Protein AF-A0A0C3BJ60-F1 (afdb_monomer)

Organism: NCBI:txid933852

Nearest PDB structures (foldseek):
  7wai-assembly1_A  TM=9.674E-01  e=1.907E-68  Plasmodium falciparum 3D7
  7wao-assembly1_A  TM=9.654E-01  e=4.732E-66  Plasmodium falciparum 3D7
  5bnz-assembly2_B  TM=9.029E-01  e=1.406E-47  Pseudomonas aeruginosa PAO1
  5zdo-assembly1_A  TM=8.666E-01  e=1.118E-48  Thermus thermophilus HB8
  8uk6-assembly1_A  TM=8.650E-01  e=1.011E-45  Candida albicans

Foldseek 3Di:
DVVVVVVLVVVLVCLVPPLENDDPDDDPVLVVVLVVCVPDPVSVVVLVVVPRVSVVNSNVVVCPDPVVVVVVVVVVVVVVVVVVVDPDFDFDDPPQAAAQAEEELEAALQDFAFLLSLLVQLVRQVRCVVRVHFYEYEHAQQDLVRHAPVSVVRHVVLCVQLVGDGPYYYYLVVCPVVLVVLLLLCLVVLFKWKALPDPVVLVVQLVVLHDGPGSPPHSVVRVVLVVVLFVVDPSNQSIFMWTRFGSHDPLSLRRGHTFKHFDQPGARNPRGNNGRMGTDPLSSVLQVCQVVSRQEYEEECVCVSSPVSSVCNCVSSVTDGHHYQYAHGAAAFLADDDPVVVVVCVVVVVAVDQLPLQHSGSNNVLLLPQHSVLSSSVSVNVYSDNDHDHDYPLNSLQSRLVVCVQQFFEWAKEFPVQKAKEFEAPWDPAKDWDWDQSDPNHCVNDTDIAITDRIKIFGQVQLLPDDAQAWAAAPPPAIWGWHDWDADPVRGTHYTYIYDDRVDDNVPHPHYTYMHHDPPNDPDWAKEKEKAFFRQFPGGDDDPPDPRVVGGQPDTIDITIITIDPSCLPDDAQRWHAHPPPAIWGWHDFQADDPVRSHTRYTYINHRANSDCVRRPGPSVVVVDDDDDDDDDDDDDDDDDDDDDDDDDDDDDDDDDDDDDDDDDDDDDDDDDDDDDDDDDDDDDDPDDDDDDDD

Mean predicted aligned error: 14.22 Å

Sequence (695 aa):
FAEIVTVLDSLDDHLAFRTYLVGHDISSVDLAIWGACKGSGQVLAALKRGQHPHLSRFYAHVEKLPIPQQVLNSVNSARQKKVMTTSGFILDLPNAEMGKVVTRFPPEPSGYLHVGHAKAAMLNQYFAKAYKGKLLIRFDDTNPANEKEEFETTIMQDLEMMEITGDTVSHSSDFFDVLAEYAVKLIKSGNAYADDTEGAIMKQQRMDGIASKNREKSIDDTLAIFEEMKKGTEEGQRWCIRAKMSVDDVNKALRDPVIYRCNVTNPHHRTGDKWKVYPTYDFTCPILDSIEGVTHALRANEYRDRNAQYAWFQNALELRPCTIWDFSRLNFNYTLLSKRKLKKFVEEGMVWGWDDPRFPTIRGLRRRGMTAEALRQYILGLGASQSILHMEWDSIWSTNKKIIDPIAPRYYAVDRENSVKVTITGGPTAVEFKEMPRHKKNPAIGTKKTAYASEIIVDQADAQSFAIDEEITLMDWGNAIVRKIEKSATGVVESIVMELHLAGDFKKTEKKITWLATSSDAPKLIEASLVDFDYLLTKKKIEEDDDWLKFVTPVTEFRKDAFVDANCGVLEAGTVIQFERKGYYILDSVKRAGSDGSEVIGMEFFLIPDGKVGTVASKADIKTGGAIAPGTAASTISAAGAGNGSATAGVVASNARHAEGASGPPSAMYSVKAVNDAEPIEVEGLKMYKVKPVY

Radius of gyration: 35.3 Å; Cα contacts (8 Å, |Δi|>4): 1165; chains: 1; bounding box: 97×105×88 Å

pLDDT: mean 85.04, std 21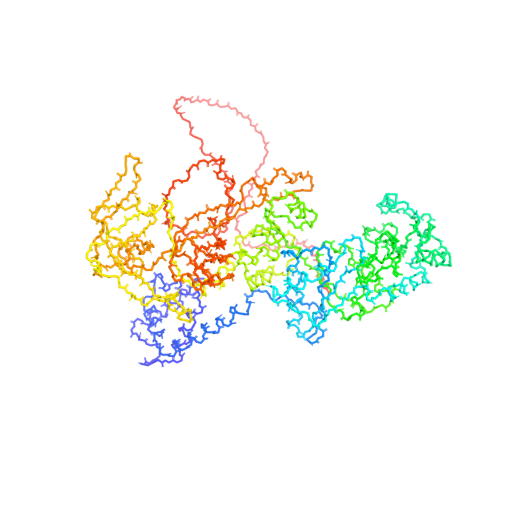.25, range [22.38, 98.56]

Secondary structure (DSSP, 8-state):
-HHHHHHHHHHHHHHTT-SSSSSSS--HHHHHHHHHHHH-HHHHHHHHTTS-HHHHHHHHHHHTSHHHHHHHHHHHHHHHHHHTS--S--PPPTT--TTT-EEEE---SSS--BHHHHHHHHHHHHHHHHTT-EEEEEE----TTT--HHHHHHHHHHHHHTT---SEEEEGGGGHHHHHHHHHHHHHTTSEEEE---HHHHHHHHHHTPPPTTTT--HHHHHHHHHHHHHT-TTGGG-EEEE-SBSS-SSGGGB--EEEEE--SS-BTTTBTS-SEEE-HHHHHHHHHHHTT-SEEEEEGGGGGGHHHHHHHHHHTTPPP-EEEEEPPEEETT----HHHHHHHHHTTSSS-TT-TTS-BHHHHHHTT--HHHHHHHHHHTTT--S-EEE-HHHHHHHHHHHHTTT--EE-EEESTTEEEEEEETS-SS-EEEEEES-TT-GGG-EEEEEE-SEEEEEHHHHHH--TT-EEEETTTEEEEEEEEEE-TTS-EEEEEEEEETTS-TTT-S-EE--EE-STTSPPPEEEEEEEE--SBSSSS--TT--GGGGB-S--EEEEEEEE-GGGGG--TT-EEEETTTEEEEEEEEEEESTTS-EEEEEEEEEEP-SSHHHHS-SGGGGGS-----------------------PPPP-------------------------------S---PPPPPPP-

Structure (mmCIF, N/CA/C/O backbone):
data_AF-A0A0C3BJ60-F1
#
_entry.id   AF-A0A0C3BJ60-F1
#
loop_
_atom_site.group_PDB
_atom_site.id
_atom_site.type_symbol
_atom_site.label_atom_id
_atom_site.label_alt_id
_atom_site.label_comp_id
_atom_site.label_asym_id
_atom_site.label_entity_id
_atom_site.label_seq_id
_atom_site.pdbx_PDB_ins_code
_atom_site.Cartn_x
_atom_site.Cartn_y
_atom_site.Cartn_z
_atom_site.occupancy
_atom_site.B_iso_or_equiv
_atom_site.auth_seq_id
_atom_site.auth_comp_id
_atom_site.auth_asym_id
_atom_site.auth_atom_id
_atom_site.pdbx_PDB_model_num
ATOM 1 N N . PHE A 1 1 ? -31.884 34.048 -5.808 1.00 59.94 1 PHE A N 1
ATOM 2 C CA . PHE A 1 1 ? -32.536 33.585 -4.560 1.00 59.94 1 PHE A CA 1
ATOM 3 C C . PHE A 1 1 ? -33.926 34.189 -4.402 1.00 59.94 1 PHE A C 1
ATOM 5 O O . PHE A 1 1 ? -34.839 33.430 -4.121 1.00 59.94 1 PHE A O 1
ATOM 12 N N . ALA A 1 2 ? -34.095 35.499 -4.637 1.00 68.50 2 ALA A N 1
ATOM 13 C CA . ALA A 1 2 ? -35.395 36.177 -4.580 1.00 68.50 2 ALA A CA 1
ATOM 14 C C . ALA A 1 2 ? -36.486 35.482 -5.419 1.00 68.50 2 ALA A C 1
ATOM 16 O O . ALA A 1 2 ? -37.532 35.157 -4.881 1.00 68.50 2 ALA A O 1
ATOM 17 N N . GLU A 1 3 ? -36.198 35.128 -6.675 1.00 75.12 3 GLU A N 1
ATOM 18 C CA . GLU A 1 3 ? -37.167 34.455 -7.561 1.00 75.12 3 GLU A CA 1
ATOM 19 C C . GLU A 1 3 ? -37.663 33.100 -7.031 1.00 75.12 3 GLU A C 1
ATOM 21 O O . GLU A 1 3 ? -38.845 32.790 -7.133 1.00 75.12 3 GLU A O 1
ATOM 26 N N . ILE A 1 4 ? -36.782 32.299 -6.415 1.00 79.56 4 ILE A N 1
ATOM 27 C CA . ILE A 1 4 ? -37.167 31.011 -5.813 1.00 79.56 4 ILE A CA 1
ATOM 28 C C . ILE A 1 4 ? -38.093 31.252 -4.623 1.00 79.56 4 ILE A C 1
ATOM 30 O O . ILE A 1 4 ? -39.078 30.542 -4.474 1.00 79.56 4 ILE A O 1
ATOM 34 N N . VAL A 1 5 ? -37.792 32.251 -3.791 1.00 81.38 5 VAL A N 1
ATOM 35 C CA . VAL A 1 5 ? -38.629 32.595 -2.635 1.00 81.38 5 VAL A CA 1
ATOM 36 C C . VAL A 1 5 ? -40.009 33.052 -3.099 1.00 81.38 5 VAL A C 1
ATOM 38 O O . VAL A 1 5 ? -40.990 32.493 -2.637 1.00 81.38 5 VAL A O 1
ATOM 41 N N . THR A 1 6 ? -40.093 33.929 -4.103 1.00 86.38 6 THR A N 1
ATOM 42 C CA . THR A 1 6 ? -41.373 34.389 -4.669 1.00 86.38 6 THR A CA 1
ATOM 43 C C . THR A 1 6 ? -42.231 33.241 -5.211 1.00 86.38 6 THR A C 1
ATOM 45 O O . THR A 1 6 ? -43.447 33.227 -5.031 1.00 86.38 6 THR A O 1
ATOM 48 N N . VAL A 1 7 ? -41.613 32.247 -5.855 1.00 88.38 7 VAL A N 1
ATOM 49 C CA . VAL A 1 7 ? -42.326 31.051 -6.333 1.00 88.38 7 VAL A CA 1
ATOM 50 C C . VAL A 1 7 ? -42.804 30.183 -5.166 1.00 88.38 7 VAL A C 1
ATOM 52 O O . VAL A 1 7 ? -43.924 29.676 -5.208 1.00 88.38 7 VAL A O 1
ATOM 55 N N . LEU A 1 8 ? -41.987 30.017 -4.121 1.00 90.50 8 LEU A N 1
ATOM 56 C CA . LEU A 1 8 ? -42.372 29.269 -2.922 1.00 90.50 8 LEU A CA 1
ATOM 57 C C . LEU A 1 8 ? -43.494 29.968 -2.147 1.00 90.50 8 LEU A C 1
ATOM 59 O O . LEU A 1 8 ? -44.397 29.274 -1.695 1.00 90.50 8 LEU A O 1
ATOM 63 N N . ASP A 1 9 ? -43.472 31.300 -2.057 1.00 91.44 9 ASP A N 1
ATOM 64 C CA . ASP A 1 9 ? -44.534 32.106 -1.443 1.00 91.44 9 ASP A CA 1
ATOM 65 C C . ASP A 1 9 ? -45.863 31.873 -2.177 1.00 91.44 9 ASP A C 1
ATOM 67 O O . ASP A 1 9 ? -46.859 31.495 -1.567 1.00 91.44 9 ASP A O 1
ATOM 71 N N . SER A 1 10 ? -45.859 31.968 -3.512 1.00 92.88 10 SER A N 1
ATOM 72 C CA . SER A 1 10 ? -47.059 31.724 -4.325 1.00 92.88 10 SER A CA 1
ATOM 73 C C . SER A 1 10 ? -47.600 30.294 -4.186 1.00 92.88 10 SER A C 1
ATOM 75 O O . SER A 1 10 ? -48.815 30.081 -4.175 1.00 92.88 10 SER A O 1
ATOM 77 N N . LEU A 1 11 ? -46.710 29.304 -4.078 1.00 92.56 11 LEU A N 1
ATOM 78 C CA . LEU A 1 11 ? -47.076 27.907 -3.835 1.00 92.56 11 LEU A CA 1
ATOM 79 C C . LEU A 1 11 ? -47.662 27.701 -2.435 1.00 92.56 11 LEU A C 1
ATOM 81 O O . LEU A 1 11 ? -48.644 26.972 -2.294 1.00 92.56 11 LEU A O 1
ATOM 85 N N . ASP A 1 12 ? -47.073 28.325 -1.416 1.00 94.12 12 ASP A N 1
ATOM 86 C CA . ASP A 1 12 ? -47.543 28.261 -0.032 1.00 94.12 12 ASP A CA 1
ATOM 87 C C . ASP A 1 12 ? -48.941 28.879 0.104 1.00 94.12 12 ASP A C 1
ATOM 89 O O . ASP A 1 12 ? -49.846 28.229 0.631 1.00 94.12 12 ASP A O 1
ATOM 93 N N . ASP A 1 13 ? -49.152 30.053 -0.497 1.00 94.12 13 ASP A N 1
ATOM 94 C CA . ASP A 1 13 ? -50.445 30.741 -0.547 1.00 94.12 13 ASP A CA 1
ATOM 95 C C . ASP A 1 13 ? -51.516 29.891 -1.243 1.00 94.12 13 ASP A C 1
ATOM 97 O O . ASP A 1 13 ? -52.639 29.735 -0.753 1.00 94.12 13 ASP A O 1
ATOM 101 N N . HIS A 1 14 ? -51.178 29.273 -2.380 1.00 92.69 14 HIS A N 1
ATOM 102 C CA . HIS A 1 14 ? -52.113 28.397 -3.092 1.00 92.69 14 HIS A CA 1
ATOM 103 C C . HIS A 1 14 ? -52.488 27.157 -2.268 1.00 92.69 14 HIS A C 1
ATOM 105 O O . HIS A 1 14 ? -53.626 26.673 -2.339 1.00 92.69 14 HIS A O 1
ATOM 111 N N . LEU A 1 15 ? -51.553 26.656 -1.461 1.00 94.06 15 LEU A N 1
ATOM 112 C CA . LEU A 1 15 ? -51.724 25.497 -0.587 1.00 94.06 15 LEU A CA 1
ATOM 113 C C . LEU A 1 15 ? -52.352 25.835 0.772 1.00 94.06 15 LEU A C 1
ATOM 115 O O . LEU A 1 15 ? -52.652 24.906 1.528 1.00 94.06 15 LEU A O 1
ATOM 119 N N . ALA A 1 16 ? -52.613 27.111 1.077 1.00 93.81 16 ALA A N 1
ATOM 120 C CA . ALA A 1 16 ? -53.192 27.538 2.352 1.00 93.81 16 ALA A CA 1
ATOM 121 C C . ALA A 1 16 ? -54.501 26.802 2.685 1.00 93.81 16 ALA A C 1
ATOM 123 O O . ALA A 1 16 ? -54.696 26.331 3.806 1.00 93.81 16 ALA A O 1
ATOM 124 N N . PHE A 1 17 ? -55.357 26.607 1.676 1.00 90.81 17 PHE A N 1
ATOM 125 C CA . PHE A 1 17 ? -56.672 25.968 1.818 1.00 90.81 17 PHE A CA 1
ATOM 126 C C . PHE A 1 17 ? -56.805 24.640 1.061 1.00 90.81 17 PHE A C 1
ATOM 128 O O . PHE A 1 17 ? -57.913 24.133 0.894 1.00 90.81 17 PHE A O 1
ATOM 135 N N . ARG A 1 18 ? -55.698 24.068 0.569 1.00 90.31 18 ARG A N 1
ATOM 136 C CA . ARG A 1 18 ? -55.721 22.890 -0.314 1.00 90.31 18 ARG A CA 1
ATOM 137 C C . ARG A 1 18 ? -54.795 21.791 0.185 1.00 90.31 18 ARG A C 1
ATOM 139 O O . ARG A 1 18 ? -53.726 22.074 0.711 1.00 90.31 18 ARG A O 1
ATOM 146 N N . THR A 1 19 ? -55.206 20.535 0.034 1.00 89.12 19 THR A N 1
ATOM 147 C CA . THR A 1 19 ? -54.353 19.367 0.333 1.00 89.12 19 THR A CA 1
ATOM 148 C C . THR A 1 19 ? -53.527 18.951 -0.884 1.00 89.12 19 THR A C 1
ATOM 150 O O . THR A 1 19 ? -52.386 18.528 -0.722 1.00 89.12 19 THR A O 1
ATOM 153 N N . TYR A 1 20 ? -54.087 19.120 -2.085 1.00 92.31 20 TYR A N 1
ATOM 154 C CA . TYR A 1 20 ? -53.455 18.853 -3.377 1.00 92.31 20 TYR A CA 1
ATOM 155 C C . TYR A 1 20 ? -53.504 20.117 -4.243 1.00 92.31 20 TYR A C 1
ATOM 157 O O . TYR A 1 20 ? -54.381 20.966 -4.069 1.00 92.31 20 TYR A O 1
ATOM 165 N N . LEU A 1 21 ? -52.565 20.257 -5.171 1.00 90.19 21 LEU A N 1
ATOM 166 C CA . LEU A 1 21 ? -52.458 21.405 -6.069 1.00 90.19 21 LEU A CA 1
ATOM 167 C C . LEU A 1 21 ? -53.616 21.465 -7.067 1.00 90.19 21 LEU A C 1
ATOM 169 O O . LEU A 1 21 ? -54.038 22.563 -7.441 1.00 90.19 21 LEU A O 1
ATOM 173 N N . VAL A 1 22 ? -54.132 20.299 -7.472 1.00 90.38 22 VAL A N 1
ATOM 174 C CA . VAL A 1 22 ? -55.224 20.152 -8.438 1.00 90.38 22 VAL A CA 1
ATOM 175 C C . VAL A 1 22 ? -56.265 19.169 -7.902 1.00 90.38 22 VAL A C 1
ATOM 177 O O . VAL A 1 22 ? -55.967 18.002 -7.678 1.00 90.38 22 VAL A O 1
ATOM 180 N N . GLY A 1 23 ? -57.509 19.626 -7.746 1.00 86.94 23 GLY A N 1
ATOM 181 C CA . GLY A 1 23 ? -58.632 18.774 -7.341 1.00 86.94 23 GLY A CA 1
ATOM 182 C C . GLY A 1 23 ? -58.575 18.302 -5.882 1.00 86.94 23 GLY A C 1
ATOM 183 O O . GLY A 1 23 ? -58.111 19.024 -4.999 1.00 86.94 23 GLY A O 1
ATOM 184 N N . HIS A 1 24 ? -59.109 17.102 -5.634 1.00 88.69 24 HIS A N 1
ATOM 185 C CA . HIS A 1 24 ? -59.274 16.524 -4.292 1.00 88.69 24 HIS A CA 1
ATOM 186 C C . HIS A 1 24 ? -58.461 15.240 -4.059 1.00 88.69 24 HIS A C 1
ATOM 188 O O . HIS A 1 24 ? -58.506 14.704 -2.955 1.00 88.69 24 HIS A O 1
ATOM 194 N N . ASP A 1 25 ? -57.684 14.801 -5.051 1.00 88.12 25 ASP A N 1
ATOM 195 C CA . ASP A 1 25 ? -56.834 13.607 -5.008 1.00 88.12 25 ASP A CA 1
ATOM 196 C C . ASP A 1 25 ? -55.442 13.898 -5.575 1.00 88.12 25 ASP A C 1
ATOM 198 O O . ASP A 1 25 ? -55.232 14.908 -6.248 1.00 88.12 25 ASP A O 1
ATOM 202 N N . ILE A 1 26 ? -54.487 12.999 -5.312 1.00 90.88 26 ILE A N 1
ATOM 203 C CA . ILE A 1 26 ? -53.121 13.131 -5.823 1.00 90.88 26 ILE A CA 1
ATOM 204 C C . ILE A 1 26 ? -53.103 13.162 -7.359 1.00 90.88 26 ILE A C 1
ATOM 206 O O . ILE A 1 26 ? -53.629 12.272 -8.027 1.00 90.88 26 ILE A O 1
ATOM 210 N N . SER A 1 27 ? -52.431 14.162 -7.922 1.00 92.06 27 SER A N 1
ATOM 211 C CA . SER A 1 27 ? -52.257 14.333 -9.361 1.00 92.06 27 SER A CA 1
ATOM 212 C C . SER A 1 27 ? -50.785 14.242 -9.781 1.00 92.06 27 SER A C 1
ATOM 214 O O . SER A 1 27 ? -49.858 14.257 -8.965 1.00 92.06 27 SER A O 1
ATOM 216 N N . SER A 1 28 ? -50.548 14.188 -11.092 1.00 89.62 28 SER A N 1
ATOM 217 C CA . SER A 1 28 ? -49.199 14.277 -11.664 1.00 89.62 28 SER A CA 1
ATOM 218 C C . SER A 1 28 ? -48.501 15.600 -11.325 1.00 89.62 28 SER A C 1
ATOM 220 O O . SER A 1 28 ? -47.278 15.622 -11.188 1.00 89.62 28 SER A O 1
ATOM 222 N N . VAL A 1 29 ? -49.261 16.684 -11.130 1.00 91.81 29 VAL A N 1
ATOM 223 C CA . VAL A 1 29 ? -48.732 18.000 -10.743 1.00 91.81 29 VAL A CA 1
ATOM 224 C C . VAL A 1 29 ? -48.169 17.955 -9.323 1.00 91.81 29 VAL A C 1
ATOM 226 O O . VAL A 1 29 ? -47.075 18.462 -9.084 1.00 91.81 29 VAL A O 1
ATOM 229 N N . ASP A 1 30 ? -48.855 17.275 -8.401 1.00 93.25 30 ASP A N 1
ATOM 230 C CA . ASP A 1 30 ? -48.393 17.116 -7.018 1.00 93.25 30 ASP A CA 1
ATOM 231 C C . ASP A 1 30 ? -47.061 16.367 -6.948 1.00 93.25 30 ASP A C 1
ATOM 233 O O . ASP A 1 30 ? -46.134 16.789 -6.254 1.00 93.25 30 ASP A O 1
ATOM 237 N N . LEU A 1 31 ? -46.942 15.284 -7.719 1.00 92.00 31 LEU A N 1
ATOM 238 C CA . LEU A 1 31 ? -45.716 14.492 -7.811 1.00 92.00 31 LEU A CA 1
ATOM 239 C C . LEU A 1 31 ? -44.569 15.280 -8.455 1.00 92.00 31 LEU A C 1
ATOM 241 O O . LEU A 1 31 ? -43.430 15.182 -7.994 1.00 92.00 31 LEU A O 1
ATOM 245 N N . ALA A 1 32 ? -44.855 16.076 -9.490 1.00 92.12 32 ALA A N 1
ATOM 246 C CA . ALA A 1 32 ? -43.857 16.898 -10.168 1.00 92.12 32 ALA A CA 1
ATOM 247 C C . ALA A 1 32 ? -43.299 17.992 -9.246 1.00 92.12 32 ALA A C 1
ATOM 249 O O . ALA A 1 32 ? -42.081 18.144 -9.138 1.00 92.12 32 ALA A O 1
ATOM 250 N N . ILE A 1 33 ? -44.173 18.710 -8.533 1.00 92.62 33 ILE A N 1
ATOM 251 C CA . ILE A 1 33 ? -43.763 19.758 -7.592 1.00 92.62 33 ILE A CA 1
ATOM 252 C C . ILE A 1 33 ? -43.035 19.160 -6.388 1.00 92.62 33 ILE A C 1
ATOM 254 O O . ILE A 1 33 ? -41.965 19.646 -6.024 1.00 92.62 33 ILE A O 1
ATOM 258 N N . TRP A 1 34 ? -43.529 18.056 -5.819 1.00 94.31 34 TRP A N 1
ATOM 259 C CA . TRP A 1 34 ? -42.813 17.342 -4.759 1.00 94.31 34 TRP A CA 1
ATOM 260 C C . TRP A 1 34 ? -41.411 16.900 -5.210 1.00 94.31 34 TRP A C 1
ATOM 262 O O . TRP A 1 34 ? -40.430 17.121 -4.493 1.00 94.31 34 TRP A O 1
ATOM 272 N N . GLY A 1 35 ? -41.293 16.332 -6.414 1.00 91.75 35 GLY A N 1
ATOM 273 C CA . GLY A 1 35 ? -40.016 15.919 -6.996 1.00 91.75 35 GLY A CA 1
ATOM 274 C C . GLY A 1 35 ? -39.053 17.091 -7.200 1.00 91.75 35 GLY A C 1
ATOM 275 O O . GLY A 1 35 ? -37.877 16.989 -6.844 1.00 91.75 35 GLY A O 1
ATOM 276 N N . ALA A 1 36 ? -39.552 18.229 -7.691 1.00 90.69 36 ALA A N 1
ATOM 277 C CA . ALA A 1 36 ? -38.775 19.456 -7.850 1.00 90.69 36 ALA A CA 1
ATOM 278 C C . ALA A 1 36 ? -38.276 20.004 -6.500 1.00 90.69 36 ALA A C 1
ATOM 280 O O . ALA A 1 36 ? -37.096 20.343 -6.367 1.00 90.69 36 ALA A O 1
ATOM 281 N N . CYS A 1 37 ? -39.128 20.009 -5.467 1.00 90.25 37 CYS A N 1
ATOM 282 C CA . CYS A 1 37 ? -38.733 20.371 -4.105 1.00 90.25 37 CYS A CA 1
ATOM 283 C C . CYS A 1 37 ? -37.658 19.418 -3.560 1.00 90.25 37 CYS A C 1
ATOM 285 O O . CYS A 1 37 ? -36.654 19.876 -3.018 1.00 90.25 37 CYS A O 1
ATOM 287 N N . LYS A 1 38 ? -37.826 18.098 -3.734 1.00 89.75 38 LYS A N 1
ATOM 288 C CA . LYS A 1 38 ? -36.872 17.075 -3.268 1.00 89.75 38 LYS A CA 1
ATOM 289 C C . LYS A 1 38 ? -35.508 17.188 -3.955 1.00 89.75 38 LYS A C 1
ATOM 291 O O . LYS A 1 38 ? -34.482 16.941 -3.321 1.00 89.75 38 LYS A O 1
ATOM 296 N N . GLY A 1 39 ? -35.499 17.547 -5.238 1.00 86.75 39 GLY A N 1
ATOM 297 C CA . GLY A 1 39 ? -34.290 17.710 -6.046 1.00 86.75 39 GLY A CA 1
ATOM 298 C C . GLY A 1 39 ? -33.473 18.964 -5.720 1.00 86.75 39 GLY A C 1
ATOM 299 O O . GLY A 1 39 ? -32.294 19.017 -6.064 1.00 86.75 39 GLY A O 1
ATOM 300 N N . SER A 1 40 ? -34.056 19.952 -5.030 1.00 87.25 40 SER A N 1
ATOM 301 C CA . SER A 1 40 ? -33.402 21.228 -4.724 1.00 87.25 40 SER A CA 1
ATOM 302 C C . SER A 1 40 ? -33.035 21.359 -3.245 1.00 87.25 40 SER A C 1
ATOM 304 O O . SER A 1 40 ? -33.882 21.560 -2.372 1.00 87.25 40 SER A O 1
ATOM 306 N N . GLY A 1 41 ? -31.732 21.332 -2.948 1.00 83.88 41 GLY A N 1
ATOM 307 C CA . GLY A 1 41 ? -31.223 21.529 -1.585 1.00 83.88 41 GLY A CA 1
ATOM 308 C C . GLY A 1 41 ? -31.574 22.899 -0.988 1.00 83.88 41 GLY A C 1
ATOM 309 O O . GLY A 1 41 ? -31.768 23.009 0.221 1.00 83.88 41 GLY A O 1
ATOM 310 N N . GLN A 1 42 ? -31.713 23.929 -1.829 1.00 82.94 42 GLN A N 1
ATOM 311 C CA . GLN A 1 42 ? -32.092 25.280 -1.402 1.00 82.94 42 GLN A CA 1
ATOM 312 C C . GLN A 1 42 ? -33.557 25.346 -0.949 1.00 82.94 42 GLN A C 1
ATOM 314 O O . GLN A 1 42 ? -33.848 25.952 0.082 1.00 82.94 42 GLN A O 1
ATOM 319 N N . VAL A 1 43 ? -34.461 24.669 -1.667 1.00 86.75 43 VAL A N 1
ATOM 320 C CA . VAL A 1 43 ? -35.885 24.575 -1.303 1.00 86.75 43 VAL A CA 1
ATOM 321 C C . VAL A 1 43 ? -36.054 23.749 -0.030 1.00 86.75 43 VAL A C 1
ATOM 323 O O . VAL A 1 43 ? -36.720 24.189 0.901 1.00 86.75 43 VAL A O 1
ATOM 326 N N . LEU A 1 44 ? -35.371 22.604 0.088 1.00 87.69 44 LEU A N 1
ATOM 327 C CA . LEU A 1 44 ? -35.402 21.796 1.315 1.00 87.69 44 LEU A CA 1
ATOM 328 C C . LEU A 1 44 ? -34.883 22.562 2.541 1.00 87.69 44 LEU A C 1
ATOM 330 O O . LEU A 1 44 ? -35.405 22.389 3.642 1.00 87.69 44 LEU A O 1
ATOM 334 N N . ALA A 1 45 ? -33.863 23.407 2.370 1.00 83.69 45 ALA A N 1
ATOM 335 C CA . ALA A 1 45 ? -33.383 24.277 3.439 1.00 83.69 45 ALA A CA 1
ATOM 336 C C . ALA A 1 45 ? -34.427 25.339 3.828 1.00 83.69 45 ALA A C 1
ATOM 338 O O . ALA A 1 45 ? -34.586 25.614 5.014 1.00 83.69 45 ALA A O 1
ATOM 339 N N . ALA A 1 46 ? -35.159 25.903 2.861 1.00 83.12 46 ALA A N 1
ATOM 340 C CA . ALA A 1 46 ? -36.252 26.840 3.124 1.00 83.12 46 ALA A CA 1
ATOM 341 C C . ALA A 1 46 ? -37.414 26.179 3.889 1.00 83.12 46 ALA A C 1
ATOM 343 O O . ALA A 1 46 ? -37.830 26.705 4.920 1.00 83.12 46 ALA A O 1
ATOM 344 N N . LEU A 1 47 ? -37.840 24.977 3.483 1.00 85.06 47 LEU A N 1
ATOM 345 C CA . LEU A 1 47 ? -38.880 24.209 4.184 1.00 85.06 47 LEU A CA 1
ATOM 346 C C . LEU A 1 47 ? -38.470 23.863 5.625 1.00 85.06 47 LEU A C 1
ATOM 348 O O . LEU A 1 47 ? -39.267 23.977 6.551 1.00 85.06 47 LEU A O 1
ATOM 352 N N . LYS A 1 48 ? -37.195 23.517 5.856 1.00 82.44 48 LYS A N 1
ATOM 353 C CA . LYS A 1 48 ? -36.662 23.264 7.209 1.00 82.44 48 LYS A CA 1
ATOM 354 C C . LYS A 1 48 ? -36.619 24.504 8.102 1.00 82.44 48 LYS A C 1
ATOM 356 O O . LYS A 1 48 ? -36.655 24.358 9.318 1.00 82.44 48 LYS A O 1
ATOM 361 N N . ARG A 1 49 ? -36.525 25.703 7.519 1.00 82.50 49 ARG A N 1
ATOM 362 C CA . ARG A 1 49 ? -36.588 26.976 8.257 1.00 82.50 49 ARG A CA 1
ATOM 363 C C . ARG A 1 49 ? -38.015 27.367 8.651 1.00 82.50 49 ARG A C 1
ATOM 365 O O . ARG A 1 49 ? -38.172 28.346 9.368 1.00 82.50 49 ARG A O 1
ATOM 372 N N . GLY A 1 50 ? -39.032 26.620 8.208 1.00 78.44 50 GLY A N 1
ATOM 373 C CA . GLY A 1 50 ? -40.428 26.823 8.605 1.00 78.44 50 GLY A CA 1
ATOM 374 C C . GLY A 1 50 ? -41.077 28.089 8.040 1.00 78.44 50 GLY A C 1
ATOM 375 O O . GLY A 1 50 ? -42.102 28.512 8.558 1.00 78.44 50 GLY A O 1
ATOM 376 N N . GLN A 1 51 ? -40.491 28.696 7.003 1.00 80.00 51 GLN A N 1
ATOM 377 C CA . GLN A 1 51 ? -40.975 29.949 6.404 1.00 80.00 51 GLN A CA 1
ATOM 378 C C . GLN A 1 51 ? -42.223 29.758 5.520 1.00 80.00 51 GLN A C 1
ATOM 380 O O . GLN A 1 51 ? -42.956 30.714 5.311 1.00 80.00 51 GLN A O 1
ATOM 385 N N . HIS A 1 52 ? -42.486 28.525 5.068 1.00 91.12 52 HIS A N 1
ATOM 386 C CA . HIS A 1 52 ? -43.601 28.149 4.185 1.00 91.12 52 HIS A CA 1
ATOM 387 C C . HIS A 1 52 ? -44.378 26.975 4.801 1.00 91.12 52 HIS A C 1
ATOM 389 O O . HIS A 1 52 ? -44.085 25.806 4.497 1.00 91.12 52 HIS A O 1
ATOM 395 N N . PRO A 1 53 ? -45.273 27.229 5.772 1.00 90.12 53 PRO A N 1
ATOM 396 C CA . PRO A 1 53 ? -45.919 26.177 6.555 1.00 90.12 53 PRO A CA 1
ATOM 397 C C . PRO A 1 53 ? -46.849 25.282 5.722 1.00 90.12 53 PRO A C 1
ATOM 399 O O . PRO A 1 53 ? -46.903 24.068 5.951 1.00 90.12 53 PRO A O 1
ATOM 402 N N . HIS A 1 54 ? -47.559 25.836 4.738 1.00 93.94 54 HIS A N 1
ATOM 403 C CA . HIS A 1 54 ? -48.533 25.102 3.932 1.00 93.94 54 HIS A CA 1
ATOM 404 C C . HIS A 1 54 ? -47.853 24.194 2.905 1.00 93.94 54 HIS A C 1
ATOM 406 O O . HIS A 1 54 ? -48.239 23.030 2.756 1.00 93.94 54 HIS A O 1
ATOM 412 N N . LEU A 1 55 ? -46.786 24.682 2.280 1.00 93.25 55 LEU A N 1
ATOM 413 C CA . LEU A 1 55 ? -45.923 23.931 1.383 1.00 93.25 55 LEU A CA 1
ATOM 414 C C . LEU A 1 55 ? -45.139 22.855 2.136 1.00 93.25 55 LEU A C 1
ATOM 416 O O . LEU A 1 55 ? -45.008 21.736 1.645 1.00 93.25 55 LEU A O 1
ATOM 420 N N . SER A 1 56 ? -44.675 23.143 3.356 1.00 93.00 56 SER A N 1
ATOM 421 C CA . SER A 1 56 ? -44.012 22.145 4.208 1.00 93.00 56 SER A CA 1
ATOM 422 C C . SER A 1 56 ? -44.958 21.000 4.574 1.00 93.00 56 SER A C 1
ATOM 424 O O . SER A 1 56 ? -44.580 19.828 4.487 1.00 93.00 56 SER A O 1
ATOM 426 N N . ARG A 1 57 ? -46.212 21.322 4.923 1.00 94.06 57 ARG A N 1
ATOM 427 C CA . ARG A 1 57 ? -47.273 20.334 5.163 1.00 94.06 57 ARG A CA 1
ATOM 428 C C . ARG A 1 57 ? -47.545 19.494 3.914 1.00 94.06 57 ARG A C 1
ATOM 430 O O . ARG A 1 57 ? -47.563 18.270 4.013 1.00 94.06 57 ARG A O 1
ATOM 437 N N . PHE A 1 58 ? -47.733 20.135 2.761 1.00 94.94 58 PHE A N 1
ATOM 438 C CA . PHE A 1 58 ? -47.943 19.459 1.478 1.00 94.94 58 PHE A CA 1
ATOM 439 C C . PHE A 1 58 ? -46.789 18.506 1.147 1.00 94.94 58 PHE A C 1
ATOM 441 O O . PHE A 1 58 ? -47.010 17.323 0.899 1.00 94.94 58 PHE A O 1
ATOM 448 N N . TYR A 1 59 ? -45.550 18.995 1.223 1.00 94.00 59 TYR A N 1
ATOM 449 C CA . TYR A 1 59 ? -44.349 18.221 0.931 1.00 94.00 59 TYR A CA 1
ATOM 450 C C . TYR A 1 59 ? -44.253 16.974 1.829 1.00 94.00 59 TYR A C 1
ATOM 452 O O . TYR A 1 59 ? -44.015 15.870 1.334 1.00 94.00 59 TYR A O 1
ATOM 460 N N . ALA A 1 60 ? -44.503 17.126 3.135 1.00 92.75 60 ALA A N 1
ATOM 461 C CA . ALA A 1 60 ? -44.485 16.018 4.089 1.00 92.75 60 ALA A CA 1
ATOM 462 C C . ALA A 1 60 ? -45.644 15.025 3.891 1.00 92.75 60 ALA A C 1
ATOM 464 O O . ALA A 1 60 ? -45.478 13.835 4.167 1.00 92.75 60 ALA A O 1
ATOM 465 N N . HIS A 1 61 ? -46.809 15.498 3.438 1.00 92.94 61 HIS A N 1
ATOM 466 C CA . HIS A 1 61 ? -47.960 14.656 3.104 1.00 92.94 61 HIS A CA 1
ATOM 467 C C . HIS A 1 61 ? -47.679 13.811 1.862 1.00 92.94 61 HIS A C 1
ATOM 469 O O . HIS A 1 61 ? -47.749 12.586 1.936 1.00 92.94 61 HIS A O 1
ATOM 475 N N . VAL A 1 62 ? -47.271 14.444 0.757 1.00 93.75 62 VAL A N 1
ATOM 476 C CA . VAL A 1 62 ? -46.975 13.750 -0.505 1.00 93.75 62 VAL A CA 1
ATOM 477 C C . VAL A 1 62 ? -45.833 12.750 -0.327 1.00 93.75 62 VAL A C 1
ATOM 479 O O . VAL A 1 62 ? -45.957 11.616 -0.779 1.00 93.75 62 VAL A O 1
ATOM 482 N N . GLU A 1 63 ? -44.768 13.092 0.409 1.00 93.62 63 GLU A N 1
ATOM 483 C CA . GLU A 1 63 ? -43.641 12.175 0.648 1.00 93.62 63 GLU A CA 1
ATOM 484 C C . GLU A 1 63 ? -44.065 10.850 1.305 1.00 93.62 63 GLU A C 1
ATOM 486 O O . GLU A 1 63 ? -43.430 9.825 1.065 1.00 93.62 63 GLU A O 1
ATOM 491 N N . LYS A 1 64 ? -45.133 10.839 2.109 1.00 92.56 64 LYS A N 1
ATOM 492 C CA . LYS A 1 64 ? -45.620 9.634 2.803 1.00 92.56 64 LYS A CA 1
ATOM 493 C C . LYS A 1 64 ? -46.505 8.736 1.938 1.00 92.56 64 LYS A C 1
ATOM 495 O O . LYS A 1 64 ? -46.837 7.634 2.371 1.00 92.56 64 LYS A O 1
ATOM 500 N N . LEU A 1 65 ? -46.899 9.178 0.745 1.00 91.94 65 LEU A N 1
ATOM 501 C CA . LEU A 1 65 ? -47.761 8.395 -0.136 1.00 91.94 65 LEU A CA 1
ATOM 502 C C . LEU A 1 65 ? -46.987 7.222 -0.779 1.00 91.94 65 LEU A C 1
ATOM 504 O O . LEU A 1 65 ? -45.766 7.308 -0.954 1.00 91.94 65 LEU A O 1
ATOM 508 N N . PRO A 1 66 ? -47.672 6.123 -1.163 1.00 91.44 66 PRO A N 1
ATOM 509 C CA . PRO A 1 66 ? -47.010 4.914 -1.664 1.00 91.44 66 PRO A CA 1
ATOM 510 C C . PRO A 1 66 ? -46.097 5.148 -2.875 1.00 91.44 66 PRO A C 1
ATOM 512 O O . PRO A 1 66 ? -44.992 4.611 -2.924 1.00 91.44 66 PRO A O 1
ATOM 515 N N . ILE A 1 67 ? -46.531 5.978 -3.831 1.00 88.31 67 ILE A N 1
ATOM 516 C CA . ILE A 1 67 ? -45.798 6.237 -5.080 1.00 88.31 67 ILE A CA 1
ATOM 517 C C . ILE A 1 67 ? -44.462 6.965 -4.800 1.00 88.31 67 ILE A C 1
ATOM 519 O O . ILE A 1 67 ? -43.414 6.431 -5.170 1.00 88.31 67 ILE A O 1
ATOM 523 N N . PRO A 1 68 ? -44.428 8.114 -4.089 1.00 90.06 68 PRO A N 1
ATOM 524 C CA . PRO A 1 68 ? -43.178 8.749 -3.659 1.00 90.06 68 PRO A CA 1
ATOM 525 C C . PRO A 1 68 ? -42.238 7.840 -2.863 1.00 90.06 68 PRO A C 1
ATOM 527 O O . PRO A 1 68 ? -41.033 7.854 -3.113 1.00 90.06 68 PRO A O 1
ATOM 530 N N . GLN A 1 69 ? -42.757 7.003 -1.957 1.00 90.75 69 GLN A N 1
ATOM 531 C CA . GLN A 1 69 ? -41.929 6.055 -1.199 1.00 90.75 69 GLN A CA 1
ATOM 532 C C . GLN A 1 69 ? -41.288 4.985 -2.092 1.00 90.75 69 GLN A C 1
ATOM 534 O O . GLN A 1 69 ? -40.104 4.685 -1.940 1.00 90.75 69 GLN A O 1
ATOM 539 N N . GLN A 1 70 ? -42.021 4.449 -3.071 1.00 87.88 70 GLN A N 1
ATOM 540 C CA . GLN A 1 70 ? -41.459 3.524 -4.060 1.00 87.88 70 GLN A CA 1
ATOM 541 C C . GLN A 1 70 ? -40.355 4.187 -4.897 1.00 87.88 70 GLN A C 1
ATOM 543 O O . GLN A 1 70 ? -39.289 3.595 -5.087 1.00 87.88 70 GLN A O 1
ATOM 548 N N . VAL A 1 71 ? -40.562 5.435 -5.333 1.00 84.94 71 VAL A N 1
ATOM 549 C CA . VAL A 1 71 ? -39.543 6.206 -6.060 1.00 84.94 71 VAL A CA 1
ATOM 550 C C . VAL A 1 71 ? -38.311 6.432 -5.182 1.00 84.94 71 VAL A C 1
ATOM 552 O O . VAL A 1 71 ? -37.199 6.147 -5.623 1.00 84.94 71 VAL A O 1
ATOM 555 N N . LEU A 1 72 ? -38.477 6.849 -3.923 1.00 85.75 72 LEU A N 1
ATOM 556 C CA . LEU A 1 72 ? -37.362 7.046 -2.989 1.00 85.75 72 LEU A CA 1
ATOM 557 C C . LEU A 1 72 ? -36.572 5.758 -2.755 1.00 85.75 72 LEU A C 1
ATOM 559 O O . LEU A 1 72 ? -35.342 5.787 -2.784 1.00 85.75 72 LEU A O 1
ATOM 563 N N . ASN A 1 73 ? -37.255 4.628 -2.581 1.00 85.44 73 ASN A N 1
ATOM 564 C CA . ASN A 1 73 ? -36.607 3.329 -2.430 1.00 85.44 73 ASN A CA 1
ATOM 565 C C . ASN A 1 73 ? -35.811 2.957 -3.685 1.00 85.44 73 ASN A C 1
ATOM 567 O O . ASN A 1 73 ? -34.641 2.599 -3.573 1.00 85.44 73 ASN A O 1
ATOM 571 N N . SER A 1 74 ? -36.384 3.139 -4.878 1.00 82.69 74 SER A N 1
ATOM 572 C CA . SER A 1 74 ? -35.689 2.862 -6.142 1.00 82.69 74 SER A CA 1
ATOM 573 C C . SER A 1 74 ? -34.461 3.760 -6.352 1.00 82.69 74 SER A C 1
ATOM 575 O O . SER A 1 74 ? -33.400 3.272 -6.739 1.00 82.69 74 SER A O 1
ATOM 577 N N . VAL A 1 75 ? -34.557 5.053 -6.015 1.00 78.38 75 VAL A N 1
ATOM 578 C CA . VAL A 1 75 ? -33.448 6.014 -6.097 1.00 78.38 75 VAL A CA 1
ATOM 579 C C . VAL A 1 75 ? -32.375 5.695 -5.058 1.00 78.38 75 VAL A C 1
ATOM 581 O O . VAL A 1 75 ? -31.190 5.808 -5.362 1.00 78.38 75 VAL A O 1
ATOM 584 N N . ASN A 1 76 ? -32.747 5.267 -3.851 1.00 76.69 76 ASN A N 1
ATOM 585 C CA . ASN A 1 76 ? -31.795 4.873 -2.813 1.00 76.69 76 ASN A CA 1
ATOM 586 C C . ASN A 1 76 ? -31.064 3.574 -3.176 1.00 76.69 76 ASN A C 1
ATOM 588 O O . ASN A 1 76 ? -29.843 3.511 -3.041 1.00 76.69 76 ASN A O 1
ATOM 592 N N . SER A 1 77 ? -31.767 2.578 -3.720 1.00 71.31 77 SER A N 1
ATOM 593 C CA . SER A 1 77 ? -31.153 1.359 -4.258 1.00 71.31 77 SER A CA 1
ATOM 594 C C . SER A 1 77 ? -30.258 1.656 -5.467 1.00 71.31 77 SER A C 1
ATOM 596 O O . SER A 1 77 ? -29.161 1.107 -5.581 1.00 71.31 77 SER A O 1
ATOM 598 N N . ALA A 1 78 ? -30.671 2.572 -6.348 1.00 66.00 78 ALA A N 1
ATOM 599 C CA . ALA A 1 78 ? -29.848 3.034 -7.461 1.00 66.00 78 ALA A CA 1
ATOM 600 C C . ALA A 1 78 ? -28.626 3.824 -6.975 1.00 66.00 78 ALA A C 1
ATOM 602 O O . ALA A 1 78 ? -27.544 3.636 -7.515 1.00 66.00 78 ALA A O 1
ATOM 603 N N . ARG A 1 79 ? -28.747 4.649 -5.926 1.00 57.47 79 ARG A N 1
ATOM 604 C CA . ARG A 1 79 ? -27.615 5.327 -5.275 1.00 57.47 79 ARG A CA 1
ATOM 605 C C . ARG A 1 79 ? -26.662 4.339 -4.624 1.00 57.47 79 ARG A C 1
ATOM 607 O O . ARG A 1 79 ? -25.470 4.538 -4.758 1.00 57.47 79 ARG A O 1
ATOM 614 N N . GLN A 1 80 ? -27.135 3.265 -3.996 1.00 51.19 80 GLN A N 1
ATOM 615 C CA . GLN A 1 80 ? -26.253 2.207 -3.486 1.00 51.19 80 GLN A CA 1
ATOM 616 C C . GLN A 1 80 ? -25.481 1.514 -4.621 1.00 51.19 80 GLN A C 1
ATOM 618 O O . GLN A 1 80 ? -24.275 1.325 -4.505 1.00 51.19 80 GLN A O 1
ATOM 623 N N . LYS A 1 81 ? -26.124 1.254 -5.769 1.00 47.19 81 LYS A N 1
ATOM 624 C CA . LYS A 1 81 ? -25.429 0.784 -6.985 1.00 47.19 81 LYS A CA 1
ATOM 625 C C . LYS A 1 81 ? -24.516 1.848 -7.619 1.00 47.19 81 LYS A C 1
ATOM 627 O O . LYS A 1 81 ? -23.501 1.503 -8.216 1.00 47.19 81 LYS A O 1
ATOM 632 N N . LYS A 1 82 ? -24.836 3.138 -7.467 1.00 34.78 82 LYS A N 1
ATOM 633 C CA . LYS A 1 82 ? -24.020 4.265 -7.950 1.00 34.78 82 LYS A CA 1
ATOM 634 C C . LYS A 1 82 ? -22.851 4.602 -7.021 1.00 34.78 82 LYS A C 1
ATOM 636 O O . LYS A 1 82 ? -21.840 5.098 -7.481 1.00 34.78 82 LYS A O 1
ATOM 641 N N . VAL A 1 83 ? -22.928 4.255 -5.738 1.00 37.97 83 VAL A N 1
ATOM 642 C CA . VAL A 1 83 ? -21.775 4.273 -4.823 1.00 37.97 83 VAL A CA 1
ATOM 643 C C . VAL A 1 83 ? -20.755 3.196 -5.228 1.00 37.97 83 VAL A C 1
ATOM 645 O O . VAL A 1 83 ? -19.564 3.418 -5.061 1.00 37.97 83 VAL A O 1
ATOM 648 N N . MET A 1 84 ? -21.190 2.103 -5.874 1.00 40.00 84 MET A N 1
ATOM 649 C CA . MET A 1 84 ? -20.302 1.150 -6.568 1.00 40.00 84 MET A CA 1
ATOM 650 C C . MET A 1 84 ? -19.791 1.637 -7.939 1.00 40.00 84 MET A C 1
ATOM 652 O O . MET A 1 84 ? -18.917 1.004 -8.520 1.00 40.00 84 MET A O 1
ATOM 656 N N . THR A 1 85 ? -20.303 2.746 -8.480 1.00 36.44 85 THR A N 1
ATOM 657 C CA . THR A 1 85 ? -19.804 3.368 -9.720 1.00 36.44 85 THR A CA 1
ATOM 658 C C . THR A 1 85 ? -19.441 4.823 -9.452 1.00 36.44 85 THR A C 1
ATOM 660 O O . THR A 1 85 ? -20.212 5.738 -9.721 1.00 36.44 85 THR A O 1
ATOM 663 N N . THR A 1 86 ? -18.244 4.996 -8.886 1.00 39.44 86 THR A N 1
ATOM 664 C CA . THR A 1 86 ? -17.462 6.225 -8.677 1.00 39.44 86 THR A CA 1
ATOM 665 C C . THR A 1 86 ? -17.983 7.452 -9.440 1.00 39.44 86 THR A C 1
ATOM 667 O O . THR A 1 86 ? -17.498 7.804 -10.513 1.00 39.44 86 THR A O 1
ATOM 670 N N . SER A 1 87 ? -18.977 8.147 -8.886 1.00 34.62 87 SER A N 1
ATOM 671 C CA . SER A 1 87 ? -19.410 9.443 -9.401 1.00 34.62 87 SER A CA 1
ATOM 672 C C . SER A 1 87 ? -18.417 10.511 -8.939 1.00 34.62 87 SER A C 1
ATOM 674 O O . SER A 1 87 ? -18.477 10.930 -7.783 1.00 34.62 87 SER A O 1
ATOM 676 N N . GLY A 1 88 ? -17.507 10.934 -9.823 1.00 38.06 88 GLY A N 1
ATOM 677 C CA . GLY A 1 88 ? -16.637 12.086 -9.565 1.00 38.06 88 GLY A CA 1
ATOM 678 C C . GLY A 1 88 ? -15.592 12.401 -10.634 1.00 38.06 88 GLY A C 1
ATOM 679 O O . GLY A 1 88 ? -15.462 13.561 -10.996 1.00 38.06 88 GLY A O 1
ATOM 680 N N . PHE A 1 89 ? -14.881 11.407 -11.172 1.00 49.97 89 PHE A N 1
ATOM 681 C CA . PHE A 1 89 ? -13.815 11.644 -12.152 1.00 49.97 89 PHE A CA 1
ATOM 682 C C . PHE A 1 89 ? -13.695 10.438 -13.084 1.00 49.97 89 PHE A C 1
ATOM 684 O O . PHE A 1 89 ? -13.109 9.424 -12.714 1.00 49.97 89 PHE A O 1
ATOM 691 N N . ILE A 1 90 ? -14.276 10.525 -14.282 1.00 53.56 90 ILE A N 1
ATOM 692 C CA . ILE A 1 90 ? -13.918 9.595 -15.355 1.00 53.56 90 ILE A CA 1
ATOM 693 C C . ILE A 1 90 ? -12.532 10.043 -15.812 1.00 53.56 90 ILE A C 1
ATOM 695 O O . ILE A 1 90 ? -12.384 11.126 -16.376 1.00 53.56 90 ILE A O 1
ATOM 699 N N . LEU A 1 91 ? -11.500 9.268 -15.475 1.00 68.31 91 LEU A N 1
ATOM 700 C CA . LEU A 1 91 ? -10.240 9.394 -16.187 1.00 68.31 91 LEU A CA 1
ATOM 701 C C . LEU A 1 91 ? -10.461 8.757 -17.558 1.00 68.31 91 LEU A C 1
ATOM 703 O O . LEU A 1 91 ? -10.749 7.564 -17.621 1.00 68.31 91 LEU A O 1
ATOM 707 N N . ASP A 1 92 ? -10.324 9.537 -18.625 1.00 80.50 92 ASP A N 1
ATOM 708 C CA . ASP A 1 92 ? -10.336 9.020 -19.991 1.00 80.50 92 ASP A CA 1
ATOM 709 C C . ASP A 1 92 ? -8.910 8.911 -20.534 1.00 80.50 92 ASP A C 1
ATOM 711 O O . ASP A 1 92 ? -8.051 9.762 -20.272 1.00 80.50 92 ASP A O 1
ATOM 715 N N . LEU A 1 93 ? -8.659 7.852 -21.304 1.00 86.38 93 LEU A N 1
ATOM 716 C CA . LEU A 1 93 ? -7.420 7.696 -22.055 1.00 86.38 93 LEU A CA 1
ATOM 717 C C . LEU A 1 93 ? -7.548 8.376 -23.427 1.00 86.38 93 LEU A C 1
ATOM 719 O O . LEU A 1 93 ? -8.526 8.142 -24.144 1.00 86.38 93 LEU A O 1
ATOM 723 N N . PRO A 1 94 ? -6.564 9.196 -23.829 1.00 86.06 94 PRO A N 1
ATOM 724 C CA . PRO A 1 94 ? -6.587 9.848 -25.131 1.00 86.06 94 PRO A CA 1
ATOM 725 C C . PRO A 1 94 ? -6.474 8.811 -26.253 1.00 86.06 94 PRO A C 1
ATOM 727 O O . PRO A 1 94 ? -5.563 7.992 -26.241 1.00 86.06 94 PRO A O 1
ATOM 730 N N . ASN A 1 95 ? -7.358 8.884 -27.253 1.00 87.25 95 ASN A N 1
ATOM 731 C CA . ASN A 1 95 ? -7.397 7.963 -28.402 1.00 87.25 95 ASN A CA 1
ATOM 732 C C . ASN A 1 95 ? -7.627 6.484 -28.026 1.00 87.25 95 ASN A C 1
ATOM 734 O O . ASN A 1 95 ? -7.240 5.582 -28.770 1.00 87.25 95 ASN A O 1
ATOM 738 N N . ALA A 1 96 ? -8.252 6.217 -26.878 1.00 91.75 96 ALA A N 1
ATOM 739 C CA . ALA A 1 96 ? -8.607 4.862 -26.488 1.00 91.75 96 ALA A CA 1
ATOM 740 C C . ALA A 1 96 ? -9.824 4.339 -27.260 1.00 91.75 96 ALA A C 1
ATOM 742 O O . ALA A 1 96 ? -10.879 4.971 -27.316 1.00 91.75 96 ALA A O 1
ATOM 743 N N . GLU A 1 97 ? -9.688 3.130 -27.801 1.00 91.88 97 GLU A N 1
ATOM 744 C CA . GLU A 1 97 ? -10.766 2.401 -28.461 1.00 91.88 97 GLU A CA 1
ATOM 745 C C . GLU A 1 97 ? -11.225 1.216 -27.602 1.00 91.88 97 GLU A C 1
ATOM 747 O O . GLU A 1 97 ? -10.419 0.417 -27.113 1.00 91.88 97 GLU A O 1
ATOM 752 N N . MET A 1 98 ? -12.544 1.080 -27.445 1.00 94.75 98 MET A N 1
ATOM 753 C CA . MET A 1 98 ? -13.164 -0.007 -26.685 1.00 94.75 98 MET A CA 1
ATOM 754 C C . MET A 1 98 ? -12.762 -1.375 -27.260 1.00 94.75 98 MET A C 1
ATOM 756 O O . MET A 1 98 ? -12.871 -1.612 -28.460 1.00 94.75 98 MET A O 1
ATOM 760 N N . GLY A 1 99 ? -12.306 -2.285 -26.402 1.00 95.19 99 GLY A N 1
ATOM 761 C CA . GLY A 1 99 ? -11.825 -3.617 -26.768 1.00 95.19 99 GLY A CA 1
ATOM 762 C C . GLY A 1 99 ? -10.373 -3.672 -27.252 1.00 95.19 99 GLY A C 1
ATOM 763 O O . GLY A 1 99 ? -9.842 -4.768 -27.416 1.00 95.19 99 GLY A O 1
ATOM 764 N N . LYS A 1 100 ? -9.721 -2.525 -27.488 1.00 95.94 100 LYS A N 1
ATOM 765 C CA . LYS A 1 100 ? -8.362 -2.466 -28.058 1.00 95.94 100 LYS A CA 1
ATOM 766 C C . LYS A 1 100 ? -7.301 -1.945 -27.098 1.00 95.94 100 LYS A C 1
ATOM 768 O O . LYS A 1 100 ? -6.116 -2.076 -27.390 1.00 95.94 100 LYS A O 1
ATOM 773 N N . VAL A 1 101 ? -7.696 -1.349 -25.973 1.00 97.31 101 VAL A N 1
ATOM 774 C CA . VAL A 1 101 ? -6.739 -0.831 -24.991 1.00 97.31 101 VAL A CA 1
ATOM 775 C C . VAL A 1 101 ? -5.899 -1.974 -24.427 1.00 97.31 101 VAL A C 1
ATOM 777 O O . VAL A 1 101 ? -6.410 -2.924 -23.850 1.00 97.31 101 VAL A O 1
ATOM 780 N N . VAL A 1 102 ? -4.589 -1.854 -24.554 1.00 98.00 102 VAL A N 1
ATOM 781 C CA . VAL A 1 102 ? -3.608 -2.690 -23.862 1.00 98.00 102 VAL A CA 1
ATOM 782 C C . VAL A 1 102 ? -2.751 -1.781 -22.994 1.00 98.00 102 VAL A C 1
ATOM 784 O O . VAL A 1 102 ? -2.157 -0.819 -23.498 1.00 98.00 102 VAL A O 1
ATOM 787 N N . THR A 1 103 ? -2.722 -2.084 -21.700 1.00 97.69 103 THR A N 1
ATOM 788 C CA . THR A 1 103 ? -1.906 -1.418 -20.675 1.00 97.69 103 THR A CA 1
ATOM 789 C C . THR A 1 103 ? -0.916 -2.412 -20.076 1.00 97.69 103 THR A C 1
ATOM 791 O O . THR A 1 103 ? -1.067 -3.621 -20.260 1.00 97.69 103 THR A O 1
ATOM 794 N N . ARG A 1 104 ? 0.086 -1.925 -19.335 1.00 97.44 104 ARG A N 1
ATOM 795 C CA . ARG A 1 104 ? 1.012 -2.800 -18.604 1.00 97.44 104 ARG A CA 1
ATOM 796 C C . ARG A 1 104 ? 1.422 -2.237 -17.258 1.00 97.44 104 ARG A C 1
ATOM 798 O O . ARG A 1 104 ? 1.737 -1.047 -17.156 1.00 97.44 104 ARG A O 1
ATOM 805 N N . PHE A 1 105 ? 1.508 -3.115 -16.266 1.00 97.12 105 PHE A N 1
ATOM 806 C CA . PHE A 1 105 ? 2.214 -2.868 -15.017 1.00 97.12 105 PHE A CA 1
ATOM 807 C C . PHE A 1 105 ? 3.586 -3.556 -15.092 1.00 97.12 105 PHE A C 1
ATOM 809 O O . PHE A 1 105 ? 3.616 -4.787 -15.085 1.00 97.12 105 PHE A O 1
ATOM 816 N N . PRO A 1 106 ? 4.695 -2.791 -15.200 1.00 95.50 106 PRO A N 1
ATOM 817 C CA . PRO A 1 106 ? 6.018 -3.365 -15.383 1.00 95.50 106 PRO A CA 1
ATOM 818 C C . PRO A 1 106 ? 6.910 -3.242 -14.125 1.00 95.50 106 PRO A C 1
ATOM 820 O O . PRO A 1 106 ? 7.747 -2.336 -14.070 1.00 95.50 106 PRO A O 1
ATOM 823 N N . PRO A 1 107 ? 6.704 -4.038 -13.057 1.00 94.19 107 PRO A N 1
ATOM 824 C CA . PRO A 1 107 ? 7.535 -3.953 -11.861 1.00 94.19 107 PRO A CA 1
ATOM 825 C C . PRO A 1 107 ? 8.913 -4.600 -12.075 1.00 94.19 107 PRO A C 1
ATOM 827 O O . PRO A 1 107 ? 9.021 -5.685 -12.638 1.00 94.19 107 PRO A O 1
ATOM 830 N N . GLU A 1 108 ? 9.963 -3.971 -11.544 1.00 91.94 108 GLU A N 1
ATOM 831 C CA . GLU A 1 108 ? 11.273 -4.619 -11.373 1.00 91.94 108 GLU A CA 1
ATOM 832 C C . GLU A 1 108 ? 11.188 -5.605 -10.186 1.00 91.94 108 GLU A C 1
ATOM 834 O O . GLU A 1 108 ? 10.777 -5.175 -9.089 1.00 91.94 108 GLU A O 1
ATOM 839 N N . PRO A 1 109 ? 11.590 -6.883 -10.345 1.00 89.38 109 PRO A N 1
ATOM 840 C CA . PRO A 1 109 ? 11.549 -7.895 -9.288 1.00 89.38 109 PRO A CA 1
ATOM 841 C C . PRO A 1 109 ? 12.707 -7.728 -8.289 1.00 89.38 109 PRO A C 1
ATOM 843 O O . PRO A 1 109 ? 13.519 -8.622 -8.078 1.00 89.38 109 PRO A O 1
ATOM 846 N N . SER A 1 110 ? 12.776 -6.555 -7.656 1.00 85.81 110 SER A N 1
ATOM 847 C CA . SER A 1 110 ? 13.853 -6.141 -6.741 1.00 85.81 110 SER A CA 1
ATOM 848 C C . SER A 1 110 ? 13.371 -5.808 -5.321 1.00 85.81 110 SER A C 1
ATOM 850 O O . SER A 1 110 ? 14.119 -5.261 -4.507 1.00 85.81 110 SER A O 1
ATOM 852 N N . GLY A 1 111 ? 12.097 -6.065 -5.011 1.00 86.06 111 GLY A N 1
ATOM 853 C CA . GLY A 1 111 ? 11.532 -5.826 -3.683 1.00 86.06 111 GLY A CA 1
ATOM 854 C C . GLY A 1 111 ? 10.007 -5.892 -3.634 1.00 86.06 111 GLY A C 1
ATOM 855 O O . GLY A 1 111 ? 9.340 -6.036 -4.654 1.00 86.06 111 GLY A O 1
ATOM 856 N N . TYR A 1 112 ? 9.468 -5.731 -2.427 1.00 91.19 112 TYR A N 1
ATOM 857 C CA . TYR A 1 112 ? 8.030 -5.753 -2.141 1.00 91.19 112 TYR A CA 1
ATOM 858 C C . TYR A 1 112 ? 7.297 -4.550 -2.743 1.00 91.19 112 TYR A C 1
ATOM 860 O O . TYR A 1 112 ? 7.848 -3.441 -2.828 1.00 91.19 112 TYR A O 1
ATOM 868 N N . LEU A 1 113 ? 6.023 -4.737 -3.104 1.00 95.12 113 LEU A N 1
ATOM 869 C CA . LEU A 1 113 ? 5.191 -3.624 -3.538 1.00 95.12 113 LEU A CA 1
ATOM 870 C C . LEU A 1 113 ? 4.817 -2.738 -2.345 1.00 95.12 113 LEU A C 1
ATOM 872 O O . LEU A 1 113 ? 4.673 -3.166 -1.199 1.00 95.12 113 LEU A O 1
ATOM 876 N N . HIS A 1 114 ? 4.602 -1.462 -2.639 1.00 94.38 114 HIS A N 1
ATOM 877 C CA . HIS A 1 114 ? 4.186 -0.456 -1.667 1.00 94.38 114 HIS A CA 1
ATOM 878 C C . HIS A 1 114 ? 3.106 0.429 -2.266 1.00 94.38 114 HIS A C 1
ATOM 880 O O . HIS A 1 114 ? 2.836 0.356 -3.463 1.00 94.38 114 HIS A O 1
ATOM 886 N N . VAL A 1 115 ? 2.526 1.318 -1.467 1.00 91.62 115 VAL A N 1
ATOM 887 C CA . VAL A 1 115 ? 1.388 2.157 -1.871 1.00 91.62 115 VAL A CA 1
ATOM 888 C C . VAL A 1 115 ? 1.629 2.959 -3.166 1.00 91.62 115 VAL A C 1
ATOM 890 O O . VAL A 1 115 ? 0.724 3.119 -3.980 1.00 91.62 115 VAL A O 1
ATOM 893 N N . GLY A 1 116 ? 2.874 3.376 -3.438 1.00 88.75 116 GLY A N 1
ATOM 894 C CA . GLY A 1 116 ? 3.256 3.965 -4.731 1.00 88.75 116 GLY A CA 1
ATOM 895 C C . GLY A 1 116 ? 3.064 3.030 -5.941 1.00 88.75 116 GLY A C 1
ATOM 896 O O . GLY A 1 116 ? 2.578 3.469 -6.981 1.00 88.75 116 GLY A O 1
ATOM 897 N N . HIS A 1 117 ? 3.380 1.738 -5.798 1.00 92.69 117 HIS A N 1
ATOM 898 C CA . HIS A 1 117 ? 3.145 0.718 -6.822 1.00 92.69 117 HIS A CA 1
ATOM 899 C C . HIS A 1 117 ? 1.654 0.395 -6.972 1.00 92.69 117 HIS A C 1
ATOM 901 O O . HIS A 1 117 ? 1.202 0.199 -8.098 1.00 92.69 117 HIS A O 1
ATOM 907 N N . ALA A 1 118 ? 0.876 0.416 -5.877 1.00 92.38 118 ALA A N 1
ATOM 908 C CA . ALA A 1 118 ? -0.577 0.226 -5.946 1.00 92.38 118 ALA A CA 1
ATOM 909 C C . ALA A 1 118 ? -1.230 1.221 -6.906 1.00 92.38 118 ALA A C 1
ATOM 911 O O . ALA A 1 118 ? -2.052 0.819 -7.723 1.00 92.38 118 ALA A O 1
ATOM 912 N N . LYS A 1 119 ? -0.819 2.501 -6.873 1.00 90.75 119 LYS A N 1
ATOM 913 C CA . LYS A 1 119 ? -1.339 3.513 -7.806 1.00 90.75 119 LYS A CA 1
ATOM 914 C C . LYS A 1 119 ? -1.119 3.103 -9.261 1.00 90.75 119 LYS A C 1
ATOM 916 O O . LYS A 1 119 ? -2.060 3.123 -10.047 1.00 90.75 119 LYS A O 1
ATOM 921 N N . ALA A 1 120 ? 0.101 2.701 -9.608 1.00 91.88 120 ALA A N 1
ATOM 922 C CA . ALA A 1 120 ? 0.429 2.279 -10.965 1.00 91.88 120 ALA A CA 1
ATOM 923 C C . ALA A 1 120 ? -0.360 1.025 -11.381 1.00 91.88 120 ALA A C 1
ATOM 925 O O . ALA A 1 120 ? -0.984 1.019 -12.442 1.00 91.88 120 ALA A O 1
ATOM 926 N N . ALA A 1 121 ? -0.371 -0.015 -10.546 1.00 94.75 121 ALA A N 1
ATOM 927 C CA . ALA A 1 121 ? -1.039 -1.277 -10.852 1.00 94.75 121 ALA A CA 1
ATOM 928 C C . ALA A 1 121 ? -2.564 -1.102 -10.987 1.00 94.75 121 ALA A C 1
ATOM 930 O O . ALA A 1 121 ? -3.159 -1.555 -11.966 1.00 94.75 121 ALA A O 1
ATOM 931 N N . MET A 1 122 ? -3.193 -0.379 -10.054 1.00 93.31 122 MET A N 1
ATOM 932 C CA . MET A 1 122 ? -4.639 -0.142 -10.061 1.00 93.31 122 MET A CA 1
ATOM 933 C C . MET A 1 122 ? -5.084 0.751 -11.216 1.00 93.31 122 MET A C 1
ATOM 935 O O . MET A 1 122 ? -6.135 0.486 -11.790 1.00 93.31 122 MET A O 1
ATOM 939 N N . LEU A 1 123 ? -4.301 1.769 -11.596 1.00 92.38 123 LEU A N 1
ATOM 940 C CA . LEU A 1 123 ? -4.621 2.598 -12.764 1.00 92.38 123 LEU A CA 1
ATOM 941 C C . LEU A 1 123 ? -4.559 1.790 -14.062 1.00 92.38 123 LEU A C 1
ATOM 943 O O . LEU A 1 123 ? -5.491 1.858 -14.859 1.00 92.38 123 LEU A O 1
ATOM 947 N N . ASN A 1 124 ? -3.508 0.985 -14.258 1.00 94.81 124 ASN A N 1
ATOM 948 C CA . ASN A 1 124 ? -3.412 0.131 -15.443 1.00 94.81 124 ASN A CA 1
ATOM 949 C C . ASN A 1 124 ? -4.588 -0.861 -15.501 1.00 94.81 124 ASN A C 1
ATOM 951 O O . ASN A 1 124 ? -5.264 -0.945 -16.526 1.00 94.81 124 ASN A O 1
ATOM 955 N N . GLN A 1 125 ? -4.920 -1.535 -14.390 1.00 94.88 125 GLN A N 1
ATOM 956 C CA . GLN A 1 125 ? -6.073 -2.439 -14.367 1.00 94.88 125 GLN A CA 1
ATOM 957 C C . GLN A 1 125 ? -7.405 -1.708 -14.587 1.00 94.88 125 GLN A C 1
ATOM 959 O O . GLN A 1 125 ? -8.279 -2.221 -15.286 1.00 94.88 125 GLN A O 1
ATOM 964 N N . TYR A 1 126 ? -7.574 -0.522 -13.997 1.00 93.25 126 TYR A N 1
ATOM 965 C CA . TYR A 1 126 ? -8.778 0.286 -14.163 1.00 93.25 126 TYR A CA 1
ATOM 966 C C . TYR A 1 126 ? -9.027 0.594 -15.635 1.00 93.25 126 TYR A C 1
ATOM 968 O O . TYR A 1 126 ? -10.115 0.311 -16.126 1.00 93.25 126 TYR A O 1
ATOM 976 N N . PHE A 1 127 ? -8.025 1.098 -16.356 1.00 93.62 127 PHE A N 1
ATOM 977 C CA . PHE A 1 127 ? -8.187 1.423 -17.769 1.00 93.62 127 PHE A CA 1
ATOM 978 C C . PHE A 1 127 ? -8.377 0.186 -18.645 1.00 93.62 127 PHE A C 1
ATOM 980 O O . PHE A 1 127 ? -9.234 0.204 -19.527 1.00 93.62 127 PHE A O 1
ATOM 987 N N . ALA A 1 128 ? -7.655 -0.906 -18.374 1.00 94.94 128 ALA A N 1
ATOM 988 C CA . ALA A 1 128 ? -7.902 -2.175 -19.051 1.00 94.94 128 ALA A CA 1
ATOM 989 C C . ALA A 1 128 ? -9.372 -2.603 -18.896 1.00 94.94 128 ALA A C 1
ATOM 991 O O . ALA A 1 128 ? -10.052 -2.849 -19.888 1.00 94.94 128 ALA A O 1
ATOM 992 N N . LYS A 1 129 ? -9.916 -2.594 -17.673 1.00 93.62 129 LYS A N 1
ATOM 993 C CA . LYS A 1 129 ? -11.318 -2.964 -17.417 1.00 93.62 129 LYS A CA 1
ATOM 994 C C . LYS A 1 129 ? -12.313 -1.962 -18.017 1.00 93.62 129 LYS A C 1
ATOM 996 O O . LYS A 1 129 ? -13.280 -2.380 -18.653 1.00 93.62 129 LYS A O 1
ATOM 1001 N N . ALA A 1 130 ? -12.080 -0.660 -17.848 1.00 92.50 130 ALA A N 1
ATOM 1002 C CA . ALA A 1 130 ? -12.971 0.408 -18.309 1.00 92.50 130 ALA A CA 1
ATOM 1003 C C . ALA A 1 130 ? -13.157 0.393 -19.833 1.00 92.50 130 ALA A C 1
ATOM 1005 O O . ALA A 1 130 ? -14.270 0.591 -20.320 1.00 92.50 130 ALA A O 1
ATOM 1006 N N . TYR A 1 131 ? -12.092 0.079 -20.573 1.00 95.12 131 TYR A N 1
ATOM 1007 C CA . TYR A 1 131 ? -12.116 -0.014 -22.031 1.00 95.12 131 TYR A CA 1
ATOM 1008 C C . TYR A 1 131 ? -12.240 -1.451 -22.552 1.00 95.12 131 TYR A C 1
ATOM 1010 O O . TYR A 1 131 ? -12.002 -1.671 -23.737 1.00 95.12 131 TYR A O 1
ATOM 1018 N N . LYS A 1 132 ? -12.608 -2.437 -21.715 1.00 96.06 132 LYS A N 1
ATOM 1019 C CA . LYS A 1 132 ? -12.700 -3.869 -22.093 1.00 96.06 132 LYS A CA 1
ATOM 1020 C C . LYS A 1 132 ? -11.445 -4.388 -22.817 1.00 96.06 132 LYS A C 1
ATOM 1022 O O . LYS A 1 132 ? -11.530 -5.184 -23.747 1.00 96.06 132 LYS A O 1
ATOM 1027 N N . GLY A 1 133 ? -10.305 -3.843 -22.427 1.00 96.56 133 GLY A N 1
ATOM 1028 C CA . GLY A 1 133 ? -8.985 -4.118 -22.949 1.00 96.56 133 GLY A CA 1
ATOM 1029 C C . GLY A 1 133 ? -8.249 -5.189 -22.148 1.00 96.56 133 GLY A C 1
ATOM 1030 O O . GLY A 1 133 ? -8.873 -6.027 -21.502 1.00 96.56 133 GLY A O 1
ATOM 1031 N N . LYS A 1 134 ? -6.914 -5.133 -22.184 1.00 97.88 134 LYS A N 1
ATOM 1032 C CA . LYS A 1 134 ? -6.014 -6.074 -21.506 1.00 97.88 134 LYS A CA 1
ATOM 1033 C C . LYS A 1 134 ? -5.014 -5.370 -20.589 1.00 97.88 134 LYS A C 1
ATOM 1035 O O . LYS A 1 134 ? -4.530 -4.272 -20.892 1.00 97.88 134 LYS A O 1
ATOM 1040 N N . LEU A 1 135 ? -4.679 -6.031 -19.488 1.00 98.06 135 LEU A N 1
ATOM 1041 C CA . LEU A 1 135 ? -3.581 -5.697 -18.591 1.00 98.06 135 LEU A CA 1
ATOM 1042 C C . LEU A 1 135 ? -2.463 -6.731 -18.735 1.00 98.06 135 LEU A C 1
ATOM 1044 O O . LEU A 1 135 ? -2.650 -7.907 -18.437 1.00 98.06 135 LEU A O 1
ATOM 1048 N N . LEU A 1 136 ? -1.278 -6.268 -19.109 1.00 98.00 136 LEU A N 1
ATOM 1049 C CA . LEU A 1 136 ? -0.052 -7.058 -19.090 1.00 98.00 136 LEU A CA 1
ATOM 1050 C C . LEU A 1 136 ? 0.673 -6.848 -17.752 1.00 98.00 136 LEU A C 1
ATOM 1052 O O . LEU A 1 136 ? 0.817 -5.710 -17.293 1.00 98.00 136 LEU A O 1
ATOM 1056 N N . ILE A 1 137 ? 1.155 -7.921 -17.134 1.00 98.00 137 ILE A N 1
ATOM 1057 C CA . ILE A 1 137 ? 2.116 -7.847 -16.028 1.00 98.00 137 ILE A CA 1
ATOM 1058 C C . ILE A 1 137 ? 3.473 -8.239 -16.597 1.00 98.00 137 ILE A C 1
ATOM 1060 O O . ILE A 1 137 ? 3.687 -9.404 -16.914 1.00 98.00 137 ILE A O 1
ATOM 1064 N N . ARG A 1 138 ? 4.375 -7.269 -16.753 1.00 97.38 138 ARG A N 1
ATOM 1065 C CA . ARG A 1 138 ? 5.715 -7.531 -17.290 1.00 97.38 138 ARG A CA 1
ATOM 1066 C C . ARG A 1 138 ? 6.751 -7.390 -16.192 1.00 97.38 138 ARG A C 1
ATOM 1068 O O . ARG A 1 138 ? 6.973 -6.283 -15.719 1.00 97.38 138 ARG A O 1
ATOM 1075 N N . PHE A 1 139 ? 7.421 -8.461 -15.806 1.00 96.38 139 PHE A N 1
ATOM 1076 C CA . PHE A 1 139 ? 8.585 -8.314 -14.941 1.00 96.38 139 PHE A CA 1
ATOM 1077 C C . PHE A 1 139 ? 9.704 -7.648 -15.730 1.00 96.38 139 PHE A C 1
ATOM 1079 O O . PHE A 1 139 ? 10.149 -8.165 -16.753 1.00 96.38 139 PHE A O 1
ATOM 1086 N N . ASP A 1 140 ? 10.107 -6.460 -15.285 1.00 94.62 140 ASP A N 1
ATOM 1087 C CA . ASP A 1 140 ? 11.221 -5.743 -15.894 1.00 94.62 140 ASP A CA 1
ATOM 1088 C C . ASP A 1 140 ? 12.529 -6.220 -15.269 1.00 94.62 140 ASP A C 1
ATOM 1090 O O . ASP A 1 140 ? 13.098 -5.560 -14.401 1.00 94.62 140 ASP A O 1
ATOM 1094 N N . ASP A 1 141 ? 12.932 -7.420 -15.677 1.00 94.19 141 ASP A N 1
ATOM 1095 C CA . ASP A 1 141 ? 14.098 -8.151 -15.199 1.00 94.19 141 ASP A CA 1
ATOM 1096 C C . ASP A 1 141 ? 15.331 -7.900 -16.084 1.00 94.19 141 ASP A C 1
ATOM 1098 O O . ASP A 1 141 ? 15.885 -8.788 -16.720 1.00 94.19 141 ASP A O 1
ATOM 1102 N N . THR A 1 142 ? 15.722 -6.635 -16.240 1.00 93.06 142 THR A N 1
ATOM 1103 C CA . THR A 1 142 ? 16.871 -6.247 -17.087 1.00 93.06 142 THR A CA 1
ATOM 1104 C C . THR A 1 142 ? 18.172 -6.084 -16.299 1.00 93.06 142 THR A C 1
ATOM 1106 O O . THR A 1 142 ? 19.227 -5.792 -16.873 1.00 93.06 142 THR A O 1
ATOM 1109 N N . ASN A 1 143 ? 18.133 -6.230 -14.975 1.00 90.75 143 ASN A N 1
ATOM 1110 C CA . ASN A 1 143 ? 19.230 -5.920 -14.075 1.00 90.75 143 ASN A CA 1
ATOM 1111 C C . ASN A 1 143 ? 19.564 -7.094 -13.133 1.00 90.75 143 ASN A C 1
ATOM 1113 O O . ASN A 1 143 ? 19.148 -7.099 -11.968 1.00 90.75 143 ASN A O 1
ATOM 1117 N N . PRO A 1 144 ? 20.470 -8.000 -13.544 1.00 87.75 144 PRO A N 1
ATOM 1118 C CA . PRO A 1 144 ? 20.755 -9.232 -12.802 1.00 87.75 144 PRO A CA 1
ATOM 1119 C C . PRO A 1 144 ? 21.363 -9.002 -11.405 1.00 87.75 144 PRO A C 1
ATOM 1121 O O . PRO A 1 144 ? 21.456 -9.925 -10.607 1.00 87.75 144 PRO A O 1
ATOM 1124 N N . ALA A 1 145 ? 21.802 -7.781 -11.076 1.00 84.00 145 ALA A N 1
ATOM 1125 C CA . ALA A 1 145 ? 22.383 -7.462 -9.772 1.00 84.00 145 ALA A CA 1
ATOM 1126 C C . ALA A 1 145 ? 21.362 -7.349 -8.631 1.00 84.00 145 ALA A C 1
ATOM 1128 O O . ALA A 1 145 ? 21.716 -7.563 -7.473 1.00 84.00 145 ALA A O 1
ATOM 1129 N N . ASN A 1 146 ? 20.128 -6.952 -8.943 1.00 76.62 146 ASN A N 1
ATOM 1130 C CA . ASN A 1 146 ? 19.137 -6.558 -7.938 1.00 76.62 146 ASN A CA 1
ATOM 1131 C C . ASN A 1 146 ? 17.933 -7.503 -7.877 1.00 76.62 146 ASN A C 1
ATOM 1133 O O . ASN A 1 146 ? 17.058 -7.317 -7.031 1.00 76.62 146 ASN A O 1
ATOM 1137 N N . GLU A 1 147 ? 17.877 -8.474 -8.781 1.00 78.69 147 GLU A N 1
ATOM 1138 C CA . GLU A 1 147 ? 16.682 -9.253 -9.076 1.00 78.69 147 GLU A CA 1
ATOM 1139 C C . GLU A 1 147 ? 16.785 -10.660 -8.504 1.00 78.69 147 GLU A C 1
ATOM 1141 O O . GLU A 1 147 ? 17.851 -11.280 -8.502 1.00 78.69 147 GLU A O 1
ATOM 1146 N N . LYS A 1 148 ? 15.662 -11.164 -7.996 1.00 79.06 148 LYS A N 1
ATOM 1147 C CA . LYS A 1 148 ? 15.568 -12.512 -7.440 1.00 79.06 148 LYS A CA 1
ATOM 1148 C C . LYS A 1 148 ? 14.190 -13.103 -7.695 1.00 79.06 148 LYS A C 1
ATOM 1150 O O . LYS A 1 148 ? 13.185 -12.403 -7.587 1.00 79.06 148 LYS A O 1
ATOM 1155 N N . GLU A 1 149 ? 14.146 -14.415 -7.899 1.00 82.75 149 GLU A N 1
ATOM 1156 C CA . GLU A 1 149 ? 12.906 -15.177 -8.111 1.00 82.75 149 GLU A CA 1
ATOM 1157 C C . GLU A 1 149 ? 11.895 -15.012 -6.955 1.00 82.75 149 GLU A C 1
ATOM 1159 O O . GLU A 1 149 ? 10.687 -14.918 -7.180 1.00 82.75 149 GLU A O 1
ATOM 1164 N N . GLU A 1 150 ? 12.379 -14.872 -5.712 1.00 86.56 150 GLU A N 1
ATOM 1165 C CA . GLU A 1 150 ? 11.528 -14.642 -4.532 1.00 86.56 150 GLU A CA 1
ATOM 1166 C C . GLU A 1 150 ? 10.641 -13.390 -4.665 1.00 86.56 150 GLU A C 1
ATOM 1168 O O . GLU A 1 150 ? 9.503 -13.367 -4.182 1.00 86.56 150 GLU A O 1
ATOM 1173 N N . PHE A 1 151 ? 11.128 -12.352 -5.355 1.00 87.25 151 PHE A N 1
ATOM 1174 C CA . PHE A 1 151 ? 10.392 -11.104 -5.520 1.00 87.25 151 PHE A CA 1
ATOM 1175 C C . PHE A 1 151 ? 9.296 -11.206 -6.575 1.00 87.25 151 PHE A C 1
ATOM 1177 O O . PHE A 1 151 ? 8.261 -10.572 -6.394 1.00 87.25 151 PHE A O 1
ATOM 1184 N N . GLU A 1 152 ? 9.452 -12.024 -7.618 1.00 90.00 152 GLU A N 1
ATOM 1185 C CA . GLU A 1 152 ? 8.376 -12.249 -8.593 1.00 90.00 152 GLU A CA 1
ATOM 1186 C C . GLU A 1 152 ? 7.157 -12.880 -7.927 1.00 90.00 152 GLU A C 1
ATOM 1188 O O . GLU A 1 152 ? 6.043 -12.357 -8.015 1.00 90.00 152 GLU A O 1
ATOM 1193 N N . THR A 1 153 ? 7.392 -13.962 -7.179 1.00 91.38 153 THR A N 1
ATOM 1194 C CA . THR A 1 153 ? 6.342 -14.658 -6.425 1.00 91.38 153 THR A CA 1
ATOM 1195 C C . THR A 1 153 ? 5.661 -13.701 -5.448 1.00 91.38 153 THR A C 1
ATOM 1197 O O . THR A 1 153 ? 4.433 -13.632 -5.371 1.00 91.38 153 THR A O 1
ATOM 1200 N N . THR A 1 154 ? 6.457 -12.901 -4.738 1.00 92.00 154 THR A N 1
ATOM 1201 C CA . THR A 1 154 ? 5.963 -11.907 -3.780 1.00 92.00 154 THR A CA 1
ATOM 1202 C C . THR A 1 154 ? 5.123 -10.819 -4.450 1.00 92.00 154 THR A C 1
ATOM 1204 O O . THR A 1 154 ? 4.068 -10.464 -3.928 1.00 92.00 154 THR A O 1
ATOM 1207 N N . ILE A 1 155 ? 5.558 -10.300 -5.601 1.00 95.19 155 ILE A N 1
ATOM 1208 C CA . ILE A 1 155 ? 4.842 -9.274 -6.367 1.00 95.19 155 ILE A CA 1
ATOM 1209 C C . ILE A 1 155 ? 3.504 -9.819 -6.866 1.00 95.19 155 ILE A C 1
ATOM 1211 O O . ILE A 1 155 ? 2.498 -9.125 -6.746 1.00 95.19 155 ILE A O 1
ATOM 1215 N N . MET A 1 156 ? 3.459 -11.054 -7.375 1.00 95.31 156 MET A N 1
ATOM 1216 C CA . MET A 1 156 ? 2.201 -11.677 -7.804 1.00 95.31 156 MET A CA 1
ATOM 1217 C C . MET A 1 156 ? 1.219 -11.838 -6.640 1.00 95.31 156 MET A C 1
ATOM 1219 O O . MET A 1 156 ? 0.046 -11.497 -6.780 1.00 95.31 156 MET A O 1
ATOM 1223 N N . GLN A 1 157 ? 1.702 -12.268 -5.472 1.00 94.75 157 GLN A N 1
ATOM 1224 C CA . GLN A 1 157 ? 0.891 -12.330 -4.253 1.00 94.75 157 GLN A CA 1
ATOM 1225 C C . GLN A 1 157 ? 0.408 -10.937 -3.810 1.00 94.75 157 GLN A C 1
ATOM 1227 O O . GLN A 1 157 ? -0.746 -10.780 -3.420 1.00 94.75 157 GLN A O 1
ATOM 1232 N N . ASP A 1 158 ? 1.252 -9.902 -3.892 1.00 95.75 158 ASP A N 1
ATOM 1233 C CA . ASP A 1 158 ? 0.859 -8.525 -3.562 1.00 95.75 158 ASP A CA 1
ATOM 1234 C C . ASP A 1 158 ? -0.219 -8.000 -4.530 1.00 95.75 158 ASP A C 1
ATOM 1236 O O . ASP A 1 158 ? -1.145 -7.300 -4.111 1.00 95.75 158 ASP A O 1
ATOM 1240 N N . LEU A 1 159 ? -0.121 -8.339 -5.822 1.00 96.56 159 LEU A N 1
ATOM 1241 C CA . LEU A 1 159 ? -1.143 -8.027 -6.825 1.00 96.56 159 LEU A CA 1
ATOM 1242 C C . LEU A 1 159 ? -2.464 -8.735 -6.508 1.00 96.56 159 LEU A C 1
ATOM 1244 O O . LEU A 1 159 ? -3.510 -8.085 -6.516 1.00 96.56 159 LEU A O 1
ATOM 1248 N N . GLU A 1 160 ? -2.421 -10.016 -6.144 1.00 95.44 160 GLU A N 1
ATOM 1249 C CA . GLU A 1 160 ? -3.596 -10.779 -5.716 1.00 95.44 160 GLU A CA 1
ATOM 1250 C C . GLU A 1 160 ? -4.249 -10.169 -4.464 1.00 95.44 160 GLU A C 1
ATOM 1252 O O . GLU A 1 160 ? -5.465 -9.983 -4.431 1.00 95.44 160 GLU A O 1
ATOM 1257 N N . MET A 1 161 ? -3.457 -9.733 -3.476 1.00 94.31 161 MET A N 1
ATOM 1258 C CA . MET A 1 161 ? -3.958 -9.028 -2.285 1.00 94.31 161 MET A CA 1
ATOM 1259 C C . MET A 1 161 ? -4.661 -7.699 -2.601 1.00 94.31 161 MET A C 1
ATOM 1261 O O . MET A 1 161 ? -5.452 -7.220 -1.781 1.00 94.31 161 MET A O 1
ATOM 1265 N N . MET A 1 162 ? -4.359 -7.093 -3.753 1.00 95.06 162 MET A N 1
ATOM 1266 C CA . MET A 1 162 ? -5.027 -5.902 -4.292 1.00 95.06 162 MET A CA 1
ATOM 1267 C C . MET A 1 162 ? -6.172 -6.240 -5.260 1.00 95.06 162 MET A C 1
ATOM 1269 O O . MET A 1 162 ? -6.781 -5.325 -5.824 1.00 95.06 162 MET A O 1
ATOM 1273 N N . GLU A 1 163 ? -6.472 -7.530 -5.448 1.00 95.44 163 GLU A N 1
ATOM 1274 C CA . GLU A 1 163 ? -7.434 -8.063 -6.419 1.00 95.44 163 GLU A CA 1
ATOM 1275 C C . GLU A 1 163 ? -7.086 -7.657 -7.866 1.00 95.44 163 GLU A C 1
ATOM 1277 O O . GLU A 1 163 ? -7.952 -7.356 -8.699 1.00 95.44 163 GLU A O 1
ATOM 1282 N N . ILE A 1 164 ? -5.784 -7.607 -8.159 1.00 95.62 164 ILE A N 1
ATOM 1283 C CA . ILE A 1 164 ? -5.242 -7.311 -9.478 1.00 95.62 164 ILE A CA 1
ATOM 1284 C C . ILE A 1 164 ? -4.804 -8.612 -10.141 1.00 95.62 164 ILE A C 1
ATOM 1286 O O . ILE A 1 164 ? -3.978 -9.356 -9.625 1.00 95.62 164 ILE A O 1
ATOM 1290 N N . THR A 1 165 ? -5.331 -8.844 -11.335 1.00 92.75 165 THR A N 1
ATOM 1291 C CA . THR A 1 165 ? -5.000 -9.978 -12.194 1.00 92.75 165 THR A CA 1
ATOM 1292 C C . THR A 1 165 ? -4.682 -9.421 -13.570 1.00 92.75 165 THR A C 1
ATOM 1294 O O . THR A 1 165 ? -5.431 -8.572 -14.067 1.00 92.75 165 THR A O 1
ATOM 1297 N N . GLY A 1 166 ? -3.561 -9.856 -14.141 1.00 93.75 166 GLY A N 1
ATOM 1298 C CA . GLY A 1 166 ? -3.208 -9.584 -15.530 1.00 93.75 166 GLY A CA 1
ATOM 1299 C C . GLY A 1 166 ? -3.782 -10.632 -16.472 1.00 93.75 166 GLY A C 1
ATOM 1300 O O . GLY A 1 166 ? -3.945 -11.789 -16.094 1.00 93.75 166 GLY A O 1
ATOM 1301 N N . ASP A 1 167 ? -4.040 -10.230 -17.711 1.00 96.75 167 ASP A N 1
ATOM 1302 C CA . ASP A 1 167 ? -4.427 -11.122 -18.806 1.00 96.75 167 ASP A CA 1
ATOM 1303 C C . ASP A 1 167 ? -3.233 -11.930 -19.332 1.00 96.75 167 ASP A C 1
ATOM 1305 O O . ASP A 1 167 ? -3.396 -12.988 -19.938 1.00 96.75 167 ASP A O 1
ATOM 1309 N N . THR A 1 168 ? -2.015 -11.417 -19.156 1.00 94.81 168 THR A N 1
ATOM 1310 C CA . THR A 1 168 ? -0.774 -12.086 -19.560 1.00 94.81 168 THR A CA 1
ATOM 1311 C C . THR A 1 168 ? 0.361 -11.662 -18.636 1.00 94.81 168 THR A C 1
ATOM 1313 O O . THR A 1 168 ? 0.400 -10.513 -18.186 1.00 94.81 168 THR A O 1
ATOM 1316 N N . VAL A 1 169 ? 1.270 -12.598 -18.364 1.00 95.88 169 VAL A N 1
ATOM 1317 C CA . VAL A 1 169 ? 2.523 -12.357 -17.646 1.00 95.88 169 VAL A CA 1
ATOM 1318 C C . VAL A 1 169 ? 3.679 -12.578 -18.616 1.00 95.88 169 VAL A C 1
ATOM 1320 O O . VAL A 1 169 ? 3.672 -13.571 -19.343 1.00 95.88 169 VAL A O 1
ATOM 1323 N N . SER A 1 170 ? 4.637 -11.660 -18.638 1.00 96.25 170 SER A N 1
ATOM 1324 C CA . SER A 1 170 ? 5.847 -11.739 -19.460 1.00 96.25 170 SER A CA 1
ATOM 1325 C C . SER A 1 170 ? 7.066 -11.237 -18.690 1.00 96.25 170 SER A C 1
ATOM 1327 O O . SER A 1 170 ? 6.936 -10.586 -17.648 1.00 96.25 170 SER A O 1
ATOM 1329 N N . HIS A 1 171 ? 8.254 -11.516 -19.218 1.00 96.62 171 HIS A N 1
ATOM 1330 C CA . HIS A 1 171 ? 9.524 -11.063 -18.659 1.00 96.62 171 HIS A CA 1
ATOM 1331 C C . HIS A 1 171 ? 10.323 -10.328 -19.730 1.00 96.62 171 HIS A C 1
ATOM 1333 O O . HIS A 1 171 ? 10.399 -10.788 -20.869 1.00 96.62 171 HIS A O 1
ATOM 1339 N N . SER A 1 172 ? 10.954 -9.204 -19.386 1.00 96.94 172 SER A N 1
ATOM 1340 C CA . SER A 1 172 ? 11.866 -8.505 -20.304 1.00 96.94 172 SER A CA 1
ATOM 1341 C C . SER A 1 172 ? 12.970 -9.442 -20.816 1.00 96.94 172 SER A C 1
ATOM 1343 O O . SER A 1 172 ? 13.361 -9.360 -21.983 1.00 96.94 172 SER A O 1
ATOM 1345 N N . SER A 1 173 ? 13.432 -10.370 -19.974 1.00 96.19 173 SER A N 1
ATOM 1346 C CA . SER A 1 173 ? 14.460 -11.354 -20.313 1.00 96.19 173 SER A CA 1
ATOM 1347 C C . SER A 1 173 ? 14.035 -12.413 -21.335 1.00 96.19 173 SER A C 1
ATOM 1349 O O . SER A 1 173 ? 14.904 -12.973 -22.008 1.00 96.19 173 SER A O 1
ATOM 1351 N N . ASP A 1 174 ? 12.728 -12.626 -21.552 1.00 96.56 174 ASP A N 1
ATOM 1352 C CA . ASP A 1 174 ? 12.227 -13.465 -22.657 1.00 96.56 174 ASP A CA 1
ATOM 1353 C C . ASP A 1 174 ? 12.582 -12.867 -24.028 1.00 96.56 174 ASP A C 1
ATOM 1355 O O . ASP A 1 174 ? 12.648 -13.576 -25.032 1.00 96.56 174 ASP A O 1
ATOM 1359 N N . PHE A 1 175 ? 12.851 -11.559 -24.069 1.00 97.69 175 PHE A N 1
ATOM 1360 C CA . PHE A 1 175 ? 13.103 -10.801 -25.287 1.00 97.69 175 PHE A CA 1
ATOM 1361 C C . PHE A 1 175 ? 14.565 -10.373 -25.449 1.00 97.69 175 PHE A C 1
ATOM 1363 O O . PHE A 1 175 ? 14.850 -9.576 -26.338 1.00 97.69 175 PHE A O 1
ATOM 1370 N N . PHE A 1 176 ? 15.517 -10.869 -24.647 1.00 97.94 176 PHE A N 1
ATOM 1371 C CA . PHE A 1 176 ? 16.924 -10.447 -24.768 1.00 97.94 176 PHE A CA 1
ATOM 1372 C C . PHE A 1 176 ? 17.526 -10.700 -26.154 1.00 97.94 176 PHE A C 1
ATOM 1374 O O . PHE A 1 176 ? 18.235 -9.834 -26.664 1.00 97.94 176 PHE A O 1
ATOM 1381 N N . ASP A 1 177 ? 17.193 -11.823 -26.797 1.00 97.06 177 ASP A N 1
ATOM 1382 C CA . ASP A 1 177 ? 17.620 -12.100 -28.175 1.00 97.06 177 ASP A CA 1
ATOM 1383 C C . ASP A 1 177 ? 17.090 -11.015 -29.139 1.00 97.06 177 ASP A C 1
ATOM 1385 O O . ASP A 1 177 ? 17.861 -10.378 -29.858 1.00 97.06 177 ASP A O 1
ATOM 1389 N N . VAL A 1 178 ? 15.795 -10.696 -29.052 1.00 97.69 178 VAL A N 1
ATOM 1390 C CA . VAL A 1 178 ? 15.138 -9.651 -29.859 1.00 97.69 178 VAL A CA 1
ATOM 1391 C C . VAL A 1 178 ? 15.719 -8.260 -29.572 1.00 97.69 178 VAL A C 1
ATOM 1393 O O . VAL A 1 178 ? 15.982 -7.473 -30.482 1.00 97.69 178 VAL A O 1
ATOM 1396 N N . LEU A 1 179 ? 15.960 -7.933 -28.303 1.00 98.25 179 LEU A N 1
ATOM 1397 C CA . LEU A 1 179 ? 16.542 -6.657 -27.892 1.00 98.25 179 LEU A CA 1
ATOM 1398 C C . LEU A 1 179 ? 17.981 -6.509 -28.404 1.00 98.25 179 LEU A C 1
ATOM 1400 O O . LEU A 1 179 ? 18.400 -5.393 -28.724 1.00 98.25 179 LEU A O 1
ATOM 1404 N N . ALA A 1 180 ? 18.754 -7.595 -28.481 1.00 97.75 180 ALA A N 1
ATOM 1405 C CA . ALA A 1 180 ? 20.102 -7.572 -29.040 1.00 97.75 180 ALA A CA 1
ATOM 1406 C C . ALA A 1 180 ? 20.066 -7.334 -30.559 1.00 97.75 180 ALA A C 1
ATOM 1408 O O . ALA A 1 180 ? 20.855 -6.540 -31.076 1.00 97.75 180 ALA A O 1
ATOM 1409 N N . GLU A 1 181 ? 19.110 -7.938 -31.270 1.00 98.19 181 GLU A N 1
ATOM 1410 C CA . GLU A 1 181 ? 18.881 -7.679 -32.698 1.00 98.19 181 GLU A CA 1
ATOM 1411 C C . GLU A 1 181 ? 18.532 -6.208 -32.969 1.00 98.19 181 GLU A C 1
ATOM 1413 O O . GLU A 1 181 ? 19.084 -5.595 -33.888 1.00 98.19 181 GLU A O 1
ATOM 1418 N N . TYR A 1 182 ? 17.686 -5.592 -32.136 1.00 98.50 182 TYR A N 1
ATOM 1419 C CA . TYR A 1 182 ? 17.375 -4.164 -32.254 1.00 98.50 182 TYR A CA 1
ATOM 1420 C C . TYR A 1 182 ? 18.578 -3.259 -31.962 1.00 98.50 182 TYR A C 1
ATOM 1422 O O . TYR A 1 182 ? 18.734 -2.230 -32.624 1.00 98.50 182 TYR A O 1
ATOM 1430 N N . ALA A 1 183 ? 19.461 -3.633 -31.032 1.00 98.25 183 ALA A N 1
ATOM 1431 C CA . ALA A 1 183 ? 20.712 -2.902 -30.827 1.00 98.25 183 ALA A CA 1
ATOM 1432 C C . ALA A 1 183 ? 21.603 -2.965 -32.073 1.00 98.25 183 ALA A C 1
ATOM 1434 O O . ALA A 1 183 ? 22.111 -1.936 -32.517 1.00 98.25 183 ALA A O 1
ATOM 1435 N N . VAL A 1 184 ? 21.719 -4.141 -32.698 1.00 98.44 184 VAL A N 1
ATOM 1436 C CA . VAL A 1 184 ? 22.434 -4.300 -33.973 1.00 98.44 184 VAL A CA 1
ATOM 1437 C C . VAL A 1 184 ? 21.786 -3.461 -35.081 1.00 98.44 184 VAL A C 1
ATOM 1439 O O . VAL A 1 184 ? 22.511 -2.831 -35.853 1.00 98.44 184 VAL A O 1
ATOM 1442 N N . LYS A 1 185 ? 20.446 -3.389 -35.152 1.00 98.25 185 LYS A N 1
ATOM 1443 C CA . LYS A 1 185 ? 19.728 -2.517 -36.104 1.00 98.25 185 LYS A CA 1
ATOM 1444 C C . LYS A 1 185 ? 20.107 -1.043 -35.902 1.00 98.25 185 LYS A C 1
ATOM 1446 O O . LYS A 1 185 ? 20.447 -0.388 -36.885 1.00 98.25 185 LYS A O 1
ATOM 1451 N N . LEU A 1 186 ? 20.123 -0.544 -34.660 1.00 97.88 186 LEU A N 1
ATOM 1452 C CA . LEU A 1 186 ? 20.542 0.837 -34.363 1.00 97.88 186 LEU A CA 1
ATOM 1453 C C . LEU A 1 186 ? 22.002 1.109 -34.731 1.00 97.88 186 LEU A C 1
ATOM 1455 O O . LEU A 1 186 ? 22.305 2.171 -35.272 1.00 97.88 186 LEU A O 1
ATOM 1459 N N . ILE A 1 187 ? 22.909 0.170 -34.449 1.00 98.50 187 ILE A N 1
ATOM 1460 C CA . ILE A 1 187 ? 24.328 0.316 -34.800 1.00 98.50 187 ILE A CA 1
ATOM 1461 C C . ILE A 1 187 ? 24.477 0.408 -36.325 1.00 98.50 187 ILE A C 1
ATOM 1463 O O . ILE A 1 187 ? 25.103 1.335 -36.833 1.00 98.50 187 ILE A O 1
ATOM 1467 N N . LYS A 1 188 ? 23.838 -0.502 -37.073 1.00 98.31 188 LYS A N 1
ATOM 1468 C CA . LYS A 1 188 ? 23.888 -0.527 -38.546 1.00 98.31 188 LYS A CA 1
ATOM 1469 C C . LYS A 1 188 ? 23.263 0.702 -39.201 1.00 98.31 188 LYS A C 1
ATOM 1471 O O . LYS A 1 188 ? 23.682 1.078 -40.289 1.00 98.31 188 LYS A O 1
ATOM 1476 N N . SER A 1 189 ? 22.287 1.335 -38.555 1.00 97.25 189 SER A N 1
ATOM 1477 C CA . SER A 1 189 ? 21.696 2.584 -39.040 1.00 97.25 189 SER A CA 1
ATOM 1478 C C . SER A 1 189 ? 22.496 3.831 -38.636 1.00 97.25 189 SER A C 1
ATOM 1480 O O . SER A 1 189 ? 22.033 4.942 -38.875 1.00 97.25 189 SER A O 1
ATOM 1482 N N . GLY A 1 190 ? 23.655 3.676 -37.981 1.00 97.06 190 GLY A N 1
ATOM 1483 C CA . GLY A 1 190 ? 24.477 4.786 -37.491 1.00 97.06 190 GLY A CA 1
ATOM 1484 C C . GLY A 1 190 ? 23.895 5.518 -36.276 1.00 97.06 190 GLY A C 1
ATOM 1485 O O . GLY A 1 190 ? 24.384 6.586 -35.917 1.00 97.06 190 GLY A O 1
ATOM 1486 N N . ASN A 1 191 ? 22.871 4.952 -35.630 1.00 98.12 191 ASN A N 1
ATOM 1487 C CA . ASN A 1 191 ? 22.152 5.544 -34.499 1.00 98.12 191 ASN A CA 1
ATOM 1488 C C . ASN A 1 191 ? 22.636 5.020 -33.136 1.00 98.12 191 ASN A C 1
ATOM 1490 O O . ASN A 1 191 ? 22.009 5.293 -32.111 1.00 98.12 191 ASN A O 1
ATOM 1494 N N . ALA A 1 192 ? 23.733 4.265 -33.093 1.00 98.44 192 ALA A N 1
ATOM 1495 C CA . ALA A 1 192 ? 24.387 3.836 -31.863 1.00 98.44 192 ALA A CA 1
ATOM 1496 C C . ALA A 1 192 ? 25.892 3.633 -32.079 1.00 98.44 192 ALA A C 1
ATOM 1498 O O . ALA A 1 192 ? 26.326 3.343 -33.193 1.00 98.44 192 ALA A O 1
ATOM 1499 N N . TYR A 1 193 ? 26.676 3.784 -31.013 1.00 98.56 193 TYR A N 1
ATOM 1500 C CA . TYR A 1 193 ? 28.134 3.641 -31.033 1.00 98.56 193 TYR A CA 1
ATOM 1501 C C . TYR A 1 193 ? 28.653 3.038 -29.718 1.00 98.56 193 TYR A C 1
ATOM 1503 O O . TYR A 1 193 ? 27.988 3.124 -28.680 1.00 98.56 193 TYR A O 1
ATOM 1511 N N . ALA A 1 194 ? 29.840 2.427 -29.757 1.00 98.31 194 ALA A N 1
ATOM 1512 C CA . ALA A 1 194 ? 30.505 1.885 -28.571 1.00 98.31 194 ALA A CA 1
ATOM 1513 C C . ALA A 1 194 ? 31.345 2.958 -27.857 1.00 98.31 194 ALA A C 1
ATOM 1515 O O . ALA A 1 194 ? 32.088 3.698 -28.503 1.00 98.31 194 ALA A O 1
ATOM 1516 N N . ASP A 1 195 ? 31.261 3.025 -26.527 1.00 98.06 195 ASP A N 1
ATOM 1517 C CA . ASP A 1 195 ? 31.960 4.011 -25.695 1.00 98.06 195 ASP A CA 1
ATOM 1518 C C . ASP A 1 195 ? 32.622 3.359 -24.468 1.00 98.06 195 ASP A C 1
ATOM 1520 O O . ASP A 1 195 ? 31.943 2.679 -23.696 1.00 98.06 195 ASP A O 1
ATOM 1524 N N . ASP A 1 196 ? 33.925 3.589 -24.283 1.00 97.00 196 ASP A N 1
ATOM 1525 C CA . ASP A 1 196 ? 34.729 3.155 -23.127 1.00 97.00 196 ASP A CA 1
ATOM 1526 C C . ASP A 1 196 ? 35.036 4.302 -22.147 1.00 97.00 196 ASP A C 1
ATOM 1528 O O . ASP A 1 196 ? 35.848 4.159 -21.231 1.00 97.00 196 ASP A O 1
ATOM 1532 N N . THR A 1 197 ? 34.395 5.464 -22.325 1.00 96.00 197 THR A N 1
ATOM 1533 C CA . THR A 1 197 ? 34.562 6.600 -21.412 1.00 96.00 197 THR A CA 1
ATOM 1534 C C . THR A 1 197 ? 34.150 6.208 -19.991 1.00 96.00 197 THR A C 1
ATOM 1536 O O . THR A 1 197 ? 33.035 5.738 -19.763 1.00 96.00 197 THR A O 1
ATOM 1539 N N . GLU A 1 198 ? 35.018 6.475 -19.013 1.00 94.69 198 GLU A N 1
ATOM 1540 C CA . GLU A 1 198 ? 34.739 6.214 -17.600 1.00 94.69 198 GLU A CA 1
ATOM 1541 C C . GLU A 1 198 ? 33.432 6.888 -17.141 1.00 94.69 198 GLU A C 1
ATOM 1543 O O . GLU A 1 198 ? 33.149 8.037 -17.489 1.00 94.69 198 GLU A O 1
ATOM 1548 N N . GLY A 1 199 ? 32.635 6.202 -16.315 1.00 92.12 199 GLY A N 1
ATOM 1549 C CA . GLY A 1 199 ? 31.276 6.630 -15.967 1.00 92.12 199 GLY A CA 1
ATOM 1550 C C . GLY A 1 199 ? 31.160 8.044 -15.375 1.00 92.12 199 GLY A C 1
ATOM 1551 O O . GLY A 1 199 ? 30.215 8.765 -15.704 1.00 92.12 199 GLY A O 1
ATOM 1552 N N . ALA A 1 200 ? 32.114 8.477 -14.542 1.00 94.12 200 ALA A N 1
ATOM 1553 C CA . ALA A 1 200 ? 32.117 9.830 -13.974 1.00 94.12 200 ALA A CA 1
ATOM 1554 C C . ALA A 1 200 ? 32.352 10.904 -15.050 1.00 94.12 200 ALA A C 1
ATOM 1556 O O . ALA A 1 200 ? 31.622 11.897 -15.112 1.00 94.12 200 ALA A O 1
ATOM 1557 N N . ILE A 1 201 ? 33.311 10.656 -15.944 1.00 95.94 201 ILE A N 1
ATOM 1558 C CA . ILE A 1 201 ? 33.639 11.537 -17.068 1.00 95.94 201 ILE A CA 1
ATOM 1559 C C . ILE A 1 201 ? 32.482 11.560 -18.068 1.00 95.94 201 ILE A C 1
ATOM 1561 O O . ILE A 1 201 ? 32.062 12.633 -18.491 1.00 95.94 201 ILE A O 1
ATOM 1565 N N . MET A 1 202 ? 31.903 10.402 -18.394 1.00 95.88 202 MET A N 1
ATOM 1566 C CA . MET A 1 202 ? 30.738 10.301 -19.273 1.00 95.88 202 MET A CA 1
ATOM 1567 C C . MET A 1 202 ? 29.564 11.116 -18.723 1.00 95.88 202 MET A C 1
ATOM 1569 O O . MET A 1 202 ? 28.909 11.848 -19.465 1.00 95.88 202 MET A O 1
ATOM 1573 N N . LYS A 1 203 ? 29.298 11.022 -17.413 1.00 94.81 203 LYS A N 1
ATOM 1574 C CA . LYS A 1 203 ? 28.256 11.819 -16.758 1.00 94.81 203 LYS A CA 1
ATOM 1575 C C . LYS A 1 203 ? 28.538 13.313 -16.899 1.00 94.81 203 LYS A C 1
ATOM 1577 O O . LYS A 1 203 ? 27.622 14.049 -17.253 1.00 94.81 203 LYS A O 1
ATOM 1582 N N . GLN A 1 204 ? 29.770 13.752 -16.650 1.00 95.69 204 GLN A N 1
ATOM 1583 C CA . GLN A 1 204 ? 30.158 15.154 -16.799 1.00 95.69 204 GLN A CA 1
ATOM 1584 C C . GLN A 1 204 ? 30.003 15.635 -18.248 1.00 95.69 204 GLN A C 1
ATOM 1586 O O . GLN A 1 204 ? 29.291 16.603 -18.489 1.00 95.69 204 GLN A O 1
ATOM 1591 N N . GLN A 1 205 ? 30.565 14.912 -19.218 1.00 95.62 205 GLN A N 1
ATOM 1592 C CA . GLN A 1 205 ? 30.447 15.230 -20.644 1.00 95.62 205 GLN A CA 1
ATOM 1593 C C . GLN A 1 205 ? 28.985 15.376 -21.074 1.00 95.62 205 GLN A C 1
ATOM 1595 O O . GLN A 1 205 ? 28.623 16.353 -21.725 1.00 95.62 205 GLN A O 1
ATOM 1600 N N . ARG A 1 206 ? 28.109 14.458 -20.643 1.00 95.44 206 ARG A N 1
ATOM 1601 C CA . ARG A 1 206 ? 26.665 14.555 -20.904 1.00 95.44 206 ARG A CA 1
ATOM 1602 C C . ARG A 1 206 ? 26.032 15.791 -20.269 1.00 95.44 206 ARG A C 1
ATOM 1604 O O . ARG A 1 206 ? 25.125 16.371 -20.858 1.00 95.44 206 ARG A O 1
ATOM 1611 N N . MET A 1 207 ? 26.461 16.203 -19.078 1.00 92.56 207 MET A N 1
ATOM 1612 C CA . MET A 1 207 ? 25.942 17.413 -18.425 1.00 92.56 207 MET A CA 1
ATOM 1613 C C . MET A 1 207 ? 26.401 18.691 -19.134 1.00 92.56 207 MET A C 1
ATOM 1615 O O . MET A 1 207 ? 25.591 19.608 -19.284 1.00 92.56 207 MET A O 1
ATOM 1619 N N . ASP A 1 208 ? 27.631 18.691 -19.643 1.00 95.75 208 ASP A N 1
ATOM 1620 C CA . ASP A 1 208 ? 28.273 19.838 -20.293 1.00 95.75 208 ASP A CA 1
ATOM 1621 C C . ASP A 1 208 ? 27.998 19.917 -21.805 1.00 95.75 208 ASP A C 1
ATOM 1623 O O . ASP A 1 208 ? 28.349 20.898 -22.451 1.00 95.75 208 ASP A O 1
ATOM 1627 N N . GLY A 1 209 ? 27.343 18.906 -22.380 1.00 95.94 209 GLY A N 1
ATOM 1628 C CA . GLY A 1 209 ? 27.002 18.881 -23.803 1.00 95.94 209 GLY A CA 1
ATOM 1629 C C . GLY A 1 209 ? 28.151 18.446 -24.720 1.00 95.94 209 GLY A C 1
ATOM 1630 O O . GLY A 1 209 ? 28.180 18.795 -25.896 1.00 95.94 209 GLY A O 1
ATOM 1631 N N . ILE A 1 210 ? 29.132 17.723 -24.178 1.00 96.44 210 ILE A N 1
ATOM 1632 C CA . ILE A 1 210 ? 30.379 17.366 -24.859 1.00 96.44 210 ILE A CA 1
ATOM 1633 C C . ILE A 1 210 ? 30.254 15.967 -25.472 1.00 96.44 210 ILE A C 1
ATOM 1635 O O . ILE A 1 210 ? 29.901 15.001 -24.792 1.00 96.44 210 ILE A O 1
ATOM 1639 N N . ALA A 1 211 ? 30.583 15.848 -26.759 1.00 96.56 211 ALA A N 1
ATOM 1640 C CA . ALA A 1 211 ? 30.630 14.568 -27.460 1.00 96.56 211 ALA A CA 1
ATOM 1641 C C . ALA A 1 211 ? 31.718 13.643 -26.885 1.00 96.56 211 ALA A C 1
ATOM 1643 O O . ALA A 1 211 ? 32.835 14.082 -26.601 1.00 96.56 211 ALA A O 1
ATOM 1644 N N . SER A 1 212 ? 31.424 12.342 -26.781 1.00 96.88 212 SER A N 1
ATOM 1645 C CA . SER A 1 212 ? 32.466 11.345 -26.504 1.00 96.88 212 SER A CA 1
ATOM 1646 C C . SER A 1 212 ? 33.471 11.294 -27.655 1.00 96.88 212 SER A C 1
ATOM 1648 O O . SER A 1 212 ? 33.102 11.413 -28.825 1.00 96.88 212 SER A O 1
ATOM 1650 N N . LYS A 1 213 ? 34.740 11.026 -27.335 1.00 96.44 213 LYS A N 1
ATOM 1651 C CA . LYS A 1 213 ? 35.793 10.793 -28.337 1.00 96.44 213 LYS A CA 1
ATOM 1652 C C . LYS A 1 213 ? 35.470 9.609 -29.256 1.00 96.44 213 LYS A C 1
ATOM 1654 O O . LYS A 1 213 ? 35.931 9.581 -30.391 1.00 96.44 213 LYS A O 1
ATOM 1659 N N . ASN A 1 214 ? 34.660 8.660 -28.782 1.00 96.75 214 ASN A N 1
ATOM 1660 C CA . ASN A 1 214 ? 34.255 7.474 -29.534 1.00 96.75 214 ASN A CA 1
ATOM 1661 C C . ASN A 1 214 ? 32.949 7.652 -30.326 1.00 96.75 214 ASN A C 1
ATOM 1663 O O . ASN A 1 214 ? 32.510 6.712 -30.980 1.00 96.75 214 ASN A O 1
ATOM 1667 N N . ARG A 1 215 ? 32.314 8.831 -30.292 1.00 97.44 215 ARG A N 1
ATOM 1668 C CA . ARG A 1 215 ? 30.991 9.056 -30.905 1.00 97.44 215 ARG A CA 1
ATOM 1669 C C . ARG A 1 215 ? 30.943 8.818 -32.419 1.00 97.44 215 ARG A C 1
ATOM 1671 O O . ARG A 1 215 ? 29.909 8.428 -32.963 1.00 97.44 215 ARG A O 1
ATOM 1678 N N . GLU A 1 216 ? 32.064 9.049 -33.095 1.00 97.00 216 GLU A N 1
ATOM 1679 C CA . GLU A 1 216 ? 32.221 8.862 -34.544 1.00 97.00 216 GLU A CA 1
ATOM 1680 C C . GLU A 1 216 ? 32.931 7.543 -34.899 1.00 97.00 216 GLU A C 1
ATOM 1682 O O . GLU A 1 216 ? 33.456 7.393 -36.000 1.00 97.00 216 GLU A O 1
ATOM 1687 N N . LYS A 1 217 ? 32.965 6.577 -33.968 1.00 95.69 217 LYS A N 1
ATOM 1688 C CA . LYS A 1 217 ? 33.493 5.233 -34.230 1.00 95.69 217 LYS A CA 1
ATOM 1689 C C . LYS A 1 217 ? 32.685 4.558 -35.346 1.00 95.69 217 LYS A C 1
ATOM 1691 O O . LYS A 1 217 ? 31.475 4.762 -35.455 1.00 95.69 217 LYS A O 1
ATOM 1696 N N . SER A 1 218 ? 33.364 3.778 -36.188 1.00 97.50 218 SER A N 1
ATOM 1697 C CA . SER A 1 218 ? 32.732 3.150 -37.349 1.00 97.50 218 SER A CA 1
ATOM 1698 C C . SER A 1 218 ? 31.682 2.109 -36.933 1.00 97.50 218 SER A C 1
ATOM 1700 O O . SER A 1 218 ? 31.685 1.597 -35.806 1.00 97.50 218 SER A O 1
ATOM 1702 N N . ILE A 1 219 ? 30.771 1.796 -37.858 1.00 98.12 219 ILE A N 1
ATOM 1703 C CA . ILE A 1 219 ? 29.739 0.769 -37.661 1.00 98.12 219 ILE A CA 1
ATOM 1704 C C . ILE A 1 219 ? 30.397 -0.594 -37.409 1.00 98.12 219 ILE A C 1
ATOM 1706 O O . ILE A 1 219 ? 30.029 -1.274 -36.453 1.00 98.12 219 ILE A O 1
ATOM 1710 N N . ASP A 1 220 ? 31.394 -0.962 -38.217 1.00 98.19 220 ASP A N 1
ATOM 1711 C CA . ASP A 1 220 ? 32.073 -2.258 -38.125 1.00 98.19 220 ASP A CA 1
ATOM 1712 C C . ASP A 1 220 ? 32.842 -2.410 -36.807 1.00 98.19 220 ASP A C 1
ATOM 1714 O O . ASP A 1 220 ? 32.715 -3.437 -36.140 1.00 98.19 220 ASP A O 1
ATOM 1718 N N . ASP A 1 221 ? 33.553 -1.363 -36.369 1.00 97.62 221 ASP A N 1
ATOM 1719 C CA . ASP A 1 221 ? 34.245 -1.369 -35.074 1.00 97.62 221 ASP A CA 1
ATOM 1720 C C . ASP A 1 221 ? 33.250 -1.491 -33.913 1.00 97.62 221 ASP A C 1
ATOM 1722 O O . ASP A 1 221 ? 33.479 -2.233 -32.960 1.00 97.62 221 ASP A O 1
ATOM 1726 N N . THR A 1 222 ? 32.122 -0.777 -33.988 1.00 98.19 222 THR A N 1
ATOM 1727 C CA . THR A 1 222 ? 31.075 -0.839 -32.959 1.00 98.19 222 THR A CA 1
ATOM 1728 C C . THR A 1 222 ? 30.452 -2.234 -32.883 1.00 98.19 222 THR A C 1
ATOM 1730 O O . THR A 1 222 ? 30.231 -2.739 -31.783 1.00 98.19 222 THR A O 1
ATOM 1733 N N . LEU A 1 223 ? 30.192 -2.880 -34.025 1.00 98.44 223 LEU A N 1
ATOM 1734 C CA . LEU A 1 223 ? 29.679 -4.253 -34.073 1.00 98.44 223 LEU A CA 1
ATOM 1735 C C . LEU A 1 223 ? 30.691 -5.253 -33.505 1.00 98.44 223 LEU A C 1
ATOM 1737 O O . LEU A 1 223 ? 30.308 -6.110 -32.711 1.00 98.44 223 LEU A O 1
ATOM 1741 N N . ALA A 1 224 ? 31.971 -5.124 -33.864 1.00 97.94 224 ALA A N 1
ATOM 1742 C CA . ALA A 1 224 ? 33.030 -5.976 -33.333 1.00 97.94 224 ALA A CA 1
ATOM 1743 C C . ALA A 1 224 ? 33.138 -5.850 -31.804 1.00 97.94 224 ALA A C 1
ATOM 1745 O O . ALA A 1 224 ? 33.172 -6.861 -31.103 1.00 97.94 224 ALA A O 1
ATOM 1746 N N . ILE A 1 225 ? 33.100 -4.621 -31.278 1.00 98.06 225 ILE A N 1
ATOM 1747 C CA . ILE A 1 225 ? 33.092 -4.369 -29.832 1.00 98.06 225 ILE A CA 1
ATOM 1748 C C . ILE A 1 225 ? 31.841 -4.962 -29.182 1.00 98.06 225 ILE A C 1
ATOM 1750 O O . ILE A 1 225 ? 31.951 -5.601 -28.141 1.00 98.06 225 ILE A O 1
ATOM 1754 N N . PHE A 1 226 ? 30.657 -4.802 -29.778 1.00 98.19 226 PHE A N 1
ATOM 1755 C CA . PHE A 1 226 ? 29.430 -5.355 -29.206 1.00 98.19 226 PHE A CA 1
ATOM 1756 C C . PHE A 1 226 ? 29.453 -6.891 -29.135 1.00 98.19 226 PHE A C 1
ATOM 1758 O O . PHE A 1 226 ? 28.965 -7.468 -28.162 1.00 98.19 226 PHE A O 1
ATOM 1765 N N . GLU A 1 227 ? 30.070 -7.572 -30.103 1.00 97.62 227 GLU A N 1
ATOM 1766 C CA . GLU A 1 227 ? 30.289 -9.021 -30.021 1.00 97.62 227 GLU A CA 1
ATOM 1767 C C . GLU A 1 227 ? 31.282 -9.404 -28.912 1.00 97.62 227 GLU A C 1
ATOM 1769 O O . GLU A 1 227 ? 31.055 -10.384 -28.201 1.00 97.62 227 GLU A O 1
ATOM 1774 N N . GLU A 1 228 ? 32.339 -8.619 -28.691 1.00 97.69 228 GLU A N 1
ATOM 1775 C CA . GLU A 1 228 ? 33.243 -8.813 -27.547 1.00 97.69 228 GLU A CA 1
ATOM 1776 C C . GLU A 1 228 ? 32.543 -8.565 -26.204 1.00 97.69 228 GLU A C 1
ATOM 1778 O O . GLU A 1 228 ? 32.705 -9.345 -25.261 1.00 97.69 228 GLU A O 1
ATOM 1783 N N . MET A 1 229 ? 31.685 -7.543 -26.131 1.00 97.69 229 MET A N 1
ATOM 1784 C CA . MET A 1 229 ? 30.822 -7.289 -24.979 1.00 97.69 229 MET A CA 1
ATOM 1785 C C . MET A 1 229 ? 29.924 -8.502 -24.695 1.00 97.69 229 MET A C 1
ATOM 1787 O O . MET A 1 229 ? 29.888 -8.983 -23.563 1.00 97.69 229 MET A O 1
ATOM 1791 N N . LYS A 1 230 ? 29.244 -9.054 -25.713 1.00 96.31 230 LYS A N 1
ATOM 1792 C CA . LYS A 1 230 ? 28.376 -10.243 -25.581 1.00 96.31 230 LYS A CA 1
ATOM 1793 C C . LYS A 1 230 ? 29.125 -11.475 -25.071 1.00 96.31 230 LYS A C 1
ATOM 1795 O O . LYS A 1 230 ? 28.552 -12.245 -24.304 1.00 96.31 230 LYS A O 1
ATOM 1800 N N . LYS A 1 231 ? 30.392 -11.650 -25.463 1.00 96.19 231 LYS A N 1
ATOM 1801 C CA . LYS A 1 231 ? 31.278 -12.707 -24.941 1.00 96.19 231 LYS A CA 1
ATOM 1802 C C . LYS A 1 231 ? 31.758 -12.436 -23.511 1.00 96.19 231 LYS A C 1
ATOM 1804 O O . LYS A 1 231 ? 32.218 -13.360 -22.847 1.00 96.19 231 LYS A O 1
ATOM 1809 N N . GLY A 1 232 ? 31.669 -11.194 -23.037 1.00 94.94 232 GLY A N 1
ATOM 1810 C CA . GLY A 1 232 ? 32.130 -10.786 -21.712 1.00 94.94 232 GLY A CA 1
ATOM 1811 C C . GLY A 1 232 ? 33.653 -10.791 -21.563 1.00 94.94 232 GLY A C 1
ATOM 1812 O O . GLY A 1 232 ? 34.144 -11.001 -20.454 1.00 94.94 232 GLY A O 1
ATOM 1813 N N . THR A 1 233 ? 34.410 -10.590 -22.649 1.00 96.25 233 THR A N 1
ATOM 1814 C CA . THR A 1 233 ? 35.882 -10.529 -22.589 1.00 96.25 233 THR A CA 1
ATOM 1815 C C . THR A 1 233 ? 36.355 -9.337 -21.752 1.00 96.25 233 THR A C 1
ATOM 1817 O O . THR A 1 233 ? 35.598 -8.391 -21.538 1.00 96.25 233 THR A O 1
ATOM 1820 N N . GLU A 1 234 ? 37.599 -9.360 -21.260 1.00 94.50 234 GLU A N 1
ATOM 1821 C CA . GLU A 1 234 ? 38.159 -8.233 -20.487 1.00 94.50 234 GLU A CA 1
ATOM 1822 C C . GLU A 1 234 ? 38.063 -6.914 -21.258 1.00 94.50 234 GLU A C 1
ATOM 1824 O O . GLU A 1 234 ? 37.719 -5.883 -20.684 1.00 94.50 234 GLU A O 1
ATOM 1829 N N . GLU A 1 235 ? 38.294 -6.964 -22.573 1.00 93.50 235 GLU A N 1
ATOM 1830 C CA . GLU A 1 235 ? 38.110 -5.804 -23.435 1.00 93.50 235 GLU A CA 1
ATOM 1831 C C . GLU A 1 235 ? 36.631 -5.421 -23.519 1.00 93.50 235 GLU A C 1
ATOM 1833 O O . GLU A 1 235 ? 36.295 -4.286 -23.202 1.00 93.50 235 GLU A O 1
ATOM 1838 N N . GLY A 1 236 ? 35.727 -6.356 -23.839 1.00 93.88 236 GLY A N 1
ATOM 1839 C CA . GLY A 1 236 ? 34.287 -6.089 -23.914 1.00 93.88 236 GLY A CA 1
ATOM 1840 C C . GLY A 1 236 ? 33.701 -5.473 -22.637 1.00 93.88 236 GLY A C 1
ATOM 1841 O O . GLY A 1 236 ? 32.842 -4.598 -22.705 1.00 93.88 236 GLY A O 1
ATOM 1842 N N . GLN A 1 237 ? 34.194 -5.852 -21.458 1.00 95.06 237 GLN A N 1
ATOM 1843 C CA . GLN A 1 237 ? 33.735 -5.305 -20.175 1.00 95.06 237 GLN A CA 1
ATOM 1844 C C . GLN A 1 237 ? 34.020 -3.806 -19.993 1.00 95.06 237 GLN A C 1
ATOM 1846 O O . GLN A 1 237 ? 33.342 -3.156 -19.195 1.00 95.06 237 GLN A O 1
ATOM 1851 N N . ARG A 1 238 ? 34.981 -3.241 -20.733 1.00 95.31 238 ARG A N 1
ATOM 1852 C CA . ARG A 1 238 ? 35.316 -1.808 -20.691 1.00 95.31 238 ARG A CA 1
ATOM 1853 C C . ARG A 1 238 ? 34.326 -0.939 -21.466 1.00 95.31 238 ARG A C 1
ATOM 1855 O O . ARG A 1 238 ? 34.302 0.272 -21.260 1.00 95.31 238 ARG A O 1
ATOM 1862 N N . TRP A 1 239 ? 33.522 -1.541 -22.341 1.00 97.31 239 TRP A N 1
ATOM 1863 C CA . TRP A 1 239 ? 32.655 -0.831 -23.274 1.00 97.31 239 TRP A CA 1
ATOM 1864 C C . TRP A 1 239 ? 31.185 -0.851 -22.845 1.00 97.31 239 TRP A C 1
ATOM 1866 O O . TRP A 1 239 ? 30.681 -1.778 -22.207 1.00 97.31 239 TRP A O 1
ATOM 1876 N N . CYS A 1 240 ? 30.465 0.182 -23.266 1.00 97.75 240 CYS A N 1
ATOM 1877 C CA . CYS A 1 240 ? 29.010 0.215 -23.307 1.00 97.75 240 CYS A CA 1
ATOM 1878 C C . CYS A 1 240 ? 28.543 0.633 -24.706 1.00 97.75 240 CYS A C 1
ATOM 1880 O O . CYS A 1 240 ? 29.308 1.230 -25.464 1.00 97.75 240 CYS A O 1
ATOM 1882 N N . ILE A 1 241 ? 27.282 0.361 -25.046 1.00 98.50 241 ILE A N 1
ATOM 1883 C CA . ILE A 1 241 ? 26.676 0.909 -26.268 1.00 98.50 241 ILE A CA 1
ATOM 1884 C C . ILE A 1 241 ? 25.802 2.094 -25.888 1.00 98.50 241 ILE A C 1
ATOM 1886 O O . ILE A 1 241 ? 24.971 1.998 -24.979 1.00 98.50 241 ILE A O 1
ATOM 1890 N N . ARG A 1 242 ? 25.967 3.204 -26.605 1.00 98.44 242 ARG A N 1
ATOM 1891 C CA . ARG A 1 242 ? 25.179 4.428 -26.448 1.00 98.44 242 ARG A CA 1
ATOM 1892 C C . ARG A 1 242 ? 24.363 4.686 -27.704 1.00 98.44 242 ARG A C 1
ATOM 1894 O O . ARG A 1 242 ? 24.849 4.464 -28.811 1.00 98.44 242 ARG A O 1
ATOM 1901 N N . ALA A 1 243 ? 23.137 5.171 -27.538 1.00 98.25 243 ALA A N 1
ATOM 1902 C CA . ALA A 1 243 ? 22.380 5.721 -28.654 1.00 98.25 243 ALA A CA 1
ATOM 1903 C C . ALA A 1 243 ? 23.047 7.020 -29.131 1.00 98.25 243 ALA A C 1
ATOM 1905 O O . ALA A 1 243 ? 23.542 7.796 -28.316 1.00 98.25 243 ALA A O 1
ATOM 1906 N N . LYS A 1 244 ? 23.051 7.253 -30.442 1.00 97.94 244 LYS A N 1
ATOM 1907 C CA . LYS A 1 244 ? 23.559 8.464 -31.089 1.00 97.94 244 LYS A CA 1
ATOM 1908 C C . LYS A 1 244 ? 22.371 9.365 -31.415 1.00 97.94 244 LYS A C 1
ATOM 1910 O O . LYS A 1 244 ? 21.723 9.216 -32.445 1.00 97.94 244 LYS A O 1
ATOM 1915 N N . MET A 1 245 ? 22.062 10.259 -30.489 1.00 96.94 245 MET A N 1
ATOM 1916 C CA . MET A 1 245 ? 20.943 11.191 -30.538 1.00 96.94 245 MET A CA 1
ATOM 1917 C C . MET A 1 245 ? 21.513 12.610 -30.681 1.00 96.94 245 MET A C 1
ATOM 1919 O O . MET A 1 245 ? 21.997 12.982 -31.750 1.00 96.94 245 MET A O 1
ATOM 1923 N N . SER A 1 246 ? 21.525 13.383 -29.597 1.00 96.81 246 SER A N 1
ATOM 1924 C CA . SER A 1 246 ? 22.155 14.698 -29.514 1.00 96.81 246 SER A CA 1
ATOM 1925 C C . SER A 1 246 ? 23.217 14.699 -28.415 1.00 96.81 246 SER A C 1
ATOM 1927 O O . SER A 1 246 ? 23.177 13.878 -27.505 1.00 96.81 246 SER A O 1
ATOM 1929 N N . VAL A 1 247 ? 24.178 15.617 -28.487 1.00 95.69 247 VAL A N 1
ATOM 1930 C CA . VAL A 1 247 ? 25.164 15.818 -27.416 1.00 95.69 247 VAL A CA 1
ATOM 1931 C C . VAL A 1 247 ? 24.751 16.942 -26.474 1.00 95.69 247 VAL A C 1
ATOM 1933 O O . VAL A 1 247 ? 25.024 16.850 -25.283 1.00 95.69 247 VAL A O 1
ATOM 1936 N N . ASP A 1 248 ? 24.027 17.947 -26.966 1.00 96.00 248 ASP A N 1
ATOM 1937 C CA . ASP A 1 248 ? 23.779 19.235 -26.315 1.00 96.00 248 ASP A CA 1
ATOM 1938 C C . ASP A 1 248 ? 22.289 19.585 -26.151 1.00 96.00 248 ASP A C 1
ATOM 1940 O O . ASP A 1 248 ? 21.970 20.668 -25.661 1.00 96.00 248 ASP A O 1
ATOM 1944 N N . ASP A 1 249 ? 21.372 18.658 -26.466 1.00 97.31 249 ASP A N 1
ATOM 1945 C CA . ASP A 1 249 ? 19.922 18.859 -26.322 1.00 97.31 249 ASP A CA 1
ATOM 1946 C C . ASP A 1 249 ? 19.554 19.424 -24.942 1.00 97.31 249 ASP A C 1
ATOM 1948 O O . ASP A 1 249 ? 20.114 19.026 -23.914 1.00 97.31 249 ASP A O 1
ATOM 1952 N N . VAL A 1 250 ? 18.599 20.351 -24.890 1.00 95.62 250 VAL A N 1
ATOM 1953 C CA . VAL A 1 250 ? 18.116 20.932 -23.627 1.00 95.62 250 VAL A CA 1
ATOM 1954 C C . VAL A 1 250 ? 17.594 19.832 -22.695 1.00 95.62 250 VAL A C 1
ATOM 1956 O O . VAL A 1 250 ? 17.841 19.860 -21.486 1.00 95.62 250 VAL A O 1
ATOM 1959 N N . ASN A 1 251 ? 16.937 18.818 -23.259 1.00 95.06 251 ASN A N 1
ATOM 1960 C CA . ASN A 1 251 ? 16.550 17.612 -22.558 1.00 95.06 251 ASN A CA 1
ATOM 1961 C C . ASN A 1 251 ? 17.733 16.639 -22.443 1.00 95.06 251 ASN A C 1
ATOM 1963 O O . ASN A 1 251 ? 18.072 15.886 -23.358 1.00 95.06 251 ASN A O 1
ATOM 1967 N N . LYS A 1 252 ? 18.309 16.572 -21.242 1.00 94.31 252 LYS A N 1
ATOM 1968 C CA . LYS A 1 252 ? 19.471 15.725 -20.925 1.00 94.31 252 LYS A CA 1
ATOM 1969 C C . LYS A 1 252 ? 19.224 14.221 -21.113 1.00 94.31 252 LYS A C 1
ATOM 1971 O O . LYS A 1 252 ? 20.189 13.460 -21.223 1.00 94.31 252 LYS A O 1
ATOM 1976 N N . ALA A 1 253 ? 17.968 13.770 -21.162 1.00 94.75 253 ALA A N 1
ATOM 1977 C CA . ALA A 1 253 ? 17.641 12.378 -21.475 1.00 94.75 253 ALA A CA 1
ATOM 1978 C C . ALA A 1 253 ? 17.991 12.008 -22.929 1.00 94.75 253 ALA A C 1
ATOM 1980 O O . ALA A 1 253 ? 18.348 10.863 -23.194 1.00 94.75 253 ALA A O 1
ATOM 1981 N N . LEU A 1 254 ? 17.963 12.976 -23.852 1.00 96.56 254 LEU A N 1
ATOM 1982 C CA . LEU A 1 254 ? 18.318 12.794 -25.265 1.00 96.56 254 LEU A CA 1
ATOM 1983 C C . LEU A 1 254 ? 19.830 12.875 -25.517 1.00 96.56 254 LEU A C 1
ATOM 1985 O O . LEU A 1 254 ? 20.269 12.743 -26.657 1.00 96.56 254 LEU A O 1
ATOM 1989 N N . ARG A 1 255 ? 20.631 13.092 -24.464 1.00 97.12 255 ARG A N 1
ATOM 1990 C CA . ARG A 1 255 ? 22.084 13.227 -24.575 1.00 97.12 255 ARG A CA 1
ATOM 1991 C C . ARG A 1 255 ? 22.780 11.879 -24.586 1.00 97.12 255 ARG A C 1
ATOM 1993 O O . ARG A 1 255 ? 23.219 11.418 -23.527 1.00 97.12 255 ARG A O 1
ATOM 2000 N N . ASP A 1 256 ? 22.828 11.262 -25.763 1.00 97.62 256 ASP A N 1
ATOM 2001 C CA . ASP A 1 256 ? 23.457 9.975 -26.076 1.00 97.62 256 ASP A CA 1
ATOM 2002 C C . ASP A 1 256 ? 23.382 8.957 -24.910 1.00 97.62 256 ASP A C 1
ATOM 2004 O O . ASP A 1 256 ? 24.396 8.662 -24.264 1.00 97.62 256 ASP A O 1
ATOM 2008 N N . PRO A 1 257 ? 22.178 8.489 -24.530 1.00 96.94 257 PRO A N 1
ATOM 2009 C CA . PRO A 1 257 ? 21.982 7.593 -23.392 1.00 96.94 257 PRO A CA 1
ATOM 2010 C C . PRO A 1 257 ? 22.614 6.214 -23.629 1.00 96.94 257 PRO A C 1
ATOM 2012 O O . PRO A 1 257 ? 22.657 5.718 -24.752 1.00 96.94 257 PRO A O 1
ATOM 2015 N N . VAL A 1 258 ? 23.061 5.565 -22.550 1.00 97.69 258 VAL A N 1
ATOM 2016 C CA . VAL A 1 258 ? 23.524 4.168 -22.589 1.00 97.69 258 VAL A CA 1
ATOM 2017 C C . VAL A 1 258 ? 22.328 3.241 -22.825 1.00 97.69 258 VAL A C 1
ATOM 2019 O O . VAL A 1 258 ? 21.326 3.335 -22.113 1.00 97.69 258 VAL A O 1
ATOM 2022 N N . ILE A 1 259 ? 22.453 2.332 -23.792 1.00 98.00 259 ILE A N 1
ATOM 2023 C CA . ILE A 1 259 ? 21.426 1.343 -24.152 1.00 98.00 259 ILE A CA 1
ATOM 2024 C C . ILE A 1 259 ? 21.815 -0.091 -23.793 1.00 98.00 259 ILE A C 1
ATOM 2026 O O . ILE A 1 259 ? 20.927 -0.893 -23.536 1.00 98.00 259 ILE A O 1
ATOM 2030 N N . TYR A 1 260 ? 23.114 -0.399 -23.702 1.00 98.00 260 TYR A N 1
ATOM 2031 C CA . TYR A 1 260 ? 23.630 -1.698 -23.256 1.00 98.00 260 TYR A CA 1
ATOM 2032 C C . TYR A 1 260 ? 24.874 -1.544 -22.391 1.00 98.00 260 TYR A C 1
ATOM 2034 O O . TYR A 1 260 ? 25.720 -0.686 -22.651 1.00 98.00 260 TYR A O 1
ATOM 2042 N N . ARG A 1 261 ? 25.005 -2.425 -21.397 1.00 95.38 261 ARG A N 1
ATOM 2043 C CA . ARG A 1 261 ? 26.154 -2.506 -20.485 1.00 95.38 261 ARG A CA 1
ATOM 2044 C C . ARG A 1 261 ? 26.555 -3.955 -20.229 1.00 95.38 261 ARG A C 1
ATOM 2046 O O . ARG A 1 261 ? 25.694 -4.834 -20.234 1.00 95.38 261 ARG A O 1
ATOM 2053 N N . CYS A 1 262 ? 27.833 -4.186 -19.948 1.00 94.25 262 CYS A N 1
ATOM 2054 C CA . CYS A 1 262 ? 28.326 -5.485 -19.502 1.00 94.25 262 CYS A CA 1
ATOM 2055 C C . CYS A 1 262 ? 28.022 -5.718 -18.013 1.00 94.25 262 CYS A C 1
ATOM 2057 O O . CYS A 1 262 ? 28.189 -4.823 -17.185 1.00 94.25 262 CYS A O 1
ATOM 2059 N N . ASN A 1 263 ? 27.602 -6.934 -17.674 1.00 92.31 263 ASN A N 1
ATOM 2060 C CA . ASN A 1 263 ? 27.587 -7.457 -16.312 1.00 92.31 263 ASN A CA 1
ATOM 2061 C C . ASN A 1 263 ? 27.964 -8.941 -16.368 1.00 92.31 263 ASN A C 1
ATOM 2063 O O . ASN A 1 263 ? 27.158 -9.783 -16.753 1.00 92.31 263 ASN A O 1
ATOM 2067 N N . VAL A 1 264 ? 29.212 -9.244 -16.019 1.00 91.06 264 VAL A N 1
ATOM 2068 C CA . VAL A 1 264 ? 29.732 -10.619 -15.996 1.00 91.06 264 VAL A CA 1
ATOM 2069 C C . VAL A 1 264 ? 29.730 -11.225 -14.596 1.00 91.06 264 VAL A C 1
ATOM 2071 O O . VAL A 1 264 ? 29.915 -12.430 -14.463 1.00 91.06 264 VAL A O 1
ATOM 2074 N N . THR A 1 265 ? 29.565 -10.395 -13.560 1.00 89.12 265 THR A N 1
ATOM 2075 C CA . THR A 1 265 ? 29.721 -10.808 -12.162 1.00 89.12 265 THR A CA 1
ATOM 2076 C C . THR A 1 265 ? 28.460 -11.451 -11.612 1.00 89.12 265 THR A C 1
ATOM 2078 O O . THR A 1 265 ? 28.552 -12.312 -10.742 1.00 89.12 265 THR A O 1
ATOM 2081 N N . ASN A 1 266 ? 27.291 -11.027 -12.099 1.00 90.38 266 ASN A N 1
ATOM 2082 C CA . ASN A 1 266 ? 26.009 -11.431 -11.541 1.00 90.38 266 ASN A CA 1
ATOM 2083 C C . ASN A 1 266 ? 25.243 -12.257 -12.581 1.00 90.38 266 ASN A C 1
ATOM 2085 O O . ASN A 1 266 ? 24.880 -11.701 -13.623 1.00 90.38 266 ASN A O 1
ATOM 2089 N N . PRO A 1 267 ? 24.982 -13.552 -12.325 1.00 91.50 267 PRO A N 1
ATOM 2090 C CA . PRO A 1 267 ? 24.125 -14.345 -13.193 1.00 91.50 267 PRO A CA 1
ATOM 2091 C C . PRO A 1 267 ? 22.684 -13.832 -13.113 1.00 91.50 267 PRO A C 1
ATOM 2093 O O . PRO A 1 267 ? 22.214 -13.407 -12.057 1.00 91.50 267 PRO A O 1
ATOM 2096 N N . HIS A 1 268 ? 21.964 -13.891 -14.228 1.00 93.81 268 HIS A N 1
ATOM 2097 C CA . HIS A 1 268 ? 20.556 -13.518 -14.267 1.00 93.81 268 HIS A CA 1
ATOM 2098 C C . HIS A 1 268 ? 19.695 -14.605 -13.617 1.00 93.81 268 HIS A C 1
ATOM 2100 O O . HIS A 1 268 ? 19.841 -15.780 -13.942 1.00 93.81 268 HIS A O 1
ATOM 2106 N N . HIS A 1 269 ? 18.740 -14.235 -12.761 1.00 90.81 269 HIS A N 1
ATOM 2107 C CA . HIS A 1 269 ? 17.929 -15.210 -12.014 1.00 90.81 269 HIS A CA 1
ATOM 2108 C C . HIS A 1 269 ? 17.176 -16.210 -12.923 1.00 90.81 269 HIS A C 1
ATOM 2110 O O . HIS A 1 269 ? 17.134 -17.392 -12.607 1.00 90.81 269 HIS A O 1
ATOM 2116 N N . ARG A 1 270 ? 16.642 -15.771 -14.078 1.00 93.38 270 ARG A N 1
ATOM 2117 C CA . ARG A 1 270 ? 16.032 -16.657 -15.104 1.00 93.38 270 ARG A CA 1
ATOM 2118 C C . ARG A 1 270 ? 16.986 -17.236 -16.153 1.00 93.38 270 ARG A C 1
ATOM 2120 O O . ARG A 1 270 ? 16.893 -18.414 -16.477 1.00 93.38 270 ARG A O 1
ATOM 2127 N N . THR A 1 271 ? 17.863 -16.417 -16.740 1.00 93.88 271 THR A N 1
ATOM 2128 C CA . THR A 1 271 ? 18.678 -16.816 -17.907 1.00 93.88 271 THR A CA 1
ATOM 2129 C C . THR A 1 271 ? 20.102 -17.259 -17.549 1.00 93.88 271 THR A C 1
ATOM 2131 O O . THR A 1 271 ? 20.880 -17.623 -18.435 1.00 93.88 271 THR A O 1
ATOM 2134 N N . GLY A 1 272 ? 20.441 -17.276 -16.256 1.00 93.38 272 GLY A N 1
ATOM 2135 C CA . GLY A 1 272 ? 21.738 -17.692 -15.737 1.00 93.38 272 GLY A CA 1
ATOM 2136 C C . GLY A 1 272 ? 22.882 -16.886 -16.344 1.00 93.38 272 GLY A C 1
ATOM 2137 O O . GLY A 1 272 ? 22.839 -15.660 -16.421 1.00 93.38 272 GLY A O 1
ATOM 2138 N N . ASP A 1 273 ? 23.902 -17.601 -16.808 1.00 92.94 273 ASP A N 1
ATOM 2139 C CA . ASP A 1 273 ? 25.105 -17.032 -17.412 1.00 92.94 273 ASP A CA 1
ATOM 2140 C C . ASP A 1 273 ? 25.033 -16.861 -18.936 1.00 92.94 273 ASP A C 1
ATOM 2142 O O . ASP A 1 273 ? 26.043 -16.496 -19.544 1.00 92.94 273 ASP A O 1
ATOM 2146 N N . LYS A 1 274 ? 23.868 -17.108 -19.564 1.00 94.44 274 LYS A N 1
ATOM 2147 C CA . LYS A 1 274 ? 23.696 -17.005 -21.028 1.00 94.44 274 LYS A CA 1
ATOM 2148 C C . LYS A 1 274 ? 24.103 -15.622 -21.547 1.00 94.44 274 LYS A C 1
ATOM 2150 O O . LYS A 1 274 ? 24.676 -15.520 -22.629 1.00 94.44 274 LYS A O 1
ATOM 2155 N N . TRP A 1 275 ? 23.813 -14.574 -20.779 1.00 94.88 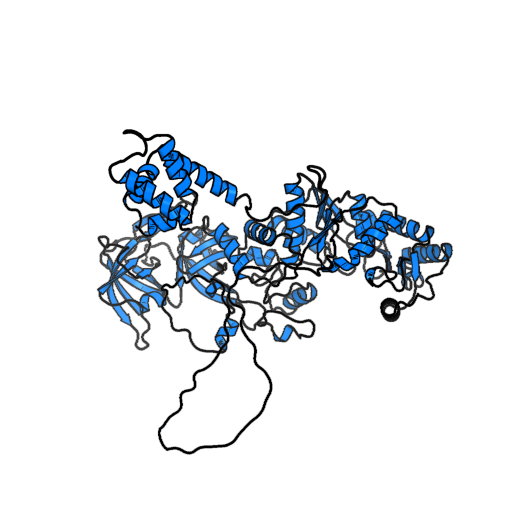275 TRP A N 1
ATOM 2156 C CA . TRP A 1 275 ? 24.043 -13.188 -21.169 1.00 94.88 275 TRP A CA 1
ATOM 2157 C C . TRP A 1 275 ? 25.123 -12.535 -20.314 1.00 94.88 275 TRP A C 1
ATOM 2159 O O . TRP A 1 275 ? 25.147 -12.665 -19.091 1.00 94.88 275 TRP A O 1
ATOM 2169 N N . LYS A 1 276 ? 26.014 -11.795 -20.977 1.00 95.44 276 LYS A N 1
ATOM 2170 C CA . LYS A 1 276 ? 27.044 -10.952 -20.345 1.00 95.44 276 LYS A CA 1
ATOM 2171 C C . LYS A 1 276 ? 26.811 -9.463 -20.579 1.00 95.44 276 LYS A C 1
ATOM 2173 O O . LYS A 1 276 ? 27.449 -8.629 -19.942 1.00 95.44 276 LYS A O 1
ATOM 2178 N N . VAL A 1 277 ? 25.861 -9.135 -21.453 1.00 96.19 277 VAL A N 1
ATOM 2179 C CA . VAL A 1 277 ? 25.389 -7.779 -21.731 1.00 96.19 277 VAL A CA 1
ATOM 2180 C C . VAL A 1 277 ? 23.906 -7.694 -21.452 1.00 96.19 277 VAL A C 1
ATOM 2182 O O . VAL A 1 277 ? 23.163 -8.618 -21.767 1.00 96.19 277 VAL A O 1
ATOM 2185 N N . TYR A 1 278 ? 23.487 -6.567 -20.893 1.00 97.19 278 TYR A N 1
ATOM 2186 C CA . TYR A 1 278 ? 22.101 -6.335 -20.522 1.00 97.19 278 TYR A CA 1
ATOM 2187 C C . TYR A 1 278 ? 21.643 -4.969 -21.036 1.00 97.19 278 TYR A C 1
ATOM 2189 O O . TYR A 1 278 ? 22.395 -3.988 -20.906 1.00 97.19 278 TYR A O 1
ATOM 2197 N N . PRO A 1 279 ? 20.439 -4.892 -21.630 1.00 97.56 279 PRO A N 1
ATOM 2198 C CA . PRO A 1 279 ? 19.878 -3.634 -22.085 1.00 97.56 279 PRO A CA 1
ATOM 2199 C C . PRO A 1 279 ? 19.494 -2.746 -20.898 1.00 97.56 279 PRO A C 1
ATOM 2201 O O . PRO A 1 279 ? 19.237 -3.221 -19.792 1.00 97.56 279 PRO A O 1
ATOM 2204 N N . THR A 1 280 ? 19.445 -1.434 -21.113 1.00 96.06 280 THR A N 1
ATOM 2205 C CA . THR A 1 280 ? 18.925 -0.499 -20.109 1.00 96.06 280 THR A CA 1
ATOM 2206 C C . THR A 1 280 ? 17.405 -0.381 -20.198 1.00 96.06 280 THR A C 1
ATOM 2208 O O . THR A 1 280 ? 16.818 -0.541 -21.266 1.00 96.06 280 THR A O 1
ATOM 2211 N N . TYR A 1 281 ? 16.768 -0.017 -19.080 1.00 93.12 281 TYR A N 1
ATOM 2212 C CA . TYR A 1 281 ? 15.327 0.257 -19.006 1.00 93.12 281 TYR A CA 1
ATOM 2213 C C . TYR A 1 281 ? 14.832 1.161 -20.147 1.00 93.12 281 TYR A C 1
ATOM 2215 O O . TYR A 1 281 ? 13.828 0.869 -20.792 1.00 93.12 281 TYR A O 1
ATOM 2223 N N . ASP A 1 282 ? 15.558 2.250 -20.420 1.00 94.94 282 ASP A N 1
ATOM 2224 C CA . ASP A 1 282 ? 15.167 3.244 -21.423 1.00 94.94 282 ASP A CA 1
ATOM 2225 C C . ASP A 1 282 ? 15.180 2.697 -22.856 1.00 94.94 282 ASP A C 1
ATOM 2227 O O . ASP A 1 282 ? 14.426 3.190 -23.691 1.00 94.94 282 ASP A O 1
ATOM 2231 N N . PHE A 1 283 ? 16.008 1.684 -23.131 1.00 97.81 283 PHE A N 1
ATOM 2232 C CA . PHE A 1 283 ? 16.045 0.984 -24.413 1.00 97.81 283 PHE A CA 1
ATOM 2233 C C . PHE A 1 283 ? 14.985 -0.124 -24.483 1.00 97.81 283 PHE A C 1
ATOM 2235 O O . PHE A 1 283 ? 14.252 -0.218 -25.464 1.00 97.81 283 PHE A O 1
ATOM 2242 N N . THR A 1 284 ? 14.854 -0.924 -23.422 1.00 97.62 284 THR A N 1
ATOM 2243 C CA . THR A 1 284 ? 13.935 -2.071 -23.365 1.00 97.62 284 THR A CA 1
ATOM 2244 C C . THR A 1 284 ? 12.468 -1.652 -23.429 1.00 97.62 284 THR A C 1
ATOM 2246 O O . THR A 1 284 ? 11.703 -2.154 -24.253 1.00 97.62 284 THR A O 1
ATOM 2249 N N . CYS A 1 285 ? 12.062 -0.715 -22.568 1.00 96.44 285 CYS A N 1
ATOM 2250 C CA . CYS A 1 285 ? 10.657 -0.365 -22.361 1.00 96.44 285 CYS A CA 1
ATOM 2251 C C . CYS A 1 285 ? 9.914 0.059 -23.653 1.00 96.44 285 CYS A C 1
ATOM 2253 O O . CYS A 1 285 ? 8.851 -0.506 -23.916 1.00 96.44 285 CYS A O 1
ATOM 2255 N N . PRO A 1 286 ? 10.427 0.993 -24.488 1.00 97.31 286 PRO A N 1
ATOM 2256 C CA . PRO A 1 286 ? 9.746 1.399 -25.726 1.00 97.31 286 PRO A CA 1
ATOM 2257 C C . PRO A 1 286 ? 9.627 0.293 -26.774 1.00 97.31 286 PRO A C 1
ATOM 2259 O O . PRO A 1 286 ? 8.652 0.286 -27.533 1.00 97.31 286 PRO A O 1
ATOM 2262 N N . ILE A 1 287 ? 10.598 -0.622 -26.821 1.00 98.31 287 ILE A N 1
ATOM 2263 C CA . ILE A 1 287 ? 10.617 -1.734 -27.773 1.00 98.31 287 ILE A CA 1
ATOM 2264 C C . ILE A 1 287 ? 9.559 -2.760 -27.380 1.00 98.31 287 ILE A C 1
ATOM 2266 O O . ILE A 1 287 ? 8.683 -3.081 -28.183 1.00 98.31 287 ILE A O 1
ATOM 2270 N N . LEU A 1 288 ? 9.594 -3.218 -26.128 1.00 98.06 288 LEU A N 1
ATOM 2271 C CA . LEU A 1 288 ? 8.672 -4.245 -25.652 1.00 98.06 288 LEU A CA 1
ATOM 2272 C C . LEU A 1 288 ? 7.231 -3.745 -25.602 1.00 98.06 288 LEU A C 1
ATOM 2274 O O . LEU A 1 288 ? 6.334 -4.451 -26.044 1.00 98.06 288 LEU A O 1
ATOM 2278 N N . ASP A 1 289 ? 6.998 -2.497 -25.183 1.00 98.12 289 ASP A N 1
ATOM 2279 C CA . ASP A 1 289 ? 5.657 -1.907 -25.243 1.00 98.12 289 ASP A CA 1
ATOM 2280 C C . ASP A 1 289 ? 5.099 -1.915 -26.684 1.00 98.12 289 ASP A C 1
ATOM 2282 O O . ASP A 1 289 ? 3.903 -2.128 -26.900 1.00 98.12 289 ASP A O 1
ATOM 2286 N N . SER A 1 290 ? 5.952 -1.738 -27.698 1.00 97.81 290 SER A N 1
ATOM 2287 C CA . SER A 1 290 ? 5.525 -1.844 -29.093 1.00 97.81 290 SER A CA 1
ATOM 2288 C C . SER A 1 290 ? 5.170 -3.286 -29.479 1.00 97.81 290 SER A C 1
ATOM 2290 O O . SER A 1 290 ? 4.052 -3.523 -29.955 1.00 97.81 290 SER A O 1
ATOM 2292 N N . ILE A 1 291 ? 6.086 -4.229 -29.218 1.00 97.12 291 ILE A N 1
ATOM 2293 C CA . ILE A 1 291 ? 5.999 -5.656 -29.582 1.00 97.12 291 ILE A CA 1
ATOM 2294 C C . ILE A 1 291 ? 4.827 -6.351 -28.888 1.00 97.12 291 ILE A C 1
ATOM 2296 O O . ILE A 1 291 ? 4.061 -7.064 -29.529 1.00 97.12 291 ILE A O 1
ATOM 2300 N N . GLU A 1 292 ? 4.644 -6.106 -27.593 1.00 96.94 292 GLU A N 1
ATOM 2301 C CA . GLU A 1 292 ? 3.580 -6.711 -26.784 1.00 96.94 292 GLU A CA 1
ATOM 2302 C C . GLU A 1 292 ? 2.212 -6.049 -27.011 1.00 96.94 292 GLU A C 1
ATOM 2304 O O . GLU A 1 292 ? 1.222 -6.389 -26.364 1.00 96.94 292 GLU A O 1
ATOM 2309 N N . GLY A 1 293 ? 2.129 -5.088 -27.935 1.00 96.69 293 GLY A N 1
ATOM 2310 C CA . GLY A 1 293 ? 0.864 -4.467 -28.310 1.00 96.69 293 GLY A CA 1
ATOM 2311 C C . GLY A 1 293 ? 0.360 -3.417 -27.319 1.00 96.69 293 GLY A C 1
ATOM 2312 O O . GLY A 1 293 ? -0.795 -3.013 -27.431 1.00 96.69 293 GLY A O 1
ATOM 2313 N N . VAL A 1 294 ? 1.190 -2.927 -26.386 1.00 97.88 294 VAL A N 1
ATOM 2314 C CA . VAL A 1 294 ? 0.813 -1.848 -25.457 1.00 97.88 294 VAL A CA 1
ATOM 2315 C C . VAL A 1 294 ? 0.376 -0.622 -26.253 1.00 97.88 294 VAL A C 1
ATOM 2317 O O . VAL A 1 294 ? 1.112 -0.073 -27.074 1.00 97.88 294 VAL A O 1
ATOM 2320 N N . THR A 1 295 ? -0.852 -0.185 -26.007 1.00 97.25 295 THR A N 1
ATOM 2321 C CA . THR A 1 295 ? -1.430 1.012 -26.636 1.00 97.25 295 THR A CA 1
ATOM 2322 C C . THR A 1 295 ? -1.212 2.256 -25.785 1.00 97.25 295 THR A C 1
ATOM 2324 O O . THR A 1 295 ? -0.982 3.334 -26.326 1.00 97.25 295 THR A O 1
ATOM 2327 N N . HIS A 1 296 ? -1.271 2.086 -24.459 1.00 96.62 296 HIS A N 1
ATOM 2328 C CA . HIS A 1 296 ? -1.179 3.154 -23.476 1.00 96.62 296 HIS A CA 1
ATOM 2329 C C . HIS A 1 296 ? -0.170 2.762 -22.395 1.00 96.62 296 HIS A C 1
ATOM 2331 O O . HIS A 1 296 ? -0.440 1.926 -21.529 1.00 96.62 296 HIS A O 1
ATOM 2337 N N . ALA A 1 297 ? 1.008 3.372 -22.454 1.00 95.81 297 ALA A N 1
ATOM 2338 C CA . ALA A 1 297 ? 2.076 3.204 -21.488 1.00 95.81 297 ALA A CA 1
ATOM 2339 C C . ALA A 1 297 ? 1.879 4.214 -20.357 1.00 95.81 297 ALA A C 1
ATOM 2341 O O . ALA A 1 297 ? 2.236 5.388 -20.471 1.00 95.81 297 ALA A O 1
ATOM 2342 N N . LEU A 1 298 ? 1.304 3.754 -19.248 1.00 93.75 298 LEU A N 1
ATOM 2343 C CA . LEU A 1 298 ? 1.151 4.583 -18.060 1.00 93.75 298 LEU A CA 1
ATOM 2344 C C . LEU A 1 298 ? 2.490 4.695 -17.332 1.00 93.75 298 LEU A C 1
ATOM 2346 O O . LEU A 1 298 ? 3.096 3.674 -16.985 1.00 93.75 298 LEU A O 1
ATOM 2350 N N . ARG A 1 299 ? 2.955 5.924 -17.090 1.00 91.38 299 ARG A N 1
ATOM 2351 C CA . ARG A 1 299 ? 4.260 6.194 -16.466 1.00 91.38 299 ARG A CA 1
ATOM 2352 C C . ARG A 1 299 ? 4.147 7.256 -15.382 1.00 91.38 299 ARG A C 1
ATOM 2354 O O . ARG A 1 299 ? 3.349 8.180 -15.471 1.00 91.38 299 ARG A O 1
ATOM 2361 N N . ALA A 1 300 ? 4.961 7.123 -14.341 1.00 88.81 300 ALA A N 1
ATOM 2362 C CA . ALA A 1 300 ? 5.060 8.163 -13.329 1.00 88.81 300 ALA A CA 1
ATOM 2363 C C . ALA A 1 300 ? 5.794 9.395 -13.890 1.00 88.81 300 ALA A C 1
ATOM 2365 O O . ALA A 1 300 ? 6.738 9.250 -14.665 1.00 88.81 300 ALA A O 1
ATOM 2366 N N . ASN A 1 301 ? 5.438 10.595 -13.424 1.00 88.00 301 ASN A N 1
ATOM 2367 C CA . ASN A 1 301 ? 6.020 11.864 -13.892 1.00 88.00 301 ASN A CA 1
ATOM 2368 C C . ASN A 1 301 ? 7.551 11.974 -13.796 1.00 88.00 301 ASN A C 1
ATOM 2370 O O . ASN A 1 301 ? 8.135 12.804 -14.483 1.00 88.00 301 ASN A O 1
ATOM 2374 N N . GLU A 1 302 ? 8.219 11.163 -12.974 1.00 83.94 302 GLU A N 1
ATOM 2375 C CA . GLU A 1 302 ? 9.692 11.114 -12.935 1.00 83.94 302 GLU A CA 1
ATOM 2376 C C . GLU A 1 302 ? 10.320 10.720 -14.272 1.00 83.94 302 GLU A C 1
ATOM 2378 O O . GLU A 1 302 ? 11.477 11.029 -14.537 1.00 83.94 302 GLU A O 1
ATOM 2383 N N . TYR A 1 303 ? 9.558 10.027 -15.114 1.00 87.12 303 TYR A N 1
ATOM 2384 C CA . TYR A 1 303 ? 9.999 9.593 -16.428 1.00 87.12 303 TYR A CA 1
ATOM 2385 C C . TYR A 1 303 ? 9.596 10.565 -17.539 1.00 87.12 303 TYR A C 1
ATOM 2387 O O . TYR A 1 303 ? 9.877 10.283 -18.701 1.00 87.12 303 TYR A O 1
ATOM 2395 N N . ARG A 1 304 ? 8.970 11.705 -17.214 1.00 90.56 304 ARG A N 1
ATOM 2396 C CA . ARG A 1 304 ? 8.419 12.642 -18.204 1.00 90.56 304 ARG A CA 1
ATOM 2397 C C . ARG A 1 304 ? 9.478 13.161 -19.173 1.00 90.56 304 ARG A C 1
ATOM 2399 O O . ARG A 1 304 ? 9.252 13.156 -20.380 1.00 90.56 304 ARG A O 1
ATOM 2406 N N . ASP A 1 305 ? 10.664 13.504 -18.674 1.00 91.44 305 ASP A N 1
ATOM 2407 C CA . ASP A 1 305 ? 11.790 13.934 -19.519 1.00 91.44 305 ASP A CA 1
ATOM 2408 C C . ASP A 1 305 ? 12.225 12.828 -20.499 1.00 91.44 305 ASP A C 1
ATOM 2410 O O . ASP A 1 305 ? 12.733 13.095 -21.585 1.00 91.44 305 ASP A O 1
ATOM 2414 N N . ARG A 1 306 ? 11.960 11.560 -20.171 1.00 94.88 306 ARG A N 1
ATOM 2415 C CA . ARG A 1 306 ? 12.284 10.393 -21.002 1.00 94.88 306 ARG A CA 1
ATOM 2416 C C . ARG A 1 306 ? 11.185 10.059 -22.011 1.00 94.88 306 ARG A C 1
ATOM 2418 O O . ARG A 1 306 ? 11.324 9.085 -22.743 1.00 94.88 306 ARG A O 1
ATOM 2425 N N . ASN A 1 307 ? 10.092 10.819 -22.084 1.00 95.56 307 ASN A N 1
ATOM 2426 C CA . ASN A 1 307 ? 9.029 10.571 -23.064 1.00 95.56 307 ASN A CA 1
ATOM 2427 C C . ASN A 1 307 ? 9.506 10.856 -24.497 1.00 95.56 307 ASN A C 1
ATOM 2429 O O . ASN A 1 307 ? 9.234 10.067 -25.399 1.00 95.56 307 ASN A O 1
ATOM 2433 N N . ALA A 1 308 ? 10.299 11.915 -24.696 1.00 96.12 308 ALA A N 1
ATOM 2434 C CA . ALA A 1 308 ? 10.924 12.195 -25.992 1.00 96.12 308 ALA A CA 1
ATOM 2435 C C . ALA A 1 308 ? 11.919 11.091 -26.395 1.00 96.12 308 ALA A C 1
ATOM 2437 O O . ALA A 1 308 ? 11.943 10.661 -27.544 1.00 96.12 308 ALA A O 1
ATOM 2438 N N . GLN A 1 309 ? 12.695 10.591 -25.429 1.00 96.50 309 GLN A N 1
ATOM 2439 C CA . GLN A 1 309 ? 13.636 9.487 -25.631 1.00 96.50 309 GLN A CA 1
ATOM 2440 C C . GLN A 1 309 ? 12.909 8.192 -26.020 1.00 96.50 309 GLN A C 1
ATOM 2442 O O . GLN A 1 309 ? 13.303 7.518 -26.966 1.00 96.50 309 GLN A O 1
ATOM 2447 N N . TYR A 1 310 ? 11.815 7.878 -25.327 1.00 97.50 310 TYR A N 1
ATOM 2448 C CA . TYR A 1 310 ? 10.962 6.729 -25.617 1.00 97.50 310 TYR A CA 1
ATOM 2449 C C . TYR A 1 310 ? 10.418 6.780 -27.055 1.00 97.50 310 TYR A C 1
ATOM 2451 O O . TYR A 1 310 ? 10.544 5.808 -27.799 1.00 97.50 310 TYR A O 1
ATOM 2459 N N . ALA A 1 311 ? 9.871 7.929 -27.470 1.00 97.00 311 ALA A N 1
ATOM 2460 C CA . ALA A 1 311 ? 9.370 8.124 -28.830 1.00 97.00 311 ALA A CA 1
ATOM 2461 C C . ALA A 1 311 ? 10.491 8.036 -29.880 1.00 97.00 311 ALA A C 1
ATOM 2463 O O . ALA A 1 311 ? 10.289 7.464 -30.950 1.00 97.00 311 ALA A O 1
ATOM 2464 N N . TRP A 1 312 ? 11.685 8.556 -29.573 1.00 98.00 312 TRP A N 1
ATOM 2465 C CA . TRP A 1 312 ? 12.837 8.458 -30.468 1.00 98.00 312 TRP A CA 1
ATOM 2466 C C . TRP A 1 312 ? 13.222 7.005 -30.744 1.00 98.00 312 TRP A C 1
ATOM 2468 O O . TRP A 1 312 ? 13.412 6.660 -31.905 1.00 98.00 312 TRP A O 1
ATOM 2478 N N . PHE A 1 313 ? 13.271 6.140 -29.723 1.00 98.25 313 PHE A N 1
ATOM 2479 C CA . PHE A 1 313 ? 13.571 4.720 -29.932 1.00 98.25 313 PHE A CA 1
ATOM 2480 C C . PHE A 1 313 ? 12.538 4.043 -30.830 1.00 98.25 313 PHE A C 1
ATOM 2482 O O . PHE A 1 313 ? 12.918 3.308 -31.739 1.00 98.25 313 PHE A O 1
ATOM 2489 N N . GLN A 1 314 ? 11.246 4.322 -30.624 1.00 97.56 314 GLN A N 1
ATOM 2490 C CA . GLN A 1 314 ? 10.194 3.763 -31.475 1.00 97.56 314 GLN A CA 1
ATOM 2491 C C . GLN A 1 314 ? 10.334 4.231 -32.928 1.00 97.56 314 GLN A C 1
ATOM 2493 O O . GLN A 1 314 ? 10.266 3.412 -33.836 1.00 97.56 314 GLN A O 1
ATOM 2498 N N . ASN A 1 315 ? 10.626 5.513 -33.155 1.00 97.50 315 ASN A N 1
ATOM 2499 C CA . ASN A 1 315 ? 10.815 6.052 -34.501 1.00 97.50 315 ASN A CA 1
ATOM 2500 C C . ASN A 1 315 ? 12.084 5.514 -35.180 1.00 97.50 315 ASN A C 1
ATOM 2502 O O . ASN A 1 315 ? 12.020 5.056 -36.316 1.00 97.50 315 ASN A O 1
ATOM 2506 N N . ALA A 1 316 ? 13.227 5.534 -34.487 1.00 97.25 316 ALA A N 1
ATOM 2507 C CA . ALA A 1 316 ? 14.515 5.096 -35.027 1.00 97.25 316 ALA A CA 1
ATOM 2508 C C . ALA A 1 316 ? 14.532 3.601 -35.384 1.00 97.25 316 ALA A C 1
ATOM 2510 O O . ALA A 1 316 ? 15.277 3.181 -36.268 1.00 97.25 316 ALA A O 1
ATOM 2511 N N . LEU A 1 317 ? 13.711 2.800 -34.700 1.00 97.50 317 LEU A N 1
ATOM 2512 C CA . LEU A 1 317 ? 13.563 1.369 -34.949 1.00 97.50 317 LEU A CA 1
ATOM 2513 C C . LEU A 1 317 ? 12.370 1.017 -35.848 1.00 97.50 317 LEU A C 1
ATOM 2515 O O . LEU A 1 317 ? 12.214 -0.162 -36.175 1.00 97.50 317 LEU A O 1
ATOM 2519 N N . GLU A 1 318 ? 11.591 2.015 -36.284 1.00 96.94 318 GLU A N 1
ATOM 2520 C CA . GLU A 1 318 ? 10.378 1.872 -37.108 1.00 96.94 318 GLU A CA 1
ATOM 2521 C C . GLU A 1 318 ? 9.306 0.996 -36.435 1.00 96.94 318 GLU A C 1
ATOM 2523 O O . GLU A 1 318 ? 8.673 0.137 -37.048 1.00 96.94 318 GLU A O 1
ATOM 2528 N N . LEU A 1 319 ? 9.130 1.194 -35.132 1.00 97.56 319 LEU A N 1
ATOM 2529 C CA . LEU A 1 319 ? 8.189 0.469 -34.291 1.00 97.56 319 LEU A CA 1
ATOM 2530 C C . LEU A 1 319 ? 6.837 1.180 -34.219 1.00 97.56 319 LEU A C 1
ATOM 2532 O O . LEU A 1 319 ? 6.735 2.400 -34.362 1.00 97.56 319 LEU A O 1
ATOM 2536 N N . ARG A 1 320 ? 5.780 0.417 -33.918 1.00 96.94 320 ARG A N 1
ATOM 2537 C CA . ARG A 1 320 ? 4.454 0.986 -33.652 1.00 96.94 320 ARG A CA 1
ATOM 2538 C C . ARG A 1 320 ? 4.541 1.929 -32.441 1.00 96.94 320 ARG A C 1
ATOM 2540 O O . ARG A 1 320 ? 5.001 1.479 -31.384 1.00 96.94 320 ARG A O 1
ATOM 2547 N N . PRO A 1 321 ? 4.056 3.178 -32.546 1.00 94.44 321 PRO A N 1
ATOM 2548 C CA . PRO A 1 321 ? 4.075 4.105 -31.429 1.00 94.44 321 PRO A CA 1
ATOM 2549 C C . PRO A 1 321 ? 3.119 3.664 -30.315 1.00 94.44 321 PRO A C 1
ATOM 2551 O O . PRO A 1 321 ? 2.058 3.081 -30.568 1.00 94.44 321 PRO A O 1
ATOM 2554 N N . CYS A 1 322 ? 3.486 3.979 -29.075 1.00 94.12 322 CYS A N 1
ATOM 2555 C CA . CYS A 1 322 ? 2.627 3.823 -27.905 1.00 94.12 322 CYS A CA 1
ATOM 2556 C C . CYS A 1 322 ? 2.283 5.195 -27.316 1.00 94.12 322 CYS A C 1
ATOM 2558 O O . CYS A 1 322 ? 3.159 6.041 -27.135 1.00 94.12 322 CYS A O 1
ATOM 2560 N N . THR A 1 323 ? 1.016 5.409 -26.964 1.00 94.50 323 THR A N 1
ATOM 2561 C CA . THR A 1 323 ? 0.586 6.630 -26.279 1.00 94.50 323 THR A CA 1
ATOM 2562 C C . THR A 1 323 ? 1.101 6.599 -24.845 1.00 94.50 323 THR A C 1
ATOM 2564 O O . THR A 1 323 ? 0.849 5.641 -24.116 1.00 94.50 323 THR A O 1
ATOM 2567 N N . ILE A 1 324 ? 1.819 7.632 -24.412 1.00 93.38 324 ILE A N 1
ATOM 2568 C CA . ILE A 1 324 ? 2.259 7.751 -23.018 1.00 93.38 324 ILE A CA 1
ATOM 2569 C C . ILE A 1 324 ? 1.203 8.520 -22.231 1.00 93.38 324 ILE A C 1
ATOM 2571 O O . ILE A 1 324 ? 0.739 9.574 -22.666 1.00 93.38 324 ILE A O 1
ATOM 2575 N N . TRP A 1 325 ? 0.842 7.997 -21.063 1.00 91.62 325 TRP A N 1
ATOM 2576 C CA . TRP A 1 325 ? -0.057 8.669 -20.134 1.00 91.62 325 TRP A CA 1
ATOM 2577 C C . TRP A 1 325 ? 0.634 8.847 -18.782 1.00 91.62 325 TRP A C 1
ATOM 2579 O O . TRP A 1 325 ? 0.860 7.885 -18.043 1.00 91.62 325 TRP A O 1
ATOM 2589 N N . ASP A 1 326 ? 1.016 10.087 -18.483 1.00 90.00 326 ASP A N 1
ATOM 2590 C CA . ASP A 1 326 ? 1.775 10.411 -17.278 1.00 90.00 326 ASP A CA 1
ATOM 2591 C C . ASP A 1 326 ? 0.858 10.618 -16.061 1.00 90.00 326 ASP A C 1
ATOM 2593 O O . ASP A 1 326 ? -0.157 11.317 -16.141 1.00 90.00 326 ASP A O 1
ATOM 2597 N N . PHE A 1 327 ? 1.263 10.075 -14.910 1.00 87.56 327 PHE A N 1
ATOM 2598 C CA . PHE A 1 327 ? 0.592 10.267 -13.624 1.00 87.56 327 PHE A CA 1
ATOM 2599 C C . PHE A 1 327 ? 1.554 10.677 -12.507 1.00 87.56 327 PHE A C 1
ATOM 2601 O O . PHE A 1 327 ? 2.731 10.312 -12.477 1.00 87.56 327 PHE A O 1
ATOM 2608 N N . SER A 1 328 ? 1.045 11.411 -11.516 1.00 86.69 328 SER A N 1
ATOM 2609 C CA . SER A 1 328 ? 1.838 11.746 -10.333 1.00 86.69 328 SER A CA 1
ATOM 2610 C C . SER A 1 328 ? 2.069 10.528 -9.442 1.00 86.69 328 SER A C 1
ATOM 2612 O O . SER A 1 328 ? 1.168 9.714 -9.224 1.00 86.69 328 SER A O 1
ATOM 2614 N N . ARG A 1 329 ? 3.259 10.416 -8.851 1.00 83.50 329 ARG A N 1
ATOM 2615 C CA . ARG A 1 329 ? 3.483 9.431 -7.788 1.00 83.50 329 ARG A CA 1
ATOM 2616 C C . ARG A 1 329 ? 2.617 9.735 -6.575 1.00 83.50 329 ARG A C 1
ATOM 2618 O O . ARG A 1 329 ? 2.354 10.893 -6.261 1.00 83.50 329 ARG A O 1
ATOM 2625 N N . LEU A 1 330 ? 2.217 8.675 -5.884 1.00 87.12 330 LEU A N 1
ATOM 2626 C CA . LEU A 1 330 ? 1.549 8.777 -4.597 1.00 87.12 330 LEU A CA 1
ATOM 2627 C C . LEU A 1 330 ? 2.606 8.876 -3.495 1.00 87.12 330 LEU A C 1
ATOM 2629 O O . LEU A 1 330 ? 3.372 7.934 -3.316 1.00 87.12 330 LEU A O 1
ATOM 2633 N N . ASN A 1 331 ? 2.637 9.997 -2.775 1.00 89.12 331 ASN A N 1
ATOM 2634 C CA . ASN A 1 331 ? 3.474 10.187 -1.592 1.00 89.12 331 ASN A CA 1
ATOM 2635 C C . ASN A 1 331 ? 2.579 10.437 -0.379 1.00 89.12 331 ASN A C 1
ATOM 2637 O O . ASN A 1 331 ? 1.534 11.070 -0.513 1.00 89.12 331 ASN A O 1
ATOM 2641 N N . PHE A 1 332 ? 3.011 9.985 0.795 1.00 92.06 332 PHE A N 1
ATOM 2642 C CA . PHE A 1 332 ? 2.333 10.250 2.062 1.00 92.06 332 PHE A CA 1
ATOM 2643 C C . PHE A 1 332 ? 3.254 10.999 3.017 1.00 92.06 332 PHE A C 1
ATOM 2645 O O . PHE A 1 332 ? 4.473 10.804 2.993 1.00 92.06 332 PHE A O 1
ATOM 2652 N N . ASN A 1 333 ? 2.672 11.838 3.868 1.00 92.25 333 ASN A N 1
ATOM 2653 C CA . ASN A 1 333 ? 3.399 12.420 4.987 1.00 92.25 333 ASN A CA 1
ATOM 2654 C C . ASN A 1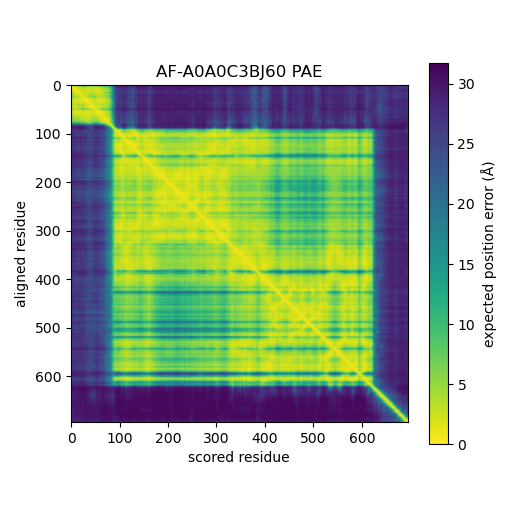 333 ? 3.865 11.324 5.959 1.00 92.25 333 ASN A C 1
ATOM 2656 O O . ASN A 1 333 ? 3.275 10.243 6.049 1.00 92.25 333 ASN A O 1
ATOM 2660 N N . TYR A 1 334 ? 4.973 11.598 6.645 1.00 93.06 334 TYR A N 1
ATOM 2661 C CA . TYR A 1 334 ? 5.633 10.712 7.607 1.00 93.06 334 TYR A CA 1
ATOM 2662 C C . TYR A 1 334 ? 6.062 9.351 7.036 1.00 93.06 334 TYR A C 1
ATOM 2664 O O . TYR A 1 334 ? 6.270 8.391 7.775 1.00 93.06 334 TYR A O 1
ATOM 2672 N N . THR A 1 335 ? 6.188 9.245 5.709 1.00 93.75 335 THR A N 1
ATOM 2673 C CA . THR A 1 335 ? 6.383 7.968 5.014 1.00 93.75 335 THR A CA 1
ATOM 2674 C C . THR A 1 335 ? 7.518 8.059 4.001 1.00 93.75 335 THR A C 1
ATOM 2676 O O . THR A 1 335 ? 7.596 9.000 3.214 1.00 93.75 335 THR A O 1
ATOM 2679 N N . LEU A 1 336 ? 8.377 7.040 3.970 1.00 92.62 336 LEU A N 1
ATOM 2680 C CA . LEU A 1 336 ? 9.390 6.854 2.931 1.00 92.62 336 LEU A CA 1
ATOM 2681 C C . LEU A 1 336 ? 8.981 5.706 2.009 1.00 92.62 336 LEU A C 1
ATOM 2683 O O . LEU A 1 336 ? 8.589 4.646 2.478 1.00 92.62 336 LEU A O 1
ATOM 2687 N N . LEU A 1 337 ? 9.118 5.901 0.696 1.00 91.56 337 LEU A N 1
ATOM 2688 C CA . LEU A 1 337 ? 8.821 4.872 -0.314 1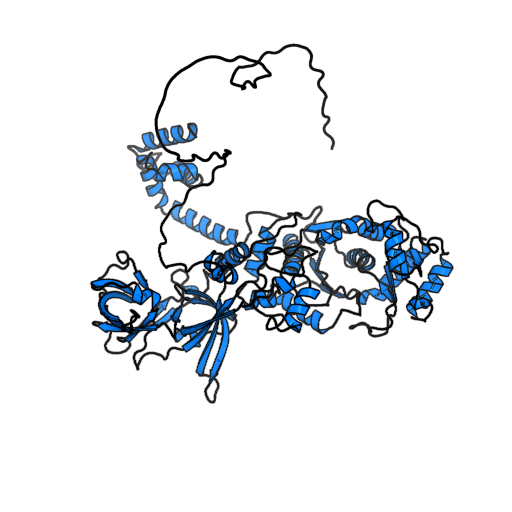.00 91.56 337 LEU A CA 1
ATOM 2689 C C . LEU A 1 337 ? 10.074 4.348 -1.028 1.00 91.56 337 LEU A C 1
ATOM 2691 O O . LEU A 1 337 ? 10.003 3.435 -1.840 1.00 91.56 337 LEU A O 1
ATOM 2695 N N . SER A 1 338 ? 11.250 4.909 -0.733 1.00 89.31 338 SER A N 1
ATOM 2696 C CA . SER A 1 338 ? 12.505 4.442 -1.325 1.00 89.31 338 SER A CA 1
ATOM 2697 C C . SER A 1 338 ? 12.820 3.019 -0.859 1.00 89.31 338 SER A C 1
ATOM 2699 O O . SER A 1 338 ? 13.061 2.814 0.331 1.00 89.31 338 SER A O 1
ATOM 2701 N N . LYS A 1 339 ? 12.912 2.063 -1.799 1.00 87.81 339 LYS A N 1
ATOM 2702 C CA . LYS A 1 339 ? 13.289 0.659 -1.531 1.00 87.81 339 LYS A CA 1
ATOM 2703 C C . LYS A 1 339 ? 14.547 0.547 -0.661 1.00 87.81 339 LYS A C 1
ATOM 2705 O O . LYS A 1 339 ? 14.550 -0.193 0.314 1.00 87.81 339 LYS A O 1
ATOM 2710 N N . ARG A 1 340 ? 15.584 1.348 -0.947 1.00 89.19 340 ARG A N 1
ATOM 2711 C CA . ARG A 1 340 ? 16.832 1.384 -0.160 1.00 89.19 340 ARG A CA 1
ATOM 2712 C C . ARG A 1 340 ? 16.594 1.784 1.300 1.00 89.19 340 ARG A C 1
ATOM 2714 O O . ARG A 1 340 ? 17.170 1.178 2.194 1.00 89.19 340 ARG A O 1
ATOM 2721 N N . LYS A 1 341 ? 15.765 2.806 1.546 1.00 92.38 341 LYS A N 1
ATOM 2722 C CA . LYS A 1 341 ? 15.457 3.270 2.910 1.00 92.38 341 LYS A CA 1
ATOM 2723 C C . LYS A 1 341 ? 14.552 2.273 3.647 1.00 92.38 341 LYS A C 1
ATOM 2725 O O . LYS A 1 341 ? 14.799 1.994 4.811 1.00 92.38 341 LYS A O 1
ATOM 2730 N N . LEU A 1 342 ? 13.567 1.688 2.960 1.00 93.88 342 LEU A N 1
ATOM 2731 C CA . LEU A 1 342 ? 12.702 0.639 3.517 1.00 93.88 342 LEU A CA 1
ATOM 2732 C C . LEU A 1 342 ? 13.492 -0.620 3.894 1.00 93.88 342 LEU A C 1
ATOM 2734 O O . LEU A 1 342 ? 13.315 -1.143 4.987 1.00 93.88 342 LEU A O 1
ATOM 2738 N N . LYS A 1 343 ? 14.423 -1.059 3.039 1.00 92.25 343 LYS A N 1
ATOM 2739 C CA . LYS A 1 343 ? 15.324 -2.178 3.344 1.00 92.25 343 LYS A CA 1
ATOM 2740 C C . LYS A 1 343 ? 16.122 -1.917 4.623 1.00 92.25 343 LYS A C 1
ATOM 2742 O O . LYS A 1 343 ? 16.201 -2.796 5.470 1.00 92.25 343 LYS A O 1
ATOM 2747 N N . LYS A 1 344 ? 16.627 -0.690 4.797 1.00 93.94 344 LYS A N 1
ATOM 2748 C CA . LYS A 1 344 ? 17.378 -0.290 5.992 1.00 93.94 344 LYS A CA 1
ATOM 2749 C C . LYS A 1 344 ? 16.552 -0.391 7.283 1.00 93.94 344 LYS A C 1
ATOM 2751 O O . LYS A 1 344 ? 17.061 -0.909 8.266 1.00 93.94 344 LYS A O 1
ATOM 2756 N N . PHE A 1 345 ? 15.280 0.022 7.271 1.00 95.31 345 PHE A N 1
ATOM 2757 C CA . PHE A 1 345 ? 14.375 -0.164 8.421 1.00 95.31 345 PHE A CA 1
ATOM 2758 C C . PHE A 1 345 ? 14.251 -1.643 8.837 1.00 95.31 345 PHE A C 1
ATOM 2760 O O . PHE A 1 345 ? 14.211 -1.936 10.029 1.00 95.31 345 PHE A O 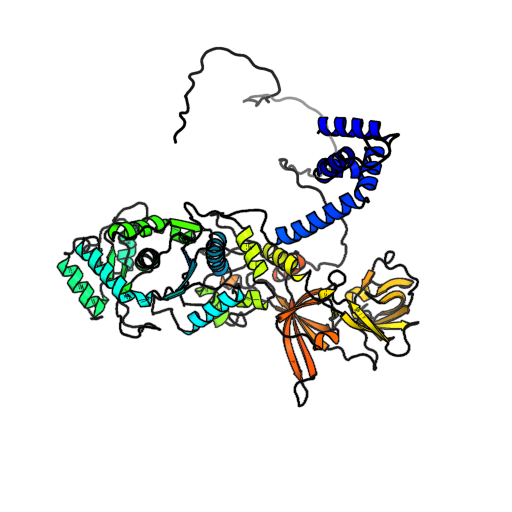1
ATOM 2767 N N . VAL A 1 346 ? 14.191 -2.562 7.864 1.00 93.81 346 VAL A N 1
ATOM 2768 C CA . VAL A 1 346 ? 14.102 -4.010 8.122 1.00 93.81 346 VAL A CA 1
ATOM 2769 C C . VAL A 1 346 ? 15.438 -4.564 8.624 1.00 93.81 346 VAL A C 1
ATOM 2771 O O . VAL A 1 346 ? 15.469 -5.260 9.631 1.00 93.81 346 VAL A O 1
ATOM 2774 N N . GLU A 1 347 ? 16.545 -4.241 7.951 1.00 93.56 347 GLU A N 1
ATOM 2775 C CA . GLU A 1 347 ? 17.884 -4.745 8.294 1.00 93.56 347 GLU A CA 1
ATOM 2776 C C . GLU A 1 347 ? 18.361 -4.276 9.676 1.00 93.56 347 GLU A C 1
ATOM 2778 O O . GLU A 1 347 ? 19.037 -5.028 10.374 1.00 93.56 347 GLU A O 1
ATOM 2783 N N . GLU A 1 348 ? 17.987 -3.064 10.095 1.00 94.69 348 GLU A N 1
ATOM 2784 C CA . GLU A 1 348 ? 18.324 -2.517 11.417 1.00 94.69 348 GLU A CA 1
ATOM 2785 C C . GLU A 1 348 ? 17.297 -2.893 12.506 1.00 94.69 348 GLU A C 1
ATOM 2787 O O . GLU A 1 348 ? 17.403 -2.419 13.636 1.00 94.69 348 GLU A O 1
ATOM 2792 N N . GLY A 1 349 ? 16.303 -3.737 12.195 1.00 93.94 349 GLY A N 1
ATOM 2793 C CA . GLY A 1 349 ? 15.321 -4.238 13.167 1.00 93.94 349 GLY A CA 1
ATOM 2794 C C . GLY A 1 349 ? 14.373 -3.172 13.730 1.00 93.94 349 GLY A C 1
ATOM 2795 O O . GLY A 1 349 ? 13.785 -3.364 14.792 1.00 93.94 349 GLY A O 1
ATOM 2796 N N . MET A 1 350 ? 14.215 -2.039 13.039 1.00 94.06 350 MET A N 1
ATOM 2797 C CA . MET A 1 350 ? 13.313 -0.948 13.444 1.00 94.06 350 MET A CA 1
ATOM 2798 C C . MET A 1 350 ? 11.833 -1.289 13.215 1.00 94.06 350 MET A C 1
ATOM 2800 O O . MET A 1 350 ? 10.942 -0.647 13.772 1.00 94.06 350 MET A O 1
ATOM 2804 N N . VAL A 1 351 ? 11.581 -2.287 12.372 1.00 96.00 351 VAL A N 1
ATOM 2805 C CA . VAL A 1 351 ? 10.277 -2.895 12.107 1.00 96.00 351 VAL A CA 1
ATOM 2806 C C . VAL A 1 351 ? 10.413 -4.414 12.137 1.00 96.00 351 VAL A C 1
ATOM 2808 O O . VAL A 1 351 ? 11.519 -4.941 12.043 1.00 96.00 351 VAL A O 1
ATOM 2811 N N . TRP A 1 352 ? 9.296 -5.129 12.238 1.00 94.88 352 TRP A N 1
ATOM 2812 C CA . TRP A 1 352 ? 9.297 -6.591 12.325 1.00 94.88 352 TRP A CA 1
ATOM 2813 C C . TRP A 1 352 ? 9.688 -7.272 11.007 1.00 94.88 352 TRP A C 1
ATOM 2815 O O . TRP A 1 352 ? 10.207 -8.385 11.011 1.00 94.88 352 TRP A O 1
ATOM 2825 N N . GLY A 1 353 ? 9.418 -6.616 9.876 1.00 94.94 353 GLY A N 1
ATOM 2826 C CA . GLY A 1 353 ? 9.602 -7.172 8.541 1.00 94.94 353 GLY A CA 1
ATOM 2827 C C . GLY A 1 353 ? 8.904 -6.340 7.468 1.00 94.94 353 GLY A C 1
ATOM 2828 O O . GLY A 1 353 ? 8.474 -5.212 7.705 1.00 94.94 353 GLY A O 1
ATOM 2829 N N . TRP A 1 354 ? 8.779 -6.901 6.265 1.00 94.44 354 TRP A N 1
ATOM 2830 C CA . TRP A 1 354 ? 8.143 -6.222 5.128 1.00 94.44 354 TRP A CA 1
ATOM 2831 C C . TRP A 1 354 ? 6.617 -6.163 5.212 1.00 94.44 354 TRP A C 1
ATOM 2833 O O . TRP A 1 354 ? 6.004 -5.349 4.525 1.00 94.44 354 TRP A O 1
ATOM 2843 N N . ASP A 1 355 ? 6.001 -7.010 6.027 1.00 95.44 355 ASP A N 1
ATOM 2844 C CA . ASP A 1 355 ? 4.564 -7.060 6.289 1.00 95.44 355 ASP A CA 1
ATOM 2845 C C . ASP A 1 355 ? 4.166 -6.314 7.574 1.00 95.44 355 ASP A C 1
ATOM 2847 O O . ASP A 1 355 ? 3.010 -6.384 7.984 1.00 95.44 355 ASP A O 1
ATOM 2851 N N . ASP A 1 356 ? 5.099 -5.587 8.198 1.00 97.56 356 ASP A N 1
ATOM 2852 C CA . ASP A 1 356 ? 4.843 -4.800 9.403 1.00 97.56 356 ASP A CA 1
ATOM 2853 C C . ASP A 1 356 ? 3.675 -3.806 9.187 1.00 97.56 356 ASP A C 1
ATOM 2855 O O . ASP A 1 356 ? 3.683 -3.061 8.203 1.00 97.56 356 ASP A O 1
ATOM 2859 N N . PRO A 1 357 ? 2.679 -3.724 10.090 1.00 96.88 357 PRO A N 1
ATOM 2860 C CA . PRO A 1 357 ? 1.535 -2.812 9.959 1.00 96.88 357 PRO A CA 1
ATOM 2861 C C . PRO A 1 357 ? 1.899 -1.321 9.841 1.00 96.88 357 PRO A C 1
ATOM 2863 O O . PRO A 1 357 ? 1.097 -0.509 9.368 1.00 96.88 357 PRO A O 1
ATOM 2866 N N . ARG A 1 358 ? 3.097 -0.924 10.282 1.00 95.88 358 ARG A N 1
ATOM 2867 C CA . ARG A 1 358 ? 3.616 0.448 10.162 1.00 95.88 358 ARG A CA 1
ATOM 2868 C C . ARG A 1 358 ? 4.203 0.731 8.779 1.00 95.88 358 ARG A C 1
ATOM 2870 O O . ARG A 1 358 ? 4.398 1.896 8.429 1.00 95.88 358 ARG A O 1
ATOM 2877 N N . PHE A 1 359 ? 4.509 -0.305 8.000 1.00 95.94 359 PHE A N 1
ATOM 2878 C CA . PHE A 1 359 ? 5.128 -0.172 6.690 1.00 95.94 359 PHE A CA 1
ATOM 2879 C C . PHE A 1 359 ? 4.124 0.240 5.604 1.00 95.94 359 PHE A C 1
ATOM 2881 O O . PHE A 1 359 ? 2.980 -0.215 5.593 1.00 95.94 359 PHE A O 1
ATOM 2888 N N . PRO A 1 360 ? 4.557 1.049 4.617 1.00 95.56 360 PRO A N 1
ATOM 2889 C CA . PRO A 1 360 ? 3.719 1.449 3.488 1.00 95.56 360 PRO A CA 1
ATOM 2890 C C . PRO A 1 360 ? 3.639 0.374 2.390 1.00 95.56 360 PRO A C 1
ATOM 2892 O O . PRO A 1 360 ? 3.219 0.668 1.265 1.00 95.56 360 PRO A O 1
ATOM 2895 N N . THR A 1 361 ? 4.100 -0.846 2.673 1.00 96.25 361 THR A N 1
ATOM 2896 C CA . THR A 1 361 ? 4.002 -1.994 1.769 1.00 96.25 361 THR A CA 1
ATOM 2897 C C . THR A 1 361 ? 2.548 -2.421 1.613 1.00 96.25 361 THR A C 1
ATOM 2899 O O . THR A 1 361 ? 1.712 -2.157 2.477 1.00 96.25 361 THR A O 1
ATOM 2902 N N . ILE A 1 362 ? 2.220 -3.106 0.517 1.00 96.19 362 ILE A N 1
ATOM 2903 C CA . ILE A 1 362 ? 0.861 -3.643 0.341 1.00 96.19 362 ILE A CA 1
ATOM 2904 C C . ILE A 1 362 ? 0.524 -4.602 1.480 1.00 96.19 362 ILE A C 1
ATOM 2906 O O . ILE A 1 362 ? -0.547 -4.499 2.073 1.00 96.19 362 ILE A O 1
ATOM 2910 N N . ARG A 1 363 ? 1.475 -5.460 1.853 1.00 95.44 363 ARG A N 1
ATOM 2911 C CA . ARG A 1 363 ? 1.334 -6.404 2.964 1.00 95.44 363 ARG A CA 1
ATOM 2912 C C . ARG A 1 363 ? 1.104 -5.708 4.298 1.00 95.44 363 ARG A C 1
ATOM 2914 O O . ARG A 1 363 ? 0.129 -6.036 4.963 1.00 95.44 363 ARG A O 1
ATOM 2921 N N . GLY A 1 364 ? 1.923 -4.711 4.639 1.00 96.62 364 GLY A N 1
ATOM 2922 C CA . GLY A 1 364 ? 1.764 -3.933 5.870 1.00 96.62 364 GLY A CA 1
ATOM 2923 C C . GLY A 1 364 ? 0.400 -3.253 5.950 1.00 96.62 364 GLY A C 1
ATOM 2924 O O . GLY A 1 364 ? -0.316 -3.381 6.942 1.00 96.62 364 GLY A O 1
ATOM 2925 N N . LEU A 1 365 ? -0.037 -2.624 4.854 1.00 96.81 365 LEU A N 1
ATOM 2926 C CA . LEU A 1 365 ? -1.359 -2.001 4.783 1.00 96.81 365 LEU A CA 1
ATOM 2927 C C . LEU A 1 365 ? -2.498 -3.016 4.939 1.00 96.81 365 LEU A C 1
ATOM 2929 O O . LEU A 1 365 ? -3.437 -2.760 5.696 1.00 96.81 365 LEU A O 1
ATOM 2933 N N . ARG A 1 366 ? -2.434 -4.162 4.249 1.00 96.69 366 ARG A N 1
ATOM 2934 C CA . ARG A 1 366 ? -3.458 -5.218 4.336 1.00 96.69 366 ARG A CA 1
ATOM 2935 C C . ARG A 1 366 ? -3.496 -5.840 5.732 1.00 96.69 366 ARG A C 1
ATOM 2937 O O . ARG A 1 366 ? -4.588 -5.990 6.274 1.00 96.69 366 ARG A O 1
ATOM 2944 N N . ARG A 1 367 ? -2.334 -6.106 6.340 1.00 97.31 367 ARG A N 1
ATOM 2945 C CA . ARG A 1 367 ? -2.200 -6.619 7.713 1.00 97.31 367 ARG A CA 1
ATOM 2946 C C . ARG A 1 367 ? -2.719 -5.625 8.756 1.00 97.31 367 ARG A C 1
ATOM 2948 O O . ARG A 1 367 ? -3.336 -6.036 9.728 1.00 97.31 367 ARG A O 1
ATOM 2955 N N . ARG A 1 368 ? -2.587 -4.313 8.514 1.00 97.19 368 ARG A N 1
ATOM 2956 C CA . ARG A 1 368 ? -3.217 -3.250 9.325 1.00 97.19 368 ARG A CA 1
ATOM 2957 C C . ARG A 1 368 ? -4.725 -3.083 9.082 1.00 97.19 368 ARG A C 1
ATOM 2959 O O . ARG A 1 368 ? -5.363 -2.267 9.737 1.00 97.19 368 ARG A O 1
ATOM 2966 N N . GLY A 1 369 ? -5.317 -3.824 8.144 1.00 97.19 369 GLY A N 1
ATOM 2967 C CA . GLY A 1 369 ? -6.758 -3.810 7.876 1.00 97.19 369 GLY A CA 1
ATOM 2968 C C . GLY A 1 369 ? -7.218 -2.853 6.773 1.00 97.19 369 GLY A C 1
ATOM 2969 O O . GLY A 1 369 ? -8.415 -2.580 6.661 1.00 97.19 369 GLY A O 1
ATOM 2970 N N . MET A 1 370 ? -6.310 -2.345 5.931 1.00 97.50 370 MET A N 1
ATOM 2971 C CA . MET A 1 370 ? -6.686 -1.661 4.686 1.00 97.50 370 MET A CA 1
ATOM 2972 C C . MET A 1 370 ? -7.350 -2.655 3.736 1.00 97.50 370 MET A C 1
ATOM 2974 O O . MET A 1 370 ? -6.770 -3.701 3.471 1.00 97.50 370 MET A O 1
ATOM 2978 N N . THR A 1 371 ? -8.519 -2.349 3.177 1.00 96.81 371 THR A N 1
ATOM 2979 C CA . THR A 1 371 ? -9.165 -3.189 2.151 1.00 96.81 371 THR A CA 1
ATOM 2980 C C . THR A 1 371 ? -8.659 -2.860 0.743 1.00 96.81 371 THR A C 1
ATOM 2982 O O . THR A 1 371 ? -8.318 -1.711 0.452 1.00 96.81 371 THR A O 1
ATOM 2985 N N . ALA A 1 372 ? -8.624 -3.857 -0.151 1.00 95.00 372 ALA A N 1
ATOM 2986 C CA . ALA A 1 372 ? -8.257 -3.649 -1.557 1.00 95.00 372 ALA A CA 1
ATOM 2987 C C . ALA A 1 372 ? -9.198 -2.642 -2.239 1.00 95.00 372 ALA A C 1
ATOM 2989 O O . ALA A 1 372 ? -8.748 -1.736 -2.941 1.00 95.00 372 ALA A O 1
ATOM 2990 N N . GLU A 1 373 ? -10.498 -2.746 -1.949 1.00 94.56 373 GLU A N 1
ATOM 2991 C CA . GLU A 1 373 ? -11.513 -1.820 -2.446 1.00 94.56 373 GLU A CA 1
ATOM 2992 C C . GLU A 1 373 ? -11.285 -0.383 -1.955 1.00 94.56 373 GLU A C 1
ATOM 2994 O O . GLU A 1 373 ? -11.376 0.551 -2.748 1.00 94.56 373 GLU A O 1
ATOM 2999 N N . ALA A 1 374 ? -10.917 -0.174 -0.685 1.00 95.12 374 ALA A N 1
ATOM 3000 C CA . ALA A 1 374 ? -10.634 1.169 -0.175 1.00 95.12 374 ALA A CA 1
ATOM 3001 C C . ALA A 1 374 ? -9.421 1.796 -0.847 1.00 95.12 374 ALA A C 1
ATOM 3003 O O . ALA A 1 374 ? -9.462 2.962 -1.244 1.00 95.12 374 ALA A O 1
ATOM 3004 N N . LEU A 1 375 ? -8.356 1.009 -0.999 1.00 94.12 375 LEU A N 1
ATOM 3005 C CA . LEU A 1 375 ? -7.141 1.436 -1.677 1.00 94.12 375 LEU A CA 1
ATOM 3006 C C . LEU A 1 375 ? -7.439 1.814 -3.139 1.00 94.12 375 LEU A C 1
ATOM 3008 O O . LEU A 1 375 ? -7.000 2.869 -3.599 1.00 94.12 375 LEU A O 1
ATOM 3012 N N . ARG A 1 376 ? -8.266 1.018 -3.832 1.00 92.19 376 ARG A N 1
ATOM 3013 C CA . ARG A 1 376 ? -8.741 1.279 -5.200 1.00 92.19 376 ARG A CA 1
ATOM 3014 C C . ARG A 1 376 ? -9.574 2.552 -5.295 1.00 92.19 376 ARG A C 1
ATOM 3016 O O . ARG A 1 376 ? -9.248 3.422 -6.100 1.00 92.19 376 ARG A O 1
ATOM 3023 N N . GLN A 1 377 ? -10.613 2.693 -4.471 1.00 91.88 377 GLN A N 1
ATOM 3024 C CA . GLN A 1 377 ? -11.465 3.886 -4.457 1.00 91.88 377 GLN A CA 1
ATOM 3025 C C . GLN A 1 377 ? -10.661 5.150 -4.157 1.00 91.88 377 GLN A C 1
ATOM 3027 O O . GLN A 1 377 ? -10.872 6.180 -4.795 1.00 91.88 377 GLN A O 1
ATOM 3032 N N . TYR A 1 378 ? -9.709 5.063 -3.226 1.00 91.81 378 TYR A N 1
ATOM 3033 C CA . TYR A 1 378 ? -8.832 6.174 -2.894 1.00 91.81 378 TYR A CA 1
ATOM 3034 C C . TYR A 1 378 ? -7.958 6.580 -4.082 1.00 91.81 378 TYR A C 1
ATOM 3036 O O . TYR A 1 378 ? -7.976 7.740 -4.482 1.00 91.81 378 TYR A O 1
ATOM 3044 N N . ILE A 1 379 ? -7.241 5.625 -4.688 1.00 89.38 379 ILE A N 1
ATOM 3045 C CA . ILE A 1 379 ? -6.347 5.880 -5.827 1.00 89.38 379 ILE A CA 1
ATOM 3046 C C . ILE A 1 379 ? -7.103 6.478 -7.016 1.00 89.38 379 ILE A C 1
ATOM 3048 O O . ILE A 1 379 ? -6.636 7.457 -7.596 1.00 89.38 379 ILE A O 1
ATOM 3052 N N . LEU A 1 380 ? -8.266 5.921 -7.364 1.00 85.50 380 LEU A N 1
ATOM 3053 C CA . LEU A 1 380 ? -9.086 6.428 -8.467 1.00 85.50 380 LEU A CA 1
ATOM 3054 C C . LEU A 1 380 ? -9.699 7.798 -8.141 1.00 85.50 380 LEU A C 1
ATOM 3056 O O . LEU A 1 380 ? -9.840 8.639 -9.026 1.00 85.50 380 LEU A O 1
ATOM 3060 N N . GLY A 1 381 ? -9.999 8.057 -6.865 1.00 85.00 381 GLY A N 1
ATOM 3061 C CA . GLY A 1 381 ? -10.496 9.344 -6.383 1.00 85.00 381 GLY A CA 1
ATOM 3062 C C . GLY A 1 381 ? -9.494 10.498 -6.498 1.00 85.00 381 GLY A C 1
ATOM 3063 O O . GLY A 1 381 ? -9.917 11.649 -6.557 1.00 85.00 381 GLY A O 1
ATOM 3064 N N . LEU A 1 382 ? -8.185 10.219 -6.583 1.00 81.94 382 LEU A N 1
ATOM 3065 C CA . LEU A 1 382 ? -7.152 11.250 -6.788 1.00 81.94 382 LEU A CA 1
ATOM 3066 C C . LEU A 1 382 ? -7.184 11.872 -8.196 1.00 81.94 382 LEU A C 1
ATOM 3068 O O . LEU A 1 382 ? -6.576 12.922 -8.417 1.00 81.94 382 LEU A O 1
ATOM 3072 N N . GLY A 1 383 ? -7.883 11.244 -9.147 1.00 71.56 383 GLY A N 1
ATOM 3073 C CA . GLY A 1 383 ? -8.044 11.756 -10.504 1.00 71.56 383 GLY A CA 1
ATOM 3074 C C . GLY A 1 383 ? -6.768 11.710 -11.357 1.00 71.56 383 GLY A C 1
ATOM 3075 O O . GLY A 1 383 ? -5.753 11.111 -10.997 1.00 71.56 383 GLY A O 1
ATOM 3076 N N . ALA A 1 384 ? -6.820 12.389 -12.506 1.00 66.00 384 ALA A N 1
ATOM 3077 C CA . ALA A 1 384 ? -5.727 12.491 -13.482 1.00 66.00 384 ALA A CA 1
ATOM 3078 C C . ALA A 1 384 ? -4.663 13.550 -13.121 1.00 66.00 384 ALA A C 1
ATOM 3080 O O . ALA A 1 384 ? -3.884 13.966 -13.977 1.00 66.00 384 ALA A O 1
ATOM 3081 N N . SER A 1 385 ? -4.642 14.037 -11.875 1.00 72.06 385 SER A N 1
ATOM 3082 C CA . SER A 1 385 ? -3.711 15.093 -11.479 1.00 72.06 385 SER A CA 1
ATOM 3083 C C . SER A 1 385 ? -2.260 14.646 -11.663 1.00 72.06 385 SER A C 1
ATOM 3085 O O . SER A 1 385 ? -1.825 13.620 -11.134 1.00 72.06 385 SER A O 1
ATOM 3087 N N . GLN A 1 386 ? -1.494 15.462 -12.385 1.00 76.88 386 GLN A N 1
ATOM 3088 C CA . GLN A 1 386 ? -0.050 15.308 -12.542 1.00 76.88 386 GLN A CA 1
ATOM 3089 C C . GLN A 1 386 ? 0.732 16.070 -11.458 1.00 76.88 386 GLN A C 1
ATOM 3091 O O . GLN A 1 386 ? 1.957 16.023 -11.433 1.00 76.88 386 GLN A O 1
ATOM 3096 N N . SER A 1 387 ? 0.069 16.744 -10.519 1.00 79.12 387 SER A N 1
ATOM 3097 C CA . SER A 1 387 ? 0.772 17.409 -9.421 1.00 79.12 387 SER A CA 1
ATOM 3098 C C . SER A 1 387 ? 1.332 16.380 -8.440 1.00 79.12 387 SER A C 1
ATOM 3100 O O . SER A 1 387 ? 0.628 15.457 -8.023 1.00 79.12 387 SER A O 1
ATOM 3102 N N . ILE A 1 388 ? 2.602 16.538 -8.057 1.00 77.50 388 ILE A N 1
ATOM 3103 C CA . ILE A 1 388 ? 3.203 15.753 -6.974 1.00 77.50 388 ILE A CA 1
ATOM 3104 C C . ILE A 1 388 ? 2.622 16.281 -5.664 1.00 77.50 388 ILE A C 1
ATOM 3106 O O . ILE A 1 388 ? 2.910 17.406 -5.263 1.00 77.50 388 ILE A O 1
ATOM 3110 N N . LEU A 1 389 ? 1.787 15.473 -5.017 1.00 79.00 389 LEU A N 1
ATOM 3111 C CA . LEU A 1 389 ? 1.154 15.810 -3.748 1.00 79.00 389 LEU A CA 1
ATOM 3112 C C . LEU A 1 389 ? 1.647 14.867 -2.654 1.00 79.00 389 LEU A C 1
ATOM 3114 O O . LEU A 1 389 ? 1.876 13.679 -2.893 1.00 79.00 389 LEU A O 1
ATOM 3118 N N . HIS A 1 390 ? 1.799 15.422 -1.455 1.00 85.75 390 HIS A N 1
ATOM 3119 C CA . HIS A 1 390 ? 1.978 14.656 -0.232 1.00 85.75 390 HIS A CA 1
ATOM 3120 C C . HIS A 1 390 ? 0.622 14.521 0.448 1.00 85.75 390 HIS A C 1
ATOM 3122 O O . HIS A 1 390 ? 0.035 15.510 0.885 1.00 85.75 390 HIS A O 1
ATOM 3128 N N . MET A 1 391 ? 0.119 13.296 0.486 1.00 89.88 391 MET A N 1
ATOM 3129 C CA . MET A 1 391 ? -1.180 12.978 1.050 1.00 89.88 391 MET A CA 1
ATOM 3130 C C . MET A 1 391 ? -1.080 12.756 2.558 1.00 89.88 391 MET A C 1
ATOM 3132 O O . MET A 1 391 ? -0.080 12.246 3.067 1.00 89.88 391 MET A O 1
ATOM 3136 N N . GLU A 1 392 ? -2.148 13.099 3.267 1.00 90.44 392 GLU A N 1
ATOM 3137 C CA . GLU A 1 392 ? -2.339 12.713 4.662 1.00 90.44 392 GLU A CA 1
ATOM 3138 C C . GLU A 1 392 ? -3.026 11.334 4.727 1.00 90.44 392 GLU A C 1
ATOM 3140 O O . GLU A 1 392 ? -3.877 10.990 3.894 1.00 90.44 392 GLU A O 1
ATOM 3145 N N . TRP A 1 393 ? -2.638 10.519 5.712 1.00 92.38 393 TRP A N 1
ATOM 3146 C CA . TRP A 1 393 ? -3.157 9.156 5.884 1.00 92.38 393 TRP A CA 1
ATOM 3147 C C . TRP A 1 393 ? -4.630 9.118 6.319 1.00 92.38 393 TRP A C 1
ATOM 3149 O O . TRP A 1 393 ? -5.329 8.132 6.088 1.00 92.38 393 TRP A O 1
ATOM 3159 N N . ASP A 1 394 ? -5.134 10.188 6.924 1.00 91.50 394 ASP A N 1
ATOM 3160 C CA . ASP A 1 394 ? -6.513 10.306 7.406 1.00 91.50 394 ASP A CA 1
ATOM 3161 C C . ASP A 1 394 ? -7.550 10.032 6.303 1.00 91.50 394 ASP A C 1
ATOM 3163 O O . ASP A 1 394 ? -8.527 9.310 6.511 1.00 91.50 394 ASP A O 1
ATOM 3167 N N . SER A 1 395 ? -7.297 10.546 5.103 1.00 91.62 395 SER A N 1
ATOM 3168 C CA . SER A 1 395 ? -8.187 10.464 3.951 1.00 91.62 395 SER A CA 1
ATOM 3169 C C . SER A 1 395 ? -8.354 9.032 3.421 1.00 91.62 395 SER A C 1
ATOM 3171 O O . SER A 1 395 ? -9.480 8.599 3.135 1.00 91.62 395 SER A O 1
ATOM 3173 N N . ILE A 1 396 ? -7.265 8.259 3.344 1.00 94.06 396 ILE A N 1
ATOM 3174 C CA . ILE A 1 396 ? -7.316 6.860 2.899 1.00 94.06 396 ILE A CA 1
ATOM 3175 C C . ILE A 1 396 ? -7.960 5.965 3.967 1.00 94.06 396 ILE A C 1
ATOM 3177 O O . ILE A 1 396 ? -8.807 5.133 3.642 1.00 94.06 396 ILE A O 1
ATOM 3181 N N . TRP A 1 397 ? -7.679 6.202 5.251 1.00 96.12 397 TRP A N 1
ATOM 3182 C CA . TRP A 1 397 ? -8.318 5.473 6.351 1.00 96.12 397 TRP A CA 1
ATOM 3183 C C . TRP A 1 397 ? -9.809 5.796 6.497 1.00 96.12 397 TRP A C 1
ATOM 3185 O O . TRP A 1 397 ? -10.619 4.901 6.734 1.00 96.12 397 TRP A O 1
ATOM 3195 N N . SER A 1 398 ? -10.210 7.047 6.258 1.00 95.31 398 SER A N 1
ATOM 3196 C CA . SER A 1 398 ? -11.622 7.446 6.181 1.00 95.31 398 SER A CA 1
ATOM 3197 C C . SER A 1 398 ? -12.354 6.731 5.041 1.00 95.31 398 SER A C 1
ATOM 3199 O O . SER A 1 398 ? -13.502 6.306 5.197 1.00 95.31 398 SER A O 1
ATOM 3201 N N . THR A 1 399 ? -11.683 6.542 3.901 1.00 95.38 399 THR A N 1
ATOM 3202 C CA . THR A 1 399 ? -12.207 5.745 2.781 1.00 95.38 399 THR A CA 1
ATOM 3203 C C . THR A 1 399 ? -12.372 4.281 3.192 1.00 95.38 399 THR A C 1
ATOM 3205 O O . THR A 1 399 ? -13.444 3.713 2.993 1.00 95.38 399 THR A O 1
ATOM 3208 N N . ASN A 1 400 ? -11.376 3.704 3.871 1.00 97.44 400 ASN A N 1
ATOM 3209 C CA . ASN A 1 400 ? -11.450 2.335 4.381 1.00 97.44 400 ASN A CA 1
ATOM 3210 C C . ASN A 1 400 ? -12.596 2.129 5.375 1.00 97.44 400 ASN A C 1
ATOM 3212 O O . ASN A 1 400 ? -13.376 1.190 5.236 1.00 97.44 400 ASN A O 1
ATOM 3216 N N . LYS A 1 401 ? -12.772 3.059 6.318 1.00 96.44 401 LYS A N 1
ATOM 3217 C CA . LYS A 1 401 ? -13.871 3.043 7.288 1.00 96.44 401 LYS A CA 1
ATOM 3218 C C . LYS A 1 401 ? -15.243 2.935 6.624 1.00 96.44 401 LYS A C 1
ATOM 3220 O O . LYS A 1 401 ? -16.083 2.175 7.096 1.00 96.44 401 LYS A O 1
ATOM 3225 N N . LYS A 1 402 ? -15.484 3.688 5.543 1.00 96.12 402 LYS A N 1
ATOM 3226 C CA . LYS A 1 402 ? -16.772 3.667 4.822 1.00 96.12 402 LYS A CA 1
ATOM 3227 C C . LYS A 1 402 ? -17.105 2.284 4.258 1.00 96.12 402 LYS A C 1
ATOM 3229 O O . LYS A 1 402 ? -18.283 1.978 4.104 1.00 96.12 402 LYS A O 1
ATOM 3234 N N . ILE A 1 403 ? -16.086 1.477 3.967 1.00 96.12 403 ILE A N 1
ATOM 3235 C CA . ILE A 1 403 ? -16.226 0.116 3.444 1.00 96.12 403 ILE A CA 1
ATOM 3236 C C . ILE A 1 403 ? -16.389 -0.896 4.579 1.00 96.12 403 ILE A C 1
ATOM 3238 O O . ILE A 1 403 ? -17.255 -1.762 4.487 1.00 96.12 403 ILE A O 1
ATOM 3242 N N . ILE A 1 404 ? -15.609 -0.780 5.659 1.00 97.19 404 ILE A N 1
ATOM 3243 C CA . ILE A 1 404 ? -15.635 -1.768 6.750 1.00 97.19 404 ILE A CA 1
ATOM 3244 C C . ILE A 1 404 ? -16.782 -1.554 7.750 1.00 97.19 404 ILE A C 1
ATOM 3246 O O . ILE A 1 404 ? -17.309 -2.534 8.269 1.00 97.19 404 ILE A O 1
ATOM 3250 N N . ASP A 1 405 ? -17.221 -0.317 8.019 1.00 96.75 405 ASP A N 1
ATOM 3251 C CA . ASP A 1 405 ? -18.273 -0.042 9.018 1.00 96.75 405 ASP A CA 1
ATOM 3252 C C . ASP A 1 405 ? -19.587 -0.796 8.725 1.00 96.75 405 ASP A C 1
ATOM 3254 O O . ASP A 1 405 ? -20.098 -1.470 9.621 1.00 96.75 405 ASP A O 1
ATOM 3258 N N . PRO A 1 406 ? -20.126 -0.814 7.491 1.00 96.44 406 PRO A N 1
ATOM 3259 C CA . PRO A 1 406 ? -21.374 -1.527 7.205 1.00 96.44 406 PRO A CA 1
ATOM 3260 C C . PRO A 1 406 ? -21.304 -3.057 7.364 1.00 96.44 406 PRO A C 1
ATOM 3262 O O . PRO A 1 406 ? -22.349 -3.712 7.350 1.00 96.44 406 PRO A O 1
ATOM 3265 N N . ILE A 1 407 ? -20.105 -3.640 7.489 1.00 95.06 407 ILE A N 1
ATOM 3266 C CA . ILE A 1 407 ? -19.893 -5.098 7.487 1.00 95.06 407 ILE A CA 1
ATOM 3267 C C . ILE A 1 407 ? -19.176 -5.639 8.735 1.00 95.06 407 ILE A C 1
ATOM 3269 O O . ILE A 1 407 ? -19.292 -6.825 9.019 1.00 95.06 407 ILE A O 1
ATOM 3273 N N . ALA A 1 408 ? -18.481 -4.805 9.514 1.00 96.88 408 ALA A N 1
ATOM 3274 C CA . ALA A 1 408 ? -17.676 -5.254 10.653 1.00 96.88 408 ALA A CA 1
ATOM 3275 C C . ALA A 1 408 ? -18.549 -5.660 11.861 1.00 96.88 408 ALA A C 1
ATOM 3277 O O . ALA A 1 408 ? -19.207 -4.795 12.421 1.00 96.88 408 ALA A O 1
ATOM 3278 N N . PRO A 1 409 ? -18.598 -6.913 12.338 1.00 96.88 409 PRO A N 1
ATOM 3279 C CA . PRO A 1 409 ? -19.383 -7.281 13.525 1.00 96.88 409 PRO A CA 1
ATOM 3280 C C . PRO A 1 409 ? -18.938 -6.532 14.799 1.00 96.88 409 PRO A C 1
ATOM 3282 O O . PRO A 1 409 ? -17.768 -6.180 14.953 1.00 96.88 409 PRO A O 1
ATOM 3285 N N . ARG A 1 410 ? -19.888 -6.271 15.710 1.00 96.50 410 ARG A N 1
ATOM 3286 C CA . ARG A 1 410 ? -19.703 -5.458 16.924 1.00 96.50 410 ARG A CA 1
ATOM 3287 C C . ARG A 1 410 ? -19.521 -6.338 18.156 1.00 96.50 410 ARG A C 1
ATOM 3289 O O . ARG A 1 410 ? -20.390 -7.143 18.506 1.00 96.50 410 ARG A O 1
ATOM 3296 N N . TYR A 1 411 ? -18.420 -6.117 18.858 1.00 96.62 411 TYR A N 1
ATOM 3297 C CA . TYR A 1 411 ? -18.066 -6.789 20.105 1.00 96.62 411 TYR A CA 1
ATOM 3298 C C . TYR A 1 411 ? -17.692 -5.773 21.174 1.00 96.62 411 TYR A C 1
ATOM 3300 O O . TYR A 1 411 ? -17.561 -4.578 20.899 1.00 96.62 411 TYR A O 1
ATOM 3308 N N . TYR A 1 412 ? -17.536 -6.255 22.402 1.00 96.50 412 TYR A N 1
ATOM 3309 C CA . TYR A 1 412 ? -17.082 -5.449 23.524 1.00 96.50 412 TYR A CA 1
ATOM 3310 C C . TYR A 1 412 ? -15.701 -5.913 23.964 1.00 96.50 412 TYR A C 1
ATOM 3312 O O . TYR A 1 412 ? -15.358 -7.093 23.870 1.00 96.50 412 TYR A O 1
ATOM 3320 N N . ALA A 1 413 ? -14.927 -4.950 24.437 1.00 97.06 413 ALA A N 1
ATOM 3321 C CA . ALA A 1 413 ? -13.655 -5.167 25.088 1.00 97.06 413 ALA A CA 1
ATOM 3322 C C . ALA A 1 413 ? -13.597 -4.248 26.307 1.00 97.06 413 ALA A C 1
ATOM 3324 O O . ALA A 1 413 ? -14.152 -3.150 26.265 1.00 97.06 413 ALA A O 1
ATOM 3325 N N . VAL A 1 414 ? -12.909 -4.670 27.359 1.00 97.44 414 VAL A N 1
ATOM 3326 C CA . VAL A 1 414 ? -12.638 -3.869 28.558 1.00 97.44 414 VAL A CA 1
ATOM 3327 C C . VAL A 1 414 ? -11.148 -3.977 28.849 1.00 97.44 414 VAL A C 1
ATOM 3329 O O . VAL A 1 414 ? -10.580 -5.058 28.727 1.00 97.44 414 VAL A O 1
ATOM 3332 N N . ASP A 1 415 ? -10.501 -2.859 29.173 1.00 95.56 415 ASP A N 1
ATOM 3333 C CA . ASP A 1 415 ? -9.096 -2.848 29.594 1.00 95.56 415 ASP A CA 1
ATOM 3334 C C . ASP A 1 415 ? -8.875 -3.807 30.771 1.00 95.56 415 ASP A C 1
ATOM 3336 O O . ASP A 1 415 ? -9.606 -3.742 31.754 1.00 95.56 415 ASP A O 1
ATOM 3340 N N . ARG A 1 416 ? -7.884 -4.697 30.677 1.00 94.56 416 ARG A N 1
ATOM 3341 C CA . ARG A 1 416 ? -7.604 -5.680 31.727 1.00 94.56 416 ARG A CA 1
ATOM 3342 C C . ARG A 1 416 ? -7.142 -4.999 33.011 1.00 94.56 416 ARG A C 1
ATOM 3344 O O . ARG A 1 416 ? -7.696 -5.271 34.074 1.00 94.56 416 ARG A O 1
ATOM 3351 N N . GLU A 1 417 ? -6.133 -4.139 32.908 1.00 92.75 417 GLU A N 1
ATOM 3352 C CA . GLU A 1 417 ? -5.504 -3.486 34.062 1.00 92.75 417 GLU A CA 1
ATOM 3353 C C . GLU A 1 417 ? -6.406 -2.402 34.646 1.00 92.75 417 GLU A C 1
ATOM 3355 O O . GLU A 1 417 ? -6.481 -2.235 35.860 1.00 92.75 417 GLU A O 1
ATOM 3360 N N . ASN A 1 418 ? -7.140 -1.703 33.780 1.00 93.81 418 ASN A N 1
ATOM 3361 C CA . ASN A 1 418 ? -8.087 -0.666 34.175 1.00 93.81 418 ASN A CA 1
ATOM 3362 C C . ASN A 1 418 ? -9.542 -1.150 34.057 1.00 93.81 418 ASN A C 1
ATOM 3364 O O . ASN A 1 418 ? -10.396 -0.421 33.547 1.00 93.81 418 ASN A O 1
ATOM 3368 N N . SER A 1 419 ? -9.826 -2.372 34.514 1.00 95.81 419 SER A N 1
ATOM 3369 C CA . SER A 1 419 ? -11.196 -2.880 34.662 1.00 95.81 419 SER A CA 1
ATOM 3370 C C . SER A 1 419 ? -11.730 -2.611 36.067 1.00 95.81 419 SER A C 1
ATOM 3372 O O . SER A 1 419 ? -11.005 -2.711 37.055 1.00 95.81 419 SER A O 1
ATOM 3374 N N . VAL A 1 420 ? -13.020 -2.295 36.166 1.00 97.38 420 VAL A N 1
ATOM 3375 C CA . VAL A 1 420 ? -13.728 -2.119 37.441 1.00 97.38 420 VAL A CA 1
ATOM 3376 C C . VAL A 1 420 ? -14.845 -3.134 37.543 1.00 97.38 420 VAL A C 1
ATOM 3378 O O . VAL A 1 420 ? -15.647 -3.267 36.617 1.00 97.38 420 VAL A O 1
ATOM 3381 N N . LYS A 1 421 ? -14.912 -3.828 38.680 1.00 97.12 421 LYS A N 1
ATOM 3382 C CA . LYS A 1 421 ? -15.988 -4.774 38.978 1.00 97.12 421 LYS A CA 1
ATOM 3383 C C . LYS A 1 421 ? -17.263 -4.023 39.339 1.00 97.12 421 LYS A C 1
ATOM 3385 O O . LYS A 1 421 ? -17.243 -3.107 40.161 1.00 97.12 421 LYS A O 1
ATOM 3390 N N . VAL A 1 422 ? -18.375 -4.444 38.753 1.00 97.62 422 VAL A N 1
ATOM 3391 C CA . VAL A 1 422 ? -19.698 -3.891 39.025 1.00 97.62 422 VAL A CA 1
ATOM 3392 C C . VAL A 1 422 ? -20.651 -5.018 39.400 1.00 97.62 422 VAL A C 1
ATOM 3394 O O . VAL A 1 422 ? -20.806 -5.984 38.652 1.00 97.62 422 VAL A O 1
ATOM 3397 N N . THR A 1 423 ? -21.311 -4.878 40.547 1.00 97.12 423 THR A N 1
ATOM 3398 C CA . THR A 1 423 ? -22.392 -5.769 40.979 1.00 97.12 423 THR A CA 1
ATOM 3399 C C . THR A 1 423 ? -23.738 -5.168 40.581 1.00 97.12 423 THR A C 1
ATOM 3401 O O . THR A 1 423 ? -24.051 -4.039 40.961 1.00 97.12 423 THR A O 1
ATOM 3404 N N . ILE A 1 424 ? -24.543 -5.926 39.838 1.00 96.94 424 ILE A N 1
ATOM 3405 C CA . ILE A 1 424 ? -25.888 -5.552 39.392 1.00 96.94 424 ILE A CA 1
ATOM 3406 C C . ILE A 1 424 ? -26.935 -6.161 40.332 1.00 96.94 424 ILE A C 1
ATOM 3408 O O . ILE A 1 424 ? -27.171 -7.371 40.326 1.00 96.94 424 ILE A O 1
ATOM 3412 N N . THR A 1 425 ? -27.610 -5.322 41.116 1.00 95.62 425 THR A N 1
ATOM 3413 C CA . THR A 1 425 ? -28.796 -5.706 41.891 1.00 95.62 425 THR A CA 1
ATOM 3414 C C . THR A 1 425 ? -30.047 -5.638 41.010 1.00 95.62 425 THR A C 1
ATOM 3416 O O . THR A 1 425 ? -30.137 -4.825 40.093 1.00 95.62 425 THR A O 1
ATOM 3419 N N . GLY A 1 426 ? -31.005 -6.545 41.225 1.00 90.88 426 GLY A N 1
ATOM 3420 C CA . GLY A 1 426 ? -32.167 -6.697 40.331 1.00 90.88 426 GLY A CA 1
ATOM 3421 C C . GLY A 1 426 ? -31.848 -7.343 38.972 1.00 90.88 426 GLY A C 1
ATOM 3422 O O . GLY A 1 426 ? -32.722 -7.418 38.112 1.00 90.88 426 GLY A O 1
ATOM 3423 N N . GLY A 1 427 ? -30.608 -7.808 38.777 1.00 86.44 427 GLY A N 1
ATOM 3424 C CA . GLY A 1 427 ? -30.190 -8.623 37.637 1.00 86.44 427 GLY A CA 1
ATOM 3425 C C . GLY A 1 427 ? -30.558 -10.110 37.780 1.00 86.44 427 GLY A C 1
ATOM 3426 O O . GLY A 1 427 ? -31.124 -10.521 38.797 1.00 86.44 427 GLY A O 1
ATOM 3427 N N . PRO A 1 428 ? -30.247 -10.934 36.764 1.00 87.31 428 PRO A N 1
ATOM 3428 C CA . PRO A 1 428 ? -30.584 -12.351 36.776 1.00 87.31 428 PRO A CA 1
ATOM 3429 C C . PRO A 1 428 ? -29.742 -13.112 37.817 1.00 87.31 428 PRO A C 1
ATOM 3431 O O . PRO A 1 428 ? -28.553 -12.849 37.992 1.00 87.31 428 PRO A O 1
ATOM 3434 N N . THR A 1 429 ? -30.378 -14.046 38.534 1.00 84.12 429 THR A N 1
ATOM 3435 C CA . THR A 1 429 ? -29.753 -14.822 39.627 1.00 84.12 429 THR A CA 1
ATOM 3436 C C . THR A 1 429 ? -28.803 -15.902 39.111 1.00 84.12 429 THR A C 1
ATOM 3438 O O . THR A 1 429 ? -27.822 -16.222 39.771 1.00 84.12 429 THR A O 1
ATOM 3441 N N . ALA A 1 430 ? -29.100 -16.442 37.929 1.00 89.50 430 ALA A N 1
ATOM 3442 C CA . ALA A 1 430 ? -28.229 -17.296 37.129 1.00 89.50 430 ALA A CA 1
ATOM 3443 C C . ALA A 1 430 ? -27.966 -16.597 35.790 1.00 89.50 430 ALA A C 1
ATOM 3445 O O . ALA A 1 430 ? -28.761 -15.754 35.378 1.00 89.50 430 ALA A O 1
ATOM 3446 N N . VAL A 1 431 ? -26.877 -16.939 35.103 1.00 92.31 431 VAL A N 1
ATOM 3447 C CA . VAL A 1 431 ? -26.530 -16.290 33.830 1.00 92.31 431 VAL A CA 1
ATOM 3448 C C . VAL A 1 431 ? -27.631 -16.502 32.790 1.00 92.31 431 VAL A C 1
ATOM 3450 O O . VAL A 1 431 ? -28.008 -17.631 32.478 1.00 92.31 431 VAL A O 1
ATOM 3453 N N . GLU A 1 432 ? -28.137 -15.403 32.233 1.00 93.62 432 GLU A N 1
ATOM 3454 C CA . GLU A 1 432 ? -29.126 -15.405 31.156 1.00 93.62 432 GLU A CA 1
ATOM 3455 C C . GLU A 1 432 ? -28.423 -15.149 29.817 1.00 93.62 432 GLU A C 1
ATOM 3457 O O . GLU A 1 432 ? -27.542 -14.296 29.722 1.00 93.62 432 GLU A O 1
ATOM 3462 N N . PHE A 1 433 ? -28.825 -15.848 28.756 1.00 93.19 433 PHE A N 1
ATOM 3463 C CA . PHE A 1 433 ? -28.307 -15.618 27.407 1.00 93.19 433 PHE A CA 1
ATOM 3464 C C . PHE A 1 433 ? -29.384 -15.012 26.516 1.00 93.19 433 PHE A C 1
ATOM 3466 O O . PHE A 1 433 ? -30.486 -15.552 26.431 1.00 93.19 433 PHE A O 1
ATOM 3473 N N . LYS A 1 434 ? -29.051 -13.940 25.786 1.00 93.88 434 LYS A N 1
ATOM 3474 C CA . LYS A 1 434 ? -29.924 -13.397 24.729 1.00 93.88 434 LYS A CA 1
ATOM 3475 C C . LYS A 1 434 ? -29.194 -13.316 23.405 1.00 93.88 434 LYS A C 1
ATOM 3477 O O . LYS A 1 434 ? -27.997 -13.026 23.349 1.00 93.88 434 LYS A O 1
ATOM 3482 N N . GLU A 1 435 ? -29.935 -13.562 22.333 1.00 95.00 435 GLU A N 1
ATOM 3483 C CA . GLU A 1 435 ? -29.434 -13.348 20.983 1.00 95.00 435 GLU A CA 1
ATOM 3484 C C . GLU A 1 435 ? -29.504 -11.869 20.625 1.00 95.00 435 GLU A C 1
ATOM 3486 O O . GLU A 1 435 ? -30.575 -11.266 20.603 1.00 95.00 435 GLU A O 1
ATOM 3491 N N . MET A 1 436 ? -28.344 -11.300 20.314 1.00 93.25 436 MET A N 1
ATOM 3492 C CA . MET A 1 436 ? -28.197 -9.903 19.936 1.00 93.25 436 MET A CA 1
ATOM 3493 C C . MET A 1 436 ? -27.607 -9.797 18.532 1.00 93.25 436 MET A C 1
ATOM 3495 O O . MET A 1 436 ? -26.731 -10.586 18.169 1.00 93.25 436 MET A O 1
ATOM 3499 N N . PRO A 1 437 ? -28.039 -8.828 17.711 1.00 94.44 437 PRO A N 1
ATOM 3500 C CA . PRO A 1 437 ? -27.455 -8.630 16.393 1.00 94.44 437 PRO A CA 1
ATOM 3501 C C . PRO A 1 437 ? -25.979 -8.236 16.517 1.00 94.44 437 PRO A C 1
ATOM 3503 O O . PRO A 1 437 ? -25.628 -7.326 17.267 1.00 94.44 437 PRO A O 1
ATOM 3506 N N . ARG A 1 438 ? -25.110 -8.855 15.711 1.00 94.25 438 ARG A N 1
ATOM 3507 C CA . ARG A 1 438 ? -23.706 -8.428 15.574 1.00 94.25 438 ARG A CA 1
ATOM 3508 C C . ARG A 1 438 ? -23.592 -7.073 14.884 1.00 94.25 438 ARG A C 1
ATOM 3510 O O . ARG A 1 438 ? -22.591 -6.390 15.050 1.00 94.25 438 ARG A O 1
ATOM 3517 N N . HIS A 1 439 ? -24.598 -6.665 14.111 1.00 95.31 439 HIS A N 1
ATOM 3518 C CA . HIS A 1 439 ? -24.689 -5.325 13.545 1.00 95.31 439 HIS A CA 1
ATOM 3519 C C . HIS A 1 439 ? -26.140 -4.840 13.509 1.00 95.31 439 HIS A C 1
ATOM 3521 O O . HIS A 1 439 ? -26.958 -5.314 12.728 1.00 95.31 439 HIS A O 1
ATOM 3527 N N . LYS A 1 440 ? -26.440 -3.796 14.290 1.00 91.38 440 LYS A N 1
ATOM 3528 C CA . LYS A 1 440 ? -27.792 -3.213 14.420 1.00 91.38 440 LYS A CA 1
ATOM 3529 C C . LYS A 1 440 ? -28.425 -2.727 13.107 1.00 91.38 440 LYS A C 1
ATOM 3531 O O . LYS A 1 440 ? -29.643 -2.645 13.024 1.00 91.38 440 LYS A O 1
ATOM 3536 N N . LYS A 1 441 ? -27.619 -2.372 12.099 1.00 93.19 441 LYS A N 1
ATOM 3537 C CA . LYS A 1 441 ? -28.090 -1.852 10.801 1.00 93.19 441 LYS A CA 1
ATOM 3538 C C . LYS A 1 441 ? -27.939 -2.854 9.654 1.00 93.19 441 LYS A C 1
ATOM 3540 O O . LYS A 1 441 ? -28.410 -2.565 8.560 1.00 93.19 441 LYS A O 1
ATOM 3545 N N . ASN A 1 442 ? -27.289 -3.996 9.886 1.00 93.19 442 ASN A N 1
ATOM 3546 C CA . ASN A 1 442 ? -27.062 -5.014 8.866 1.00 93.19 442 ASN A CA 1
ATOM 3547 C C . ASN A 1 442 ? -27.351 -6.413 9.436 1.00 93.19 442 ASN A C 1
ATOM 3549 O O . ASN A 1 442 ? -26.446 -7.066 9.964 1.00 93.19 442 ASN A O 1
ATOM 3553 N N . PRO A 1 443 ? -28.602 -6.889 9.320 1.00 92.88 443 PRO A N 1
ATOM 3554 C CA . PRO A 1 443 ? -28.990 -8.213 9.802 1.00 92.88 443 PRO A CA 1
ATOM 3555 C C . PRO A 1 443 ? -28.203 -9.370 9.166 1.00 92.88 443 PRO A C 1
ATOM 3557 O O . PRO A 1 443 ? -28.082 -10.422 9.786 1.00 92.88 443 PRO A O 1
ATOM 3560 N N . ALA A 1 444 ? -27.626 -9.187 7.969 1.00 94.06 444 ALA A N 1
ATOM 3561 C CA . ALA A 1 444 ? -26.892 -10.240 7.259 1.00 94.06 444 ALA A CA 1
ATOM 3562 C C . ALA A 1 444 ? -25.592 -10.675 7.963 1.00 94.06 444 ALA A C 1
ATOM 3564 O O . ALA A 1 444 ? -25.092 -11.761 7.693 1.00 94.06 444 ALA A O 1
ATOM 3565 N N . ILE A 1 445 ? -25.058 -9.862 8.885 1.00 93.94 445 ILE A N 1
ATOM 3566 C CA . ILE A 1 445 ? -23.872 -10.208 9.693 1.00 93.94 445 ILE A CA 1
ATOM 3567 C C . ILE A 1 445 ? -24.203 -11.251 10.780 1.00 93.94 445 ILE A C 1
ATOM 3569 O O . ILE A 1 445 ? -23.305 -11.862 11.362 1.00 93.94 445 ILE A O 1
ATOM 3573 N N . GLY A 1 446 ? -25.492 -11.481 11.047 1.00 93.75 446 GLY A N 1
ATOM 3574 C CA . GLY A 1 446 ? -25.971 -12.475 12.002 1.00 93.75 446 GLY A CA 1
ATOM 3575 C C . GLY A 1 446 ? -26.011 -11.979 13.447 1.00 93.75 446 GLY A C 1
ATOM 3576 O O . GLY A 1 446 ? -25.953 -10.777 13.736 1.00 93.75 446 GLY A O 1
ATOM 3577 N N . THR A 1 447 ? -26.140 -12.928 14.371 1.00 95.19 447 THR A N 1
ATOM 3578 C CA . THR A 1 447 ? -26.342 -12.691 15.805 1.00 95.19 447 THR A CA 1
ATOM 3579 C C . THR A 1 447 ? -25.194 -13.258 16.645 1.00 95.19 447 THR A C 1
ATOM 3581 O O . THR A 1 447 ? -24.344 -14.018 16.175 1.00 95.19 447 THR A O 1
ATOM 3584 N N . LYS A 1 448 ? -25.110 -12.822 17.898 1.00 93.88 448 LYS A N 1
ATOM 3585 C CA . LYS A 1 448 ? -24.204 -13.331 18.931 1.00 93.88 448 LYS A CA 1
ATOM 3586 C C . LYS A 1 448 ? -24.998 -13.595 20.207 1.00 93.88 448 LYS A C 1
ATOM 3588 O O . LYS A 1 448 ? -26.034 -12.965 20.416 1.00 93.88 448 LYS A O 1
ATOM 3593 N N . LYS A 1 449 ? -24.523 -14.512 21.049 1.00 94.00 449 LYS A N 1
ATOM 3594 C CA . LYS A 1 449 ? -25.170 -14.823 22.329 1.00 94.00 449 LYS A CA 1
ATOM 3595 C C . LYS A 1 449 ? -24.497 -14.022 23.434 1.00 94.00 449 LYS A C 1
ATOM 3597 O O . LYS A 1 449 ? -23.380 -14.341 23.828 1.00 94.00 449 LYS A O 1
ATOM 3602 N N . THR A 1 450 ? -25.160 -12.978 23.911 1.00 94.00 450 THR A N 1
ATOM 3603 C CA . THR A 1 450 ? -24.652 -12.139 25.001 1.00 94.00 450 THR A CA 1
ATOM 3604 C C . THR A 1 450 ? -25.080 -12.736 26.339 1.00 94.00 450 THR A C 1
ATOM 3606 O O . THR A 1 450 ? -26.259 -13.046 26.517 1.00 94.00 450 THR A O 1
ATOM 3609 N N . ALA A 1 451 ? -24.127 -12.903 27.258 1.00 94.44 451 ALA A N 1
ATOM 3610 C CA . ALA A 1 451 ? -24.374 -13.349 28.627 1.00 94.44 451 ALA A CA 1
ATOM 3611 C C . ALA A 1 451 ? -24.685 -12.150 29.535 1.00 94.44 451 ALA A C 1
ATOM 3613 O O . ALA A 1 451 ? -23.942 -11.171 29.544 1.00 94.44 451 ALA A O 1
ATOM 3614 N N . TYR A 1 452 ? -25.758 -12.250 30.309 1.00 94.75 452 TYR A N 1
ATOM 3615 C CA . TYR A 1 452 ? -26.209 -11.267 31.289 1.00 94.75 452 TYR A CA 1
ATOM 3616 C C . TYR A 1 452 ? -26.069 -11.880 32.681 1.00 94.75 452 TYR A C 1
ATOM 3618 O O . TYR A 1 452 ? -26.590 -12.968 32.930 1.00 94.75 452 TYR A O 1
ATOM 3626 N N . ALA A 1 453 ? -25.351 -11.205 33.578 1.00 94.75 453 ALA A N 1
ATOM 3627 C CA . ALA A 1 453 ? -24.967 -11.765 34.871 1.00 94.75 453 ALA A CA 1
ATOM 3628 C C . ALA A 1 453 ? -24.899 -10.693 35.967 1.00 94.75 453 ALA A C 1
ATOM 3630 O O . ALA A 1 453 ? -24.643 -9.528 35.681 1.00 94.75 453 ALA A O 1
ATOM 3631 N N . SER A 1 454 ? -25.091 -11.076 37.228 1.00 94.44 454 SER A N 1
ATOM 3632 C CA . SER A 1 454 ? -25.046 -10.142 38.363 1.00 94.44 454 SER A CA 1
ATOM 3633 C C . SER A 1 454 ? -23.670 -9.505 38.586 1.00 94.44 454 SER A C 1
ATOM 3635 O O . SER A 1 454 ? -23.590 -8.462 39.230 1.00 94.44 454 SER A O 1
ATOM 3637 N N . GLU A 1 455 ? -22.598 -10.083 38.042 1.00 95.69 455 GLU A N 1
ATOM 3638 C CA . GLU A 1 455 ? -21.257 -9.501 38.069 1.00 95.69 455 GLU A CA 1
ATOM 3639 C C . GLU A 1 455 ? -20.776 -9.188 36.656 1.00 95.69 455 GLU A C 1
ATOM 3641 O O . GLU A 1 455 ? -20.750 -10.058 35.776 1.00 95.69 455 GLU A O 1
ATOM 3646 N N . ILE A 1 456 ? -20.357 -7.940 36.459 1.00 96.88 456 ILE A N 1
ATOM 3647 C CA . ILE A 1 456 ? -19.776 -7.460 35.209 1.00 96.88 456 ILE A CA 1
ATOM 3648 C C . ILE A 1 456 ? -18.495 -6.671 35.469 1.00 96.88 456 ILE A C 1
ATOM 3650 O O . ILE A 1 456 ? -18.218 -6.238 36.588 1.00 96.88 456 ILE A O 1
ATOM 3654 N N . ILE A 1 457 ? -17.752 -6.412 34.399 1.00 97.69 457 ILE A N 1
ATOM 3655 C CA . ILE A 1 457 ? -16.657 -5.446 34.373 1.00 97.69 457 ILE A CA 1
ATOM 3656 C C . ILE A 1 457 ? -16.919 -4.333 33.363 1.00 97.69 457 ILE A C 1
ATOM 3658 O O . ILE A 1 457 ? -17.547 -4.548 32.321 1.00 97.69 457 ILE A O 1
ATOM 3662 N N . VAL A 1 458 ? -16.404 -3.147 33.677 1.00 97.75 458 VAL A N 1
ATOM 3663 C CA . VAL A 1 458 ? -16.456 -1.939 32.839 1.00 97.75 458 VAL A CA 1
ATOM 3664 C C . VAL A 1 458 ? -15.086 -1.258 32.811 1.00 97.75 458 VAL A C 1
ATOM 3666 O O . VAL A 1 458 ? -14.237 -1.536 33.659 1.00 97.75 458 VAL A O 1
ATOM 3669 N N . ASP A 1 459 ? -14.851 -0.366 31.846 1.00 96.88 459 ASP A N 1
ATOM 3670 C CA . ASP A 1 459 ? -13.608 0.411 31.792 1.00 96.88 459 ASP A CA 1
ATOM 3671 C C . ASP A 1 459 ? -13.536 1.436 32.943 1.00 96.88 459 ASP A C 1
ATOM 3673 O O . ASP A 1 459 ? -14.500 2.147 33.234 1.00 96.88 459 ASP A O 1
ATOM 3677 N N . GLN A 1 460 ? -12.354 1.589 33.542 1.00 96.38 460 GLN A N 1
ATOM 3678 C CA . GLN A 1 460 ? -12.089 2.534 34.634 1.00 96.38 460 GLN A CA 1
ATOM 3679 C C . GLN A 1 460 ? -12.390 3.988 34.256 1.00 96.38 460 GLN A C 1
ATOM 3681 O O . GLN A 1 460 ? -12.889 4.758 35.071 1.00 96.38 460 GLN A O 1
ATOM 3686 N N . ALA A 1 461 ? -12.111 4.374 33.008 1.00 94.44 461 ALA A N 1
ATOM 3687 C CA . ALA A 1 461 ? -12.393 5.724 32.521 1.00 94.44 461 ALA A CA 1
ATOM 3688 C C . ALA A 1 461 ? -13.898 6.043 32.546 1.00 94.44 461 ALA A C 1
ATOM 3690 O O . ALA A 1 461 ? -14.283 7.176 32.831 1.00 94.44 461 ALA A O 1
ATOM 3691 N N . ASP A 1 462 ? -14.747 5.040 32.295 1.00 95.06 462 ASP A N 1
ATOM 3692 C CA . ASP A 1 462 ? -16.191 5.192 32.440 1.00 95.06 462 ASP A CA 1
ATOM 3693 C C . ASP A 1 462 ? -16.567 5.225 33.920 1.00 95.06 462 ASP A C 1
ATOM 3695 O O . ASP A 1 462 ? -17.220 6.172 34.353 1.00 95.06 462 ASP A O 1
ATOM 3699 N N . ALA A 1 463 ? -16.085 4.256 34.704 1.00 95.62 463 ALA A N 1
ATOM 3700 C CA . ALA A 1 463 ? -16.368 4.140 36.134 1.00 95.62 463 ALA A CA 1
ATOM 3701 C C . ALA A 1 463 ? -16.045 5.419 36.925 1.00 95.62 463 ALA A C 1
ATOM 3703 O O . ALA A 1 463 ? -16.830 5.846 37.771 1.00 95.62 463 ALA A O 1
ATOM 3704 N N . GLN A 1 464 ? -14.921 6.075 36.623 1.00 94.56 464 GLN A N 1
ATOM 3705 C CA . GLN A 1 464 ? -14.522 7.339 37.250 1.00 94.56 464 GLN A CA 1
ATOM 3706 C C . GLN A 1 464 ? -15.487 8.491 36.966 1.00 94.56 464 GLN A C 1
ATOM 3708 O O . GLN A 1 464 ? -15.585 9.414 37.776 1.00 94.56 464 GLN A O 1
ATOM 3713 N N . SER A 1 465 ? -16.186 8.451 35.830 1.00 94.50 465 SER A N 1
ATOM 3714 C CA . SER A 1 465 ? -17.126 9.497 35.438 1.00 94.50 465 SER A CA 1
ATOM 3715 C C . SER A 1 465 ? -18.474 9.391 36.150 1.00 94.50 465 SER A C 1
ATOM 3717 O O . SER A 1 465 ? -19.254 10.337 36.087 1.00 94.50 465 SER A O 1
ATOM 3719 N N . PHE A 1 466 ? -18.782 8.261 36.790 1.00 95.75 466 PHE A N 1
ATOM 3720 C CA . PHE A 1 466 ? -20.102 8.006 37.363 1.00 95.75 466 PHE A CA 1
ATOM 3721 C C . PHE A 1 466 ? -20.350 8.813 38.640 1.00 95.75 466 PHE A C 1
ATOM 3723 O O . PHE A 1 466 ? -19.447 9.019 39.455 1.00 95.75 466 PHE A O 1
ATOM 3730 N N . ALA A 1 467 ? -21.601 9.224 38.831 1.00 95.94 467 ALA A N 1
ATOM 3731 C CA . ALA A 1 467 ? -22.093 9.822 40.065 1.00 95.94 467 ALA A CA 1
ATOM 3732 C C . ALA A 1 467 ? -23.075 8.886 40.786 1.00 95.94 467 ALA A C 1
ATOM 3734 O O . ALA A 1 467 ? -23.715 8.036 40.173 1.00 95.94 467 ALA A O 1
ATOM 3735 N N . ILE A 1 468 ? -23.187 9.038 42.108 1.00 96.81 468 ILE A N 1
ATOM 3736 C CA . ILE A 1 468 ? -24.200 8.323 42.897 1.00 96.81 468 ILE A CA 1
ATOM 3737 C C . ILE A 1 468 ? -25.592 8.792 42.454 1.00 96.81 468 ILE A C 1
ATOM 3739 O O . ILE A 1 468 ? -25.791 9.974 42.180 1.00 96.81 468 ILE A O 1
ATOM 3743 N N . ASP A 1 469 ? -26.524 7.846 42.369 1.00 96.19 469 ASP A N 1
ATOM 3744 C CA . ASP A 1 469 ? -27.894 7.980 41.865 1.00 96.19 469 ASP A CA 1
ATOM 3745 C C . ASP A 1 469 ? -28.005 8.394 40.387 1.00 96.19 469 ASP A C 1
ATOM 3747 O O . ASP A 1 469 ? -29.090 8.711 39.900 1.00 96.19 469 ASP A O 1
ATOM 3751 N N . GLU A 1 470 ? -26.900 8.330 39.640 1.00 96.12 470 GLU A N 1
ATOM 3752 C CA . GLU A 1 470 ? -26.903 8.536 38.196 1.00 96.12 470 GLU A CA 1
ATOM 3753 C C . GLU A 1 470 ? -27.476 7.319 37.458 1.00 96.12 470 GLU A C 1
ATOM 3755 O O . GLU A 1 470 ? -27.119 6.174 37.742 1.00 96.12 470 GLU A O 1
ATOM 3760 N N . GLU A 1 471 ? -28.332 7.570 36.465 1.00 96.88 471 GLU A N 1
ATOM 3761 C CA . GLU A 1 471 ? -28.864 6.541 35.572 1.00 96.88 471 GLU A CA 1
ATOM 3762 C C . GLU A 1 471 ? -28.000 6.403 34.308 1.00 96.88 471 GLU A C 1
ATOM 3764 O O . GLU A 1 471 ? -27.796 7.354 33.549 1.00 96.88 471 GLU A O 1
ATOM 3769 N N . ILE A 1 472 ? -27.513 5.188 34.059 1.00 96.81 472 ILE A N 1
ATOM 3770 C CA . ILE A 1 472 ? -26.553 4.867 33.001 1.00 96.81 472 ILE A CA 1
ATOM 3771 C C . ILE A 1 472 ? -27.133 3.782 32.098 1.00 96.81 472 ILE A C 1
ATOM 3773 O O . ILE A 1 472 ? -27.716 2.813 32.576 1.00 96.81 472 ILE A O 1
ATOM 3777 N N . THR A 1 473 ? -26.938 3.901 30.782 1.00 97.44 473 THR A N 1
ATOM 3778 C CA . THR A 1 473 ? -27.278 2.814 29.852 1.00 97.44 473 THR A CA 1
ATOM 3779 C C . THR A 1 473 ? -26.138 1.796 29.774 1.00 97.44 473 THR A C 1
ATOM 3781 O O . THR A 1 473 ? -25.055 2.099 29.262 1.00 97.44 473 THR A O 1
ATOM 3784 N N . LEU A 1 474 ? -26.417 0.556 30.169 1.00 96.44 474 LEU A N 1
ATOM 3785 C CA . LEU A 1 474 ? -25.635 -0.624 29.813 1.00 96.44 474 LEU A CA 1
ATOM 3786 C C . LEU A 1 474 ? -26.016 -1.030 28.385 1.00 96.44 474 LEU A C 1
ATOM 3788 O O . LEU A 1 474 ? -27.152 -1.442 28.124 1.00 96.44 474 LEU A O 1
ATOM 3792 N N . MET A 1 475 ? -25.094 -0.862 27.431 1.00 94.31 475 MET A N 1
ATOM 3793 C CA . MET A 1 475 ? -25.397 -1.091 26.015 1.00 94.31 475 MET A CA 1
ATOM 3794 C C . MET A 1 475 ? -25.953 -2.499 25.789 1.00 94.31 475 MET A C 1
ATOM 3796 O O . MET A 1 475 ? -25.421 -3.475 26.309 1.00 94.31 475 MET A O 1
ATOM 3800 N N . ASP A 1 476 ? -27.051 -2.579 25.033 1.00 91.75 476 ASP A N 1
ATOM 3801 C CA . ASP A 1 476 ? -27.742 -3.828 24.688 1.00 91.75 476 ASP A CA 1
ATOM 3802 C C . ASP A 1 476 ? -28.283 -4.634 25.894 1.00 91.75 476 ASP A C 1
ATOM 3804 O O . ASP A 1 476 ? -28.699 -5.782 25.735 1.00 91.75 476 ASP A O 1
ATOM 3808 N N . TRP A 1 477 ? -28.361 -4.017 27.081 1.00 93.81 477 TRP A N 1
ATOM 3809 C CA . TRP A 1 477 ? -29.047 -4.552 28.263 1.00 93.81 477 TRP A CA 1
ATOM 3810 C C . TRP A 1 477 ? -30.222 -3.669 28.695 1.00 93.81 477 TRP A C 1
ATOM 3812 O O . TRP A 1 477 ? -31.350 -4.148 28.786 1.00 93.81 477 TRP A O 1
ATOM 3822 N N . GLY A 1 478 ? -29.975 -2.383 28.936 1.00 94.38 478 GLY A N 1
ATOM 3823 C CA . GLY A 1 478 ? -30.953 -1.462 29.517 1.00 94.38 478 GLY A CA 1
ATOM 3824 C C . GLY A 1 478 ? -30.286 -0.457 30.449 1.00 94.38 478 GLY A C 1
ATOM 3825 O O . GLY A 1 478 ? -29.062 -0.329 30.454 1.00 94.38 478 GLY A O 1
ATOM 3826 N N . ASN A 1 479 ? -31.082 0.263 31.235 1.00 97.00 479 ASN A N 1
ATOM 3827 C CA . ASN A 1 479 ? -30.554 1.237 32.184 1.00 97.00 479 ASN A CA 1
ATOM 3828 C C . ASN A 1 479 ? -30.259 0.594 33.545 1.00 97.00 479 ASN A C 1
ATOM 3830 O O . ASN A 1 479 ? -30.906 -0.376 33.944 1.00 97.00 479 ASN A O 1
ATOM 3834 N N . ALA A 1 480 ? -29.305 1.168 34.270 1.00 97.31 480 ALA A N 1
ATOM 3835 C CA . ALA A 1 480 ? -29.015 0.855 35.660 1.00 97.31 480 ALA A CA 1
ATOM 3836 C C . ALA A 1 480 ? -28.672 2.140 36.429 1.00 97.31 480 ALA A C 1
ATOM 3838 O O . ALA A 1 480 ? -28.104 3.074 35.864 1.00 97.31 480 ALA A O 1
ATOM 3839 N N . ILE A 1 481 ? -29.032 2.191 37.709 1.00 97.25 481 ILE A N 1
ATOM 3840 C CA . ILE A 1 481 ? -28.805 3.339 38.591 1.00 97.25 481 ILE A CA 1
ATOM 3841 C C . ILE A 1 481 ? -27.611 3.040 39.488 1.00 97.25 481 ILE A C 1
ATOM 3843 O O . ILE A 1 481 ? -27.575 2.009 40.158 1.00 97.25 481 ILE A O 1
ATOM 3847 N N . VAL A 1 482 ? -26.635 3.938 39.530 1.00 97.62 482 VAL A N 1
ATOM 3848 C CA . VAL A 1 482 ? -25.450 3.787 40.378 1.00 97.62 482 VAL A CA 1
ATOM 3849 C C . VAL A 1 482 ? -25.824 4.022 41.837 1.00 97.62 482 VAL A C 1
ATOM 3851 O O . VAL A 1 482 ? -26.211 5.121 42.210 1.00 97.62 482 VAL A O 1
ATOM 3854 N N . ARG A 1 483 ? -25.689 3.009 42.695 1.00 97.81 483 ARG A N 1
ATOM 3855 C CA . ARG A 1 483 ? -26.055 3.107 44.120 1.00 97.81 483 ARG A CA 1
ATOM 3856 C C . ARG A 1 483 ? -24.861 3.252 45.044 1.00 97.81 483 ARG A C 1
ATOM 3858 O O . ARG A 1 483 ? -24.961 3.893 46.086 1.00 97.81 483 ARG A O 1
ATOM 3865 N N . LYS A 1 484 ? -23.728 2.657 44.679 1.00 97.56 484 LYS A N 1
ATOM 3866 C CA . LYS A 1 484 ? -22.506 2.705 45.484 1.00 97.56 484 LYS A CA 1
ATOM 3867 C C . LYS A 1 484 ? -21.287 2.768 44.581 1.00 97.56 484 LYS A C 1
ATOM 3869 O O . LYS A 1 484 ? -21.230 2.041 43.596 1.00 97.56 484 LYS A O 1
ATOM 3874 N N . ILE A 1 485 ? -20.315 3.597 44.947 1.00 97.25 485 ILE A N 1
ATOM 3875 C CA . ILE A 1 485 ? -19.000 3.665 44.306 1.00 97.25 485 ILE A CA 1
ATOM 3876 C C . ILE A 1 485 ? -17.958 3.566 45.418 1.00 97.25 485 ILE A C 1
ATOM 3878 O O . ILE A 1 485 ? -17.937 4.409 46.315 1.00 97.25 485 ILE A O 1
ATOM 3882 N N . GLU A 1 486 ? -17.102 2.552 45.365 1.00 96.25 486 GLU A N 1
ATOM 3883 C CA . GLU A 1 486 ? -15.963 2.407 46.268 1.00 96.25 486 GLU A CA 1
ATOM 3884 C C . GLU A 1 486 ? -14.694 2.859 45.552 1.00 96.25 486 GLU A C 1
ATOM 3886 O O . GLU A 1 486 ? -14.411 2.444 44.425 1.00 96.25 486 GLU A O 1
ATOM 3891 N N . LYS A 1 487 ? -13.942 3.749 46.200 1.00 95.38 487 LYS A N 1
ATOM 3892 C CA . LYS A 1 487 ? -12.692 4.296 45.674 1.00 95.38 487 LYS A CA 1
ATOM 3893 C C . LYS A 1 487 ? -11.557 4.009 46.642 1.00 95.38 487 LYS A C 1
ATOM 3895 O O . LYS A 1 487 ? -11.738 4.116 47.855 1.00 95.38 487 LYS A O 1
ATOM 3900 N N . SER A 1 488 ? -10.388 3.720 46.090 1.00 92.31 488 SER A N 1
ATOM 3901 C CA . SER A 1 488 ? -9.145 3.619 46.840 1.00 92.31 488 SER A CA 1
ATOM 3902 C C . SER A 1 488 ? -8.735 4.982 47.419 1.00 92.31 488 SER A C 1
ATOM 3904 O O . SER A 1 488 ? -9.236 6.039 47.016 1.00 92.31 488 SER A O 1
ATOM 3906 N N . ALA A 1 489 ? -7.734 4.980 48.302 1.00 89.31 489 ALA A N 1
ATOM 3907 C CA . ALA A 1 489 ? -7.138 6.205 48.842 1.00 89.31 489 ALA A CA 1
ATOM 3908 C C . ALA A 1 489 ? -6.547 7.141 47.764 1.00 89.31 489 ALA A C 1
ATOM 3910 O O . ALA A 1 489 ? -6.401 8.337 48.005 1.00 89.31 489 ALA A O 1
ATOM 3911 N N . THR A 1 490 ? -6.218 6.621 46.575 1.00 88.62 490 THR A N 1
ATOM 3912 C CA . THR A 1 490 ? -5.685 7.398 45.443 1.00 88.62 490 THR A CA 1
ATOM 3913 C C . THR A 1 490 ? -6.769 7.864 44.464 1.00 88.62 490 THR A C 1
ATOM 3915 O O . THR A 1 490 ? -6.452 8.473 43.446 1.00 88.62 490 THR A O 1
ATOM 3918 N N . GLY A 1 491 ? -8.050 7.608 44.760 1.00 88.56 491 GLY A N 1
ATOM 3919 C CA . GLY A 1 491 ? -9.192 8.029 43.940 1.00 88.56 491 GLY A CA 1
ATOM 3920 C C . GLY A 1 491 ? -9.539 7.088 42.780 1.00 88.56 491 GLY A C 1
ATOM 3921 O O . GLY A 1 491 ? -10.442 7.391 41.998 1.00 88.56 491 GLY A O 1
ATOM 3922 N N . VAL A 1 492 ? -8.857 5.945 42.678 1.00 93.00 492 VAL A N 1
ATOM 3923 C CA . VAL A 1 492 ? -9.124 4.869 41.710 1.00 93.00 492 VAL A CA 1
ATOM 3924 C C . VAL A 1 492 ? -10.414 4.154 42.119 1.00 93.00 492 VAL A C 1
ATOM 3926 O O . VAL A 1 492 ? -10.552 3.786 43.281 1.00 93.00 492 VAL A O 1
ATOM 3929 N N . VAL A 1 493 ? -11.373 3.966 41.205 1.00 95.31 493 VAL A N 1
ATOM 3930 C CA . VAL A 1 493 ? -12.602 3.210 41.514 1.00 95.31 493 VAL A CA 1
ATOM 3931 C C . VAL A 1 493 ? -12.258 1.724 41.577 1.00 95.31 493 VAL A C 1
ATOM 3933 O O . VAL A 1 493 ? -11.668 1.199 40.634 1.00 95.31 493 VAL A O 1
ATOM 3936 N N . GLU A 1 494 ? -12.604 1.066 42.681 1.00 94.94 494 GLU A N 1
ATOM 3937 C CA . GLU A 1 494 ? -12.324 -0.356 42.921 1.00 94.94 494 GLU A CA 1
ATOM 3938 C C . GLU A 1 494 ? -13.557 -1.226 42.654 1.00 94.94 494 GLU A C 1
ATOM 3940 O O . GLU A 1 494 ? -13.448 -2.304 42.065 1.00 94.94 494 GLU A O 1
ATOM 3945 N N . SER A 1 495 ? -14.741 -0.751 43.053 1.00 96.81 495 SER A N 1
ATOM 3946 C CA . SER A 1 495 ? -16.002 -1.465 42.860 1.00 96.81 495 SER A CA 1
ATOM 3947 C C . SER A 1 495 ? -17.187 -0.504 42.726 1.00 96.81 495 SER A C 1
ATOM 3949 O O . SER A 1 495 ? -17.168 0.623 43.233 1.00 96.81 495 SER A O 1
ATOM 3951 N N . ILE A 1 496 ? -18.234 -0.943 42.025 1.00 97.81 496 ILE A N 1
ATOM 3952 C CA . ILE A 1 496 ? -19.504 -0.217 41.904 1.00 97.81 496 ILE A CA 1
ATOM 3953 C C . ILE A 1 496 ? -20.663 -1.181 42.171 1.00 97.81 496 ILE A C 1
ATOM 3955 O O . ILE A 1 496 ? -20.638 -2.333 41.745 1.00 97.81 496 ILE A O 1
ATOM 3959 N N . VAL A 1 497 ? -21.716 -0.696 42.824 1.00 98.06 497 VAL A N 1
ATOM 3960 C CA . VAL A 1 497 ? -23.014 -1.381 42.876 1.00 98.06 497 VAL A CA 1
ATOM 3961 C C . VAL A 1 497 ? -24.016 -0.573 42.067 1.00 98.06 497 VAL A C 1
ATOM 3963 O O . VAL A 1 497 ? -24.205 0.618 42.333 1.00 98.06 497 VAL A O 1
ATOM 3966 N N . MET A 1 498 ? -24.660 -1.213 41.094 1.00 97.94 498 MET A N 1
ATOM 3967 C CA . MET A 1 498 ? -25.745 -0.625 40.311 1.00 97.94 498 MET A CA 1
ATOM 3968 C C . MET A 1 498 ? -27.037 -1.417 40.493 1.00 97.94 498 MET A C 1
ATOM 3970 O O . MET A 1 498 ? -27.005 -2.633 40.642 1.00 97.94 498 MET A O 1
ATOM 3974 N N . GLU A 1 499 ? -28.171 -0.732 40.434 1.00 97.19 499 GLU A N 1
ATOM 3975 C CA . GLU A 1 499 ? -29.507 -1.323 40.466 1.00 97.19 499 GLU A CA 1
ATOM 3976 C C . GLU A 1 499 ? -30.126 -1.295 39.069 1.00 97.19 499 GLU A C 1
ATOM 3978 O O . GLU A 1 499 ? -30.209 -0.238 38.443 1.00 97.19 499 GLU A O 1
ATOM 3983 N N . LEU A 1 500 ? -30.551 -2.450 38.560 1.00 96.19 500 LEU A N 1
ATOM 3984 C CA . LEU A 1 500 ? -31.100 -2.570 37.215 1.00 96.19 500 LEU A CA 1
ATOM 3985 C C . LEU A 1 500 ? -32.465 -1.870 37.109 1.00 96.19 500 LEU A C 1
ATOM 3987 O O . LEU A 1 500 ? -33.397 -2.175 37.849 1.00 96.19 500 LEU A O 1
ATOM 3991 N N . HIS A 1 501 ? -32.608 -0.975 36.132 1.00 94.81 501 HIS A N 1
ATOM 3992 C CA . HIS A 1 501 ? -33.816 -0.185 35.898 1.00 94.81 501 HIS A CA 1
ATOM 3993 C C . HIS A 1 501 ? -34.285 -0.325 34.440 1.00 94.81 501 HIS A C 1
ATOM 3995 O O . HIS A 1 501 ? -34.157 0.578 33.617 1.00 94.81 501 HIS A O 1
ATOM 4001 N N . LEU A 1 502 ? -34.860 -1.483 34.094 1.00 91.38 502 LEU A N 1
ATOM 4002 C CA . LEU A 1 502 ? -35.269 -1.790 32.711 1.00 91.38 502 LEU A CA 1
ATOM 4003 C C . LEU A 1 502 ? -36.442 -0.940 32.189 1.00 91.38 502 LEU A C 1
ATOM 4005 O O . LEU A 1 502 ? -36.643 -0.866 30.980 1.00 91.38 502 LEU A O 1
ATOM 4009 N N . ALA A 1 503 ? -37.206 -0.297 33.078 1.00 89.75 503 ALA A N 1
ATOM 4010 C CA . ALA A 1 503 ? -38.250 0.659 32.703 1.00 89.75 503 ALA A CA 1
ATOM 4011 C C . ALA A 1 503 ? -37.688 2.039 32.295 1.00 89.75 503 ALA A C 1
ATOM 4013 O O . ALA A 1 503 ? -38.438 2.887 31.808 1.00 89.75 503 ALA A O 1
ATOM 4014 N N . GLY A 1 504 ? -36.385 2.264 32.498 1.00 85.06 504 GLY A N 1
ATOM 4015 C CA . GLY A 1 504 ? -35.691 3.499 32.158 1.00 85.06 504 GLY A CA 1
ATOM 4016 C C . GLY A 1 504 ? -35.641 3.785 30.656 1.00 85.06 504 GLY A C 1
ATOM 4017 O O . GLY A 1 504 ? -35.643 2.887 29.813 1.00 85.06 504 GLY A O 1
ATOM 4018 N N . ASP A 1 505 ? -35.568 5.071 30.308 1.00 88.06 505 ASP A N 1
ATOM 4019 C CA . ASP A 1 505 ? -35.449 5.524 28.921 1.00 88.06 505 ASP A CA 1
ATOM 4020 C C . ASP A 1 505 ? -33.982 5.819 28.581 1.00 88.06 505 ASP A C 1
ATOM 4022 O O . ASP A 1 505 ? -33.425 6.848 28.968 1.00 88.06 505 ASP A O 1
ATOM 4026 N N . PHE A 1 506 ? -33.355 4.941 27.797 1.00 85.75 506 PHE A N 1
ATOM 4027 C CA . PHE A 1 506 ? -31.970 5.082 27.318 1.00 85.75 506 PHE A CA 1
ATOM 4028 C C . PHE A 1 506 ? -31.713 6.359 26.488 1.00 85.75 506 PHE A C 1
ATOM 4030 O O . PHE A 1 506 ? -30.568 6.670 26.134 1.00 85.75 506 PHE A O 1
ATOM 4037 N N . LYS A 1 507 ? -32.762 7.082 26.069 1.00 87.88 507 LYS A N 1
ATOM 4038 C CA . LYS A 1 507 ? -32.629 8.385 25.397 1.00 87.88 507 LYS A CA 1
ATOM 4039 C C . LYS A 1 507 ? -32.371 9.525 26.378 1.00 87.88 507 LYS A C 1
ATOM 4041 O O . LYS A 1 507 ? -31.882 10.561 25.940 1.00 87.88 507 LYS A O 1
ATOM 4046 N N . LYS A 1 508 ? -32.698 9.342 27.660 1.00 90.06 508 LYS A N 1
ATOM 4047 C CA . LYS A 1 508 ? -32.536 10.352 28.716 1.00 90.06 508 LYS A CA 1
ATOM 4048 C C . LYS A 1 508 ? -31.203 10.249 29.452 1.00 90.06 508 LYS A C 1
ATOM 4050 O O . LYS A 1 508 ? -30.791 11.217 30.073 1.00 90.06 508 LYS A O 1
ATOM 4055 N N . THR A 1 509 ? -30.524 9.108 29.368 1.00 91.00 509 THR A N 1
ATOM 4056 C CA . THR A 1 509 ? -29.206 8.917 29.986 1.00 91.00 509 THR A CA 1
ATOM 4057 C C . THR A 1 509 ? -28.110 9.570 29.149 1.00 91.00 509 THR A C 1
ATOM 4059 O O . THR A 1 509 ? -28.036 9.337 27.936 1.00 91.00 509 THR A O 1
ATOM 4062 N N . GLU A 1 510 ? -27.203 10.292 29.796 1.00 90.69 510 GLU A N 1
ATOM 4063 C CA . GLU A 1 510 ? -26.040 10.893 29.133 1.00 90.69 510 GLU A CA 1
ATOM 4064 C C . GLU A 1 510 ? -24.962 9.851 28.802 1.00 90.69 510 GLU A C 1
ATOM 4066 O O . GLU A 1 510 ? -24.327 9.908 27.745 1.00 90.69 510 GLU A O 1
ATOM 4071 N N . LYS A 1 511 ? -24.783 8.859 29.683 1.00 93.81 511 LYS A N 1
ATOM 4072 C CA . LYS A 1 511 ? -23.716 7.858 29.589 1.00 93.81 511 LYS A CA 1
ATOM 4073 C C . LYS A 1 511 ? -24.236 6.528 29.056 1.00 93.81 511 LYS A C 1
ATOM 4075 O O . LYS A 1 511 ? -25.222 5.975 29.544 1.00 93.81 511 LYS A O 1
ATOM 4080 N N . LYS A 1 512 ? -23.535 6.005 28.047 1.00 95.50 512 LYS A N 1
ATOM 4081 C CA . LYS A 1 512 ? -23.771 4.682 27.451 1.00 95.50 512 LYS A CA 1
ATOM 4082 C C . LYS A 1 512 ? -22.463 3.925 27.424 1.00 95.50 512 LYS A C 1
ATOM 4084 O O . LYS A 1 512 ? -21.516 4.396 26.793 1.00 95.50 512 LYS A O 1
ATOM 4089 N N . ILE A 1 513 ? -22.419 2.788 28.105 1.00 96.31 513 ILE A N 1
ATOM 4090 C CA . ILE A 1 513 ? -21.170 2.077 28.366 1.00 96.31 513 ILE A CA 1
ATOM 4091 C C . ILE A 1 513 ? -21.194 0.638 27.859 1.00 96.31 513 ILE A C 1
ATOM 4093 O O . ILE A 1 513 ? -22.244 -0.001 27.757 1.00 96.31 513 ILE A O 1
ATOM 4097 N N . THR A 1 514 ? -20.005 0.138 27.547 1.00 96.31 514 THR A N 1
ATOM 4098 C CA . THR A 1 514 ? -19.752 -1.268 27.228 1.00 96.31 514 THR A CA 1
ATOM 4099 C C . THR A 1 514 ? -19.382 -2.022 28.497 1.00 96.31 514 THR A C 1
ATOM 4101 O O . THR A 1 514 ? -18.787 -1.451 29.408 1.00 96.31 514 THR A O 1
ATOM 4104 N N . TRP A 1 515 ? -19.728 -3.303 28.548 1.00 96.56 515 TRP A N 1
ATOM 4105 C CA . TRP A 1 515 ? -19.556 -4.145 29.727 1.00 96.56 515 TRP A CA 1
ATOM 4106 C C . TRP A 1 515 ? -19.322 -5.601 29.313 1.00 96.56 515 TRP A C 1
ATOM 4108 O O . TRP A 1 515 ? -19.671 -5.991 28.198 1.00 96.56 515 TRP A O 1
ATOM 4118 N N . LEU A 1 516 ? -18.731 -6.402 30.198 1.00 96.88 516 LEU A N 1
ATOM 4119 C CA . LEU A 1 516 ? -18.541 -7.845 30.006 1.00 96.88 516 LEU A CA 1
ATOM 4120 C C . LEU A 1 516 ? -18.957 -8.596 31.272 1.00 96.88 516 LEU A C 1
ATOM 4122 O O . LEU A 1 516 ? -18.603 -8.172 32.366 1.00 96.88 516 LEU A O 1
ATOM 4126 N N . ALA A 1 517 ? -19.694 -9.698 31.133 1.00 95.88 517 ALA A N 1
ATOM 4127 C CA . ALA A 1 517 ? -20.086 -10.544 32.261 1.00 95.88 517 ALA A CA 1
ATOM 4128 C C . ALA A 1 517 ? -18.896 -11.341 32.818 1.00 95.88 517 ALA A C 1
ATOM 4130 O O . ALA A 1 517 ? -18.080 -11.846 32.047 1.00 95.88 517 ALA A O 1
ATOM 4131 N N . THR A 1 518 ? -18.819 -11.475 34.145 1.00 93.94 518 THR A N 1
ATOM 4132 C CA . THR A 1 518 ? -17.706 -12.158 34.837 1.00 93.94 518 THR A CA 1
ATOM 4133 C C . THR A 1 518 ? -18.126 -13.134 35.934 1.00 93.94 518 THR A C 1
ATOM 4135 O O . THR A 1 518 ? -17.250 -13.696 36.588 1.00 93.94 518 THR A O 1
ATOM 4138 N N . SER A 1 519 ? -19.425 -13.355 36.156 1.00 88.44 519 SER A N 1
ATOM 4139 C CA . SER A 1 519 ? -19.892 -14.375 37.109 1.00 88.44 519 SER A CA 1
ATOM 4140 C C . SER A 1 519 ? -19.345 -15.768 36.761 1.00 88.44 519 SER A C 1
ATOM 4142 O O . SER A 1 519 ? -19.089 -16.056 35.593 1.00 88.44 519 SER A O 1
ATOM 4144 N N . SER A 1 520 ? -19.210 -16.653 37.753 1.00 83.06 520 SER A N 1
ATOM 4145 C CA . SER A 1 520 ? -18.624 -18.000 37.589 1.00 83.06 520 SER A CA 1
ATOM 4146 C C . SER A 1 520 ? -19.258 -18.840 36.480 1.00 83.06 520 SER A C 1
ATOM 4148 O O . SER A 1 520 ? -18.569 -19.622 35.831 1.00 83.06 520 SER A O 1
ATOM 4150 N N . ASP A 1 521 ? -20.560 -18.660 36.262 1.00 85.00 521 ASP A N 1
ATOM 4151 C CA . ASP A 1 521 ? -21.345 -19.438 35.304 1.00 85.00 521 ASP A CA 1
ATOM 4152 C C . ASP A 1 521 ? -21.400 -18.762 33.919 1.00 85.00 521 ASP A C 1
ATOM 4154 O O . ASP A 1 521 ? -22.036 -19.266 32.991 1.00 85.00 521 ASP A O 1
ATOM 4158 N N . ALA A 1 522 ? -20.765 -17.592 33.770 1.00 88.69 522 ALA A N 1
ATOM 4159 C CA . ALA A 1 522 ? -20.673 -16.885 32.502 1.00 88.69 522 ALA A CA 1
ATOM 4160 C C . ALA A 1 522 ? -19.545 -17.482 31.644 1.00 88.69 522 ALA A C 1
ATOM 4162 O O . ALA A 1 522 ? -18.564 -18.008 32.177 1.00 88.69 522 ALA A O 1
ATOM 4163 N N . PRO A 1 523 ? -19.634 -17.389 30.304 1.00 88.56 523 PRO A N 1
ATOM 4164 C CA . PRO A 1 523 ? -18.533 -17.785 29.440 1.00 88.56 523 PRO A CA 1
ATOM 4165 C C . PRO A 1 523 ? -17.247 -17.054 29.823 1.00 88.56 523 PRO A C 1
ATOM 4167 O O . PRO A 1 523 ? -17.243 -15.834 29.999 1.00 88.56 523 PRO A O 1
ATOM 4170 N N . LYS A 1 524 ? -16.148 -17.803 29.913 1.00 90.69 524 LYS A N 1
ATOM 4171 C CA . LYS A 1 524 ? -14.836 -17.247 30.235 1.00 90.69 524 LYS A CA 1
ATOM 4172 C C . LYS A 1 524 ? -14.447 -16.193 29.195 1.00 90.69 524 LYS A C 1
ATOM 4174 O O . LYS A 1 524 ? -14.464 -16.462 27.994 1.00 90.69 524 LYS A O 1
ATOM 4179 N N . LEU A 1 525 ? -14.093 -15.001 29.671 1.00 93.75 525 LEU A N 1
ATOM 4180 C CA . LEU A 1 525 ? -13.577 -13.935 28.816 1.00 93.75 525 LEU A CA 1
ATOM 4181 C C . LEU A 1 525 ? -12.228 -14.341 28.220 1.00 93.75 525 LEU A C 1
ATOM 4183 O O . LEU A 1 525 ? -11.434 -15.033 28.860 1.00 93.75 525 LEU A O 1
ATOM 4187 N N . ILE A 1 526 ? -11.968 -13.885 26.998 1.00 94.25 526 ILE A N 1
ATO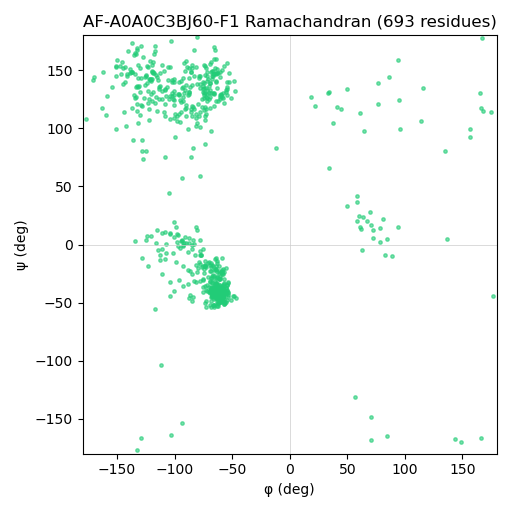M 4188 C CA . ILE A 1 526 ? -10.720 -14.174 26.292 1.00 94.25 526 ILE A CA 1
ATOM 4189 C C . ILE A 1 526 ? -9.745 -13.025 26.552 1.00 94.25 526 ILE A C 1
ATOM 4191 O O . ILE A 1 526 ? -10.124 -11.854 26.464 1.00 94.25 526 ILE A O 1
ATOM 4195 N N . GLU A 1 527 ? -8.492 -13.351 26.874 1.00 95.81 527 GLU A N 1
ATOM 4196 C CA . GLU A 1 527 ? -7.427 -12.352 26.966 1.00 95.81 527 GLU A CA 1
ATOM 4197 C C . GLU A 1 527 ? -7.027 -11.886 25.561 1.00 95.81 527 GLU A C 1
ATOM 4199 O O . GLU A 1 527 ? -6.838 -12.689 24.646 1.00 95.81 527 GLU A O 1
ATOM 4204 N N . ALA A 1 528 ? -6.884 -10.579 25.373 1.00 97.38 528 ALA A N 1
ATOM 4205 C CA . ALA A 1 528 ? -6.475 -10.011 24.102 1.00 97.38 528 ALA A CA 1
ATOM 4206 C C . ALA A 1 528 ? -5.471 -8.872 24.276 1.00 97.38 528 ALA A C 1
ATOM 4208 O O . ALA A 1 528 ? -5.560 -8.101 25.226 1.00 97.38 528 ALA A O 1
ATOM 4209 N N . SER A 1 529 ? -4.562 -8.727 23.314 1.00 97.81 529 SER A N 1
ATOM 4210 C CA . SER A 1 529 ? -3.718 -7.541 23.176 1.00 97.81 529 SER A CA 1
ATOM 4211 C C . SER A 1 529 ? -4.288 -6.651 22.076 1.00 97.81 529 SER A C 1
ATOM 4213 O O . SER A 1 529 ? -4.435 -7.080 20.930 1.00 97.81 529 SER A O 1
ATOM 4215 N N . LEU A 1 530 ? -4.647 -5.418 22.425 1.00 97.81 530 LEU A N 1
ATOM 4216 C CA . LEU A 1 530 ? -5.057 -4.384 21.481 1.00 97.81 530 LEU A CA 1
ATOM 4217 C C . LEU A 1 530 ? -3.826 -3.539 21.145 1.00 97.81 530 LEU A C 1
ATOM 4219 O O . LEU A 1 530 ? -3.288 -2.856 22.018 1.00 97.81 530 LEU A O 1
ATOM 4223 N N . VAL A 1 531 ? -3.379 -3.590 19.894 1.00 97.69 531 VAL A N 1
ATOM 4224 C CA . VAL A 1 531 ? -2.155 -2.927 19.433 1.00 97.69 531 VAL A CA 1
ATOM 4225 C C . VAL A 1 531 ? -2.507 -1.730 18.562 1.00 97.69 531 VAL A C 1
ATOM 4227 O O . VAL A 1 531 ? -3.264 -1.835 17.597 1.00 97.69 531 VAL A O 1
ATOM 4230 N N . ASP A 1 532 ? -1.938 -0.584 18.902 1.00 95.88 532 ASP A N 1
ATOM 4231 C CA . ASP A 1 532 ? -2.025 0.654 18.144 1.00 95.88 532 ASP A CA 1
ATOM 4232 C C . ASP A 1 532 ? -0.628 1.058 17.652 1.00 95.88 532 ASP A C 1
ATOM 4234 O O . ASP A 1 532 ? 0.380 0.834 18.325 1.00 95.88 532 ASP A O 1
ATOM 4238 N N . PHE A 1 533 ? -0.571 1.665 16.471 1.00 95.62 533 PHE A N 1
ATOM 4239 C CA . PHE A 1 533 ? 0.661 2.008 15.779 1.00 95.62 533 PHE A CA 1
ATOM 4240 C C . PHE A 1 533 ? 0.755 3.505 15.504 1.00 95.62 533 PHE A C 1
ATOM 4242 O O . PHE A 1 533 ? -0.229 4.153 15.140 1.00 95.62 533 PHE A O 1
ATOM 4249 N N . ASP A 1 534 ? 1.960 4.041 15.629 1.00 94.62 534 ASP A N 1
ATOM 4250 C CA . ASP A 1 534 ? 2.306 5.412 15.254 1.00 94.62 534 ASP A CA 1
ATOM 4251 C C . ASP A 1 534 ? 3.075 5.448 13.923 1.00 94.62 534 ASP A C 1
ATOM 4253 O O . ASP A 1 534 ? 3.405 4.411 13.339 1.00 94.62 534 ASP A O 1
ATOM 4257 N N . TYR A 1 535 ? 3.358 6.649 13.429 1.00 94.69 535 TYR A N 1
ATOM 4258 C CA . TYR A 1 535 ? 4.224 6.855 12.280 1.00 94.69 535 TYR A CA 1
ATOM 4259 C C . TYR A 1 535 ? 5.668 6.456 12.578 1.00 94.69 535 TYR A C 1
ATOM 4261 O O . TYR A 1 535 ? 6.192 6.716 13.658 1.00 94.69 535 TYR A O 1
ATOM 4269 N N . LEU A 1 536 ? 6.353 5.908 11.571 1.00 94.88 536 LEU A N 1
ATOM 4270 C CA . LEU A 1 536 ? 7.782 5.580 11.655 1.00 94.88 536 LEU A CA 1
ATOM 4271 C C . LEU A 1 536 ? 8.688 6.812 11.661 1.00 94.88 536 LEU A C 1
ATOM 4273 O O . LEU A 1 536 ? 9.865 6.695 11.998 1.00 94.88 536 LEU A O 1
ATOM 4277 N N . LEU A 1 537 ? 8.154 7.971 11.272 1.00 94.94 537 LEU A N 1
ATOM 4278 C CA . LEU A 1 537 ? 8.885 9.227 11.226 1.00 94.94 537 LEU A CA 1
ATOM 4279 C C . LEU A 1 537 ? 8.174 10.308 12.030 1.00 94.94 537 LEU A C 1
ATOM 4281 O O . LEU A 1 537 ? 6.951 10.416 11.988 1.00 94.94 537 LEU A O 1
ATOM 4285 N N . THR A 1 538 ? 8.959 11.168 12.670 1.00 93.00 538 THR A N 1
ATOM 4286 C CA . THR A 1 538 ? 8.485 12.362 13.383 1.00 93.00 538 THR A CA 1
ATOM 4287 C C . THR A 1 538 ? 8.345 13.574 12.460 1.00 93.00 538 THR A C 1
ATOM 4289 O O . THR A 1 538 ? 7.578 14.494 12.736 1.00 93.00 538 THR A O 1
ATOM 4292 N N . LYS A 1 539 ? 9.055 13.589 11.323 1.00 91.94 539 LYS A N 1
ATOM 4293 C CA . LYS A 1 539 ? 9.002 14.675 10.334 1.00 91.94 539 LYS A CA 1
ATOM 4294 C C . LYS A 1 539 ? 8.021 14.343 9.205 1.00 91.94 539 LYS A C 1
ATOM 4296 O O . LYS A 1 539 ? 8.136 13.299 8.567 1.00 91.94 539 LYS A O 1
ATOM 4301 N N . LYS A 1 540 ? 7.101 15.274 8.905 1.00 90.56 540 LYS A N 1
ATOM 4302 C CA . LYS A 1 540 ? 6.091 15.137 7.832 1.00 90.56 540 LYS A CA 1
ATOM 4303 C C . LYS A 1 540 ? 6.697 14.826 6.467 1.00 90.56 540 LYS A C 1
ATOM 4305 O O . LYS A 1 540 ? 6.229 13.929 5.774 1.00 90.56 540 LYS A O 1
ATOM 4310 N N . LYS A 1 541 ? 7.723 15.576 6.075 1.00 91.12 541 LYS A N 1
ATOM 4311 C CA . LYS A 1 541 ? 8.395 15.437 4.784 1.00 91.12 541 LYS A CA 1
ATOM 4312 C C . LYS A 1 541 ? 9.900 15.432 5.001 1.00 91.12 541 LYS A C 1
ATOM 4314 O O . LYS A 1 541 ? 10.432 16.324 5.655 1.00 91.12 541 LYS A O 1
ATOM 4319 N N . ILE A 1 542 ? 10.548 14.406 4.463 1.00 89.56 542 ILE A N 1
ATOM 4320 C CA . ILE A 1 542 ? 12.003 14.279 4.428 1.00 89.56 542 ILE A CA 1
ATOM 4321 C C . ILE A 1 542 ? 12.492 14.938 3.135 1.00 89.56 542 ILE A C 1
ATOM 4323 O O . ILE A 1 542 ? 12.079 14.525 2.050 1.00 89.56 542 ILE A O 1
ATOM 4327 N N . GLU A 1 543 ? 13.336 15.954 3.263 1.00 87.94 543 GLU A N 1
ATOM 4328 C CA . GLU A 1 543 ? 14.011 16.637 2.158 1.00 87.94 543 GLU A CA 1
ATOM 4329 C C . GLU A 1 543 ? 15.275 15.867 1.726 1.00 87.94 543 GLU A C 1
ATOM 4331 O O . GLU A 1 543 ? 15.707 14.929 2.399 1.00 87.94 543 GLU A O 1
ATOM 4336 N N . GLU A 1 544 ? 15.861 16.215 0.578 1.00 82.06 544 GLU A N 1
ATOM 4337 C CA . GLU A 1 544 ? 16.993 15.462 0.007 1.00 82.06 544 GLU A CA 1
ATOM 4338 C C . GLU A 1 544 ? 18.249 15.483 0.892 1.00 82.06 544 GLU A C 1
ATOM 4340 O O . GLU A 1 544 ? 18.895 14.444 1.041 1.00 82.06 544 GLU A O 1
ATOM 4345 N N . ASP A 1 545 ? 18.533 16.620 1.532 1.00 87.19 545 ASP A N 1
ATOM 4346 C CA . ASP A 1 545 ? 19.703 16.819 2.400 1.00 87.19 545 ASP A CA 1
ATOM 4347 C C . ASP A 1 545 ? 19.481 16.350 3.850 1.00 87.19 545 ASP A C 1
ATOM 4349 O O . ASP A 1 545 ? 20.377 16.444 4.693 1.00 87.19 545 ASP A O 1
ATOM 4353 N N . ASP A 1 546 ? 18.288 15.838 4.172 1.00 89.38 546 ASP A N 1
ATOM 4354 C CA . ASP A 1 546 ? 17.999 15.336 5.511 1.00 89.38 546 ASP A CA 1
ATOM 4355 C C . ASP A 1 546 ? 18.685 13.985 5.768 1.00 89.38 546 ASP A C 1
ATOM 4357 O O . ASP A 1 546 ? 18.475 12.991 5.059 1.00 89.38 546 ASP A O 1
ATOM 4361 N N . ASP A 1 547 ? 19.380 13.894 6.903 1.00 92.06 547 ASP A N 1
ATOM 4362 C CA . ASP A 1 547 ? 19.707 12.607 7.514 1.00 92.06 547 ASP A CA 1
ATOM 4363 C C . ASP A 1 547 ? 18.449 12.009 8.157 1.00 92.06 547 ASP A C 1
ATOM 4365 O O . ASP A 1 547 ? 18.141 12.220 9.332 1.00 92.06 547 ASP A O 1
ATOM 4369 N N . TRP A 1 548 ? 17.685 11.288 7.336 1.00 92.25 548 TRP A N 1
ATOM 4370 C CA . TRP A 1 548 ? 16.367 10.766 7.692 1.00 92.25 548 TRP A CA 1
ATOM 4371 C C . TRP A 1 548 ? 16.358 9.860 8.930 1.00 92.25 548 TRP A C 1
ATOM 4373 O O . TRP A 1 548 ? 15.324 9.767 9.590 1.00 92.25 548 TRP A O 1
ATOM 4383 N N . LEU A 1 549 ? 17.489 9.234 9.275 1.00 92.62 549 LEU A N 1
ATOM 4384 C CA . LEU A 1 549 ? 17.611 8.392 10.467 1.00 92.62 549 LEU A CA 1
ATOM 4385 C C . LEU A 1 549 ? 17.368 9.177 11.762 1.00 92.62 549 LEU A C 1
ATOM 4387 O O . LEU A 1 549 ? 16.837 8.629 12.723 1.00 92.62 549 LEU A O 1
ATOM 4391 N N . LYS A 1 550 ? 17.687 10.477 11.780 1.00 93.50 550 LYS A N 1
ATOM 4392 C CA . LYS A 1 550 ? 17.451 11.356 12.938 1.00 93.50 550 LYS A CA 1
ATOM 4393 C C . LYS A 1 550 ? 15.970 11.611 13.213 1.00 93.50 550 LYS A C 1
ATOM 4395 O O . LYS A 1 550 ? 15.626 12.090 14.288 1.00 93.50 550 LYS A O 1
ATOM 4400 N N . PHE A 1 551 ? 15.108 11.318 12.243 1.00 93.94 551 PHE A N 1
ATOM 4401 C CA . PHE A 1 551 ? 13.668 11.529 12.336 1.00 93.94 551 PHE A CA 1
ATOM 4402 C C . PHE A 1 551 ? 12.896 10.230 12.562 1.00 93.94 551 PHE A C 1
ATOM 4404 O O . PHE A 1 551 ? 11.672 10.252 12.481 1.00 93.94 551 PHE A O 1
ATOM 4411 N N . VAL A 1 552 ? 13.573 9.108 12.833 1.00 94.56 552 VAL A N 1
ATOM 4412 C CA . VAL A 1 552 ? 12.904 7.850 13.186 1.00 94.56 552 VAL A CA 1
ATOM 4413 C C . VAL A 1 552 ? 12.209 7.998 14.537 1.00 94.56 552 VAL A C 1
ATOM 4415 O O . VAL A 1 552 ? 12.797 8.463 15.514 1.00 94.56 552 VAL A O 1
ATOM 4418 N N . THR A 1 553 ? 10.941 7.601 14.594 1.00 94.50 553 THR A N 1
ATOM 4419 C CA . THR A 1 553 ? 10.141 7.657 15.816 1.00 94.50 553 THR A CA 1
ATOM 4420 C C . THR A 1 553 ? 10.608 6.587 16.816 1.00 94.50 553 THR A C 1
ATOM 4422 O O . THR A 1 553 ? 10.577 5.404 16.476 1.00 94.50 553 THR A O 1
ATOM 4425 N N . PRO A 1 554 ? 10.987 6.946 18.061 1.00 91.38 554 PRO A N 1
ATOM 4426 C CA . PRO A 1 554 ? 11.537 5.983 19.023 1.00 91.38 554 PRO A CA 1
ATOM 4427 C C . PRO A 1 554 ? 10.546 4.919 19.512 1.00 91.38 554 PRO A C 1
ATOM 4429 O O . PRO A 1 554 ? 10.943 3.802 19.823 1.00 91.38 554 PRO A O 1
ATOM 4432 N N . VAL A 1 555 ? 9.259 5.268 19.624 1.00 93.50 555 VAL A N 1
ATOM 4433 C CA . VAL A 1 555 ? 8.197 4.359 20.079 1.00 93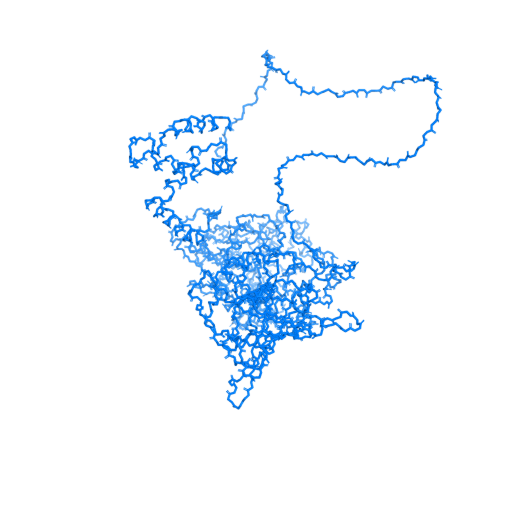.50 555 VAL A CA 1
ATOM 4434 C C . VAL A 1 555 ? 7.025 4.470 19.123 1.00 93.50 555 VAL A C 1
ATOM 4436 O O . VAL A 1 555 ? 6.403 5.524 19.030 1.00 93.50 555 VAL A O 1
ATOM 4439 N N . THR A 1 556 ? 6.731 3.382 18.417 1.00 94.88 556 THR A N 1
ATOM 4440 C CA . THR A 1 556 ? 5.710 3.351 17.358 1.00 94.88 556 THR A CA 1
ATOM 4441 C C . THR A 1 556 ? 4.649 2.283 17.555 1.00 94.88 556 THR A C 1
ATOM 4443 O O . THR A 1 556 ? 3.782 2.122 16.704 1.00 94.88 556 THR A O 1
ATOM 4446 N N . GLU A 1 557 ? 4.703 1.561 18.665 1.00 95.25 557 GLU A N 1
ATOM 4447 C CA . GLU A 1 557 ? 3.826 0.442 18.973 1.00 95.25 557 GLU A CA 1
ATOM 4448 C C . GLU A 1 557 ? 3.352 0.573 20.417 1.00 95.25 557 GLU A C 1
ATOM 4450 O O . GLU A 1 557 ? 4.151 0.773 21.334 1.00 95.25 557 GLU A O 1
ATOM 4455 N N . PHE A 1 558 ? 2.041 0.493 20.606 1.00 95.25 558 PHE A N 1
ATOM 4456 C CA . PHE A 1 558 ? 1.380 0.699 21.884 1.00 95.25 558 PHE A CA 1
ATOM 4457 C C . PHE A 1 558 ? 0.439 -0.470 22.112 1.00 95.25 558 PHE A C 1
ATOM 4459 O O . PHE A 1 558 ? -0.546 -0.631 21.394 1.00 95.25 558 PHE A O 1
ATOM 4466 N N . ARG A 1 559 ? 0.764 -1.300 23.099 1.00 95.62 559 ARG A N 1
ATOM 4467 C CA . ARG A 1 559 ? -0.013 -2.486 23.451 1.00 95.62 559 ARG A CA 1
ATOM 4468 C C . ARG A 1 559 ? -0.851 -2.208 24.677 1.00 95.62 559 ARG A C 1
ATOM 4470 O O . ARG A 1 559 ? -0.393 -1.559 25.615 1.00 95.62 559 ARG A O 1
ATOM 4477 N N . LYS A 1 560 ? -2.074 -2.716 24.652 1.00 95.62 560 LYS A N 1
ATOM 4478 C CA . LYS A 1 560 ? -3.012 -2.620 25.755 1.00 95.62 560 LYS A CA 1
ATOM 4479 C C . LYS A 1 560 ? -3.715 -3.952 25.939 1.00 95.62 560 LYS A C 1
ATOM 4481 O O . LYS A 1 560 ? -4.435 -4.393 25.044 1.00 95.62 560 LYS A O 1
ATOM 4486 N N . ASP A 1 561 ? -3.523 -4.561 27.098 1.00 97.31 561 ASP A N 1
ATOM 4487 C CA . ASP A 1 561 ? -4.191 -5.812 27.428 1.00 97.31 561 ASP A CA 1
ATOM 4488 C C . ASP A 1 561 ? -5.666 -5.560 27.748 1.00 97.31 561 ASP A C 1
ATOM 4490 O O . ASP A 1 561 ? -6.045 -4.581 28.396 1.00 97.31 561 ASP A O 1
ATOM 4494 N N . ALA A 1 562 ? -6.521 -6.444 27.258 1.00 97.44 562 ALA A N 1
ATOM 4495 C CA . ALA A 1 562 ? -7.961 -6.337 27.370 1.00 97.44 562 ALA A CA 1
ATOM 4496 C C . ALA A 1 562 ? -8.595 -7.710 27.581 1.00 97.44 562 ALA A C 1
ATOM 4498 O O . ALA A 1 562 ? -8.090 -8.733 27.120 1.00 97.44 562 ALA A O 1
ATOM 4499 N N . PHE A 1 563 ? -9.752 -7.714 28.227 1.00 97.25 563 PHE A N 1
ATOM 4500 C CA . PHE A 1 563 ? -10.702 -8.807 28.117 1.00 97.25 563 PHE A CA 1
ATOM 4501 C C . PHE A 1 563 ? -11.651 -8.529 26.962 1.00 97.25 563 PHE A C 1
ATOM 4503 O O . PHE A 1 563 ? -12.134 -7.403 26.812 1.00 97.25 563 PHE A O 1
ATOM 4510 N N . VAL A 1 564 ? -11.936 -9.549 26.158 1.00 96.12 564 VAL A N 1
ATOM 4511 C CA . VAL A 1 564 ? -12.909 -9.468 25.066 1.00 96.12 564 VAL A CA 1
ATOM 4512 C C . VAL A 1 564 ? -14.035 -10.474 25.264 1.00 96.12 564 VAL A C 1
ATOM 4514 O O . VAL A 1 564 ? -13.880 -11.501 25.927 1.00 96.12 564 VAL A O 1
ATOM 4517 N N . ASP A 1 565 ? -15.181 -10.146 24.673 1.00 90.38 565 ASP A N 1
ATOM 4518 C CA . ASP A 1 565 ? -16.364 -11.003 24.596 1.00 90.38 565 ASP A CA 1
ATOM 4519 C C . ASP A 1 565 ? -15.990 -12.432 24.143 1.00 90.38 565 ASP A C 1
ATOM 4521 O O . ASP A 1 565 ? -15.281 -12.609 23.151 1.00 90.38 565 ASP A O 1
ATOM 4525 N N . ALA A 1 566 ? -16.486 -13.460 24.840 1.00 91.31 566 ALA A N 1
ATOM 4526 C CA . ALA A 1 566 ? -16.230 -14.864 24.504 1.00 91.31 566 ALA A CA 1
ATOM 4527 C C . ALA A 1 566 ? -16.697 -15.238 23.083 1.00 91.31 566 ALA A C 1
ATOM 4529 O O . ALA A 1 566 ? -16.144 -16.145 22.459 1.00 91.31 566 ALA A O 1
ATOM 4530 N N . ASN A 1 567 ? -17.664 -14.502 22.518 1.00 93.31 567 ASN A N 1
ATOM 4531 C CA . ASN A 1 567 ? -18.080 -14.661 21.124 1.00 93.31 567 ASN A CA 1
ATOM 4532 C C . ASN A 1 567 ? -16.953 -14.341 20.121 1.00 93.31 567 ASN A C 1
ATOM 4534 O O . ASN A 1 567 ? -17.080 -14.697 18.951 1.00 93.31 567 ASN A O 1
ATOM 4538 N N . CYS A 1 568 ? -15.853 -13.708 20.538 1.00 94.19 568 CYS A N 1
ATOM 4539 C CA . CYS A 1 568 ? -14.665 -13.530 19.703 1.00 94.19 568 CYS A CA 1
ATOM 4540 C C . CYS A 1 568 ? -13.917 -14.849 19.435 1.00 94.19 568 CYS A C 1
ATOM 4542 O O . CYS A 1 568 ? -13.156 -14.918 18.475 1.00 94.19 568 CYS A O 1
ATOM 4544 N N . GLY A 1 569 ? -14.147 -15.911 20.217 1.00 91.50 569 GLY A N 1
ATOM 4545 C CA . GLY A 1 569 ? -13.434 -17.189 20.078 1.00 91.50 569 GLY A CA 1
ATOM 4546 C C . GLY A 1 569 ? -13.666 -17.917 18.748 1.00 91.50 569 GLY A C 1
ATOM 4547 O O . GLY A 1 569 ? -12.894 -18.802 18.395 1.00 91.50 569 GLY A O 1
ATOM 4548 N N . VAL A 1 570 ? -14.698 -17.533 17.988 1.00 91.00 570 VAL A N 1
ATOM 4549 C CA . VAL A 1 570 ? -14.984 -18.086 16.649 1.00 91.00 570 VAL A CA 1
ATOM 4550 C C . VAL A 1 570 ? -14.362 -17.275 15.509 1.00 91.00 570 VAL A C 1
ATOM 4552 O O . VAL A 1 570 ? -14.575 -17.605 14.346 1.00 91.00 570 VAL A O 1
ATOM 4555 N N . LEU A 1 571 ? -13.665 -16.177 15.813 1.00 94.19 571 LEU A N 1
ATOM 4556 C CA . LEU A 1 571 ? -13.053 -15.325 14.798 1.00 94.19 571 LEU A CA 1
ATOM 4557 C C . LEU A 1 571 ? -11.747 -15.938 14.285 1.00 94.19 571 LEU A C 1
ATOM 4559 O O . LEU A 1 571 ? -10.969 -16.525 15.039 1.00 94.19 571 LEU A O 1
ATOM 4563 N N . GLU A 1 572 ? -11.485 -15.728 13.000 1.00 93.81 572 GLU A N 1
ATOM 4564 C CA . GLU A 1 572 ? -10.249 -16.139 12.336 1.00 93.81 572 GLU A CA 1
ATOM 4565 C C . GLU A 1 572 ? -9.348 -14.931 12.064 1.00 93.81 572 GLU A C 1
ATOM 4567 O O . GLU A 1 572 ? -9.829 -13.800 11.907 1.00 93.81 572 GLU A O 1
ATOM 4572 N N . ALA A 1 573 ? -8.036 -15.165 11.997 1.00 95.69 573 ALA A N 1
ATOM 4573 C CA . ALA A 1 573 ? -7.072 -14.135 11.622 1.00 95.69 573 ALA A CA 1
ATOM 4574 C C . ALA A 1 573 ? -7.462 -13.477 10.285 1.00 95.69 573 ALA A C 1
ATOM 4576 O O . ALA A 1 573 ? -7.945 -14.129 9.363 1.00 95.69 573 ALA A O 1
ATOM 4577 N N . GLY A 1 574 ? -7.298 -12.160 10.201 1.00 95.94 574 GLY A N 1
ATOM 4578 C CA . GLY A 1 574 ? -7.778 -11.322 9.106 1.00 95.94 574 GLY A CA 1
ATOM 4579 C C . GLY A 1 574 ? -9.205 -10.789 9.284 1.00 95.94 574 GLY A C 1
ATOM 4580 O O . GLY A 1 574 ? -9.612 -9.900 8.532 1.00 95.94 574 GLY A O 1
ATOM 4581 N N . THR A 1 575 ? -9.973 -11.263 10.276 1.00 97.12 575 THR A N 1
ATOM 4582 C CA . THR A 1 575 ? -11.341 -10.768 10.497 1.00 97.12 575 THR A CA 1
ATOM 4583 C C . THR A 1 575 ? -11.331 -9.335 11.026 1.00 97.12 575 THR A C 1
ATOM 4585 O O . THR A 1 575 ? -10.734 -9.044 12.064 1.00 97.12 575 THR A O 1
ATOM 4588 N N . VAL A 1 576 ? -12.045 -8.444 10.335 1.00 98.12 576 VAL A N 1
ATOM 4589 C CA . VAL A 1 576 ? -12.261 -7.058 10.763 1.00 98.12 576 VAL A CA 1
ATOM 4590 C C . VAL A 1 576 ? -13.499 -6.969 11.647 1.00 98.12 576 VAL A C 1
ATOM 4592 O O . VAL A 1 576 ? -14.579 -7.404 11.253 1.00 98.12 576 VAL A O 1
ATOM 4595 N N . ILE A 1 577 ? -13.358 -6.358 12.818 1.00 98.00 577 ILE A N 1
ATOM 4596 C CA . ILE A 1 577 ? -14.425 -6.163 13.800 1.00 98.00 577 ILE A CA 1
ATOM 4597 C C . ILE A 1 577 ? -14.452 -4.719 14.304 1.00 98.00 577 ILE A C 1
ATOM 4599 O O . ILE A 1 577 ? -13.530 -3.934 14.080 1.00 98.00 577 ILE A O 1
ATOM 4603 N N . GLN A 1 578 ? -15.511 -4.370 15.027 1.00 97.88 578 GLN A N 1
ATOM 4604 C CA . GLN A 1 578 ? -15.578 -3.142 15.805 1.00 97.88 578 GLN A CA 1
ATOM 4605 C C . GLN A 1 578 ? -15.717 -3.486 17.288 1.00 97.88 578 GLN A C 1
ATOM 4607 O O . GLN A 1 578 ? -16.706 -4.101 17.688 1.00 97.88 578 GLN A O 1
ATOM 4612 N N . PHE A 1 579 ? -14.777 -3.024 18.110 1.00 97.62 579 PHE A N 1
ATOM 4613 C CA . PHE A 1 579 ? -15.018 -2.919 19.544 1.00 97.62 579 PHE A CA 1
ATOM 4614 C C . PHE A 1 579 ? -15.785 -1.625 19.797 1.00 97.62 579 PHE A C 1
ATOM 4616 O O . PHE A 1 579 ? -15.265 -0.527 19.562 1.00 97.62 579 PHE A O 1
ATOM 4623 N N . GLU A 1 580 ? -17.048 -1.744 20.213 1.00 95.12 580 GLU A N 1
ATOM 4624 C CA . GLU A 1 580 ? -17.900 -0.577 20.445 1.00 95.12 580 GLU A CA 1
ATOM 4625 C C . GLU A 1 580 ? -17.214 0.393 21.416 1.00 95.12 580 GLU A C 1
ATOM 4627 O O . GLU A 1 580 ? -16.600 -0.012 22.399 1.00 95.12 580 GLU A O 1
ATOM 4632 N N . ARG A 1 581 ? -17.263 1.688 21.085 1.00 93.44 581 ARG A N 1
ATOM 4633 C CA . ARG A 1 581 ? -16.586 2.786 21.804 1.00 93.44 581 ARG A CA 1
ATOM 4634 C C . ARG A 1 581 ? -15.047 2.742 21.850 1.00 93.44 581 ARG A C 1
ATOM 4636 O O . ARG A 1 581 ? -14.471 3.735 22.280 1.00 93.44 581 ARG A O 1
ATOM 4643 N N . LYS A 1 582 ? -14.375 1.698 21.342 1.00 93.75 582 LYS A N 1
ATOM 4644 C CA . LYS A 1 582 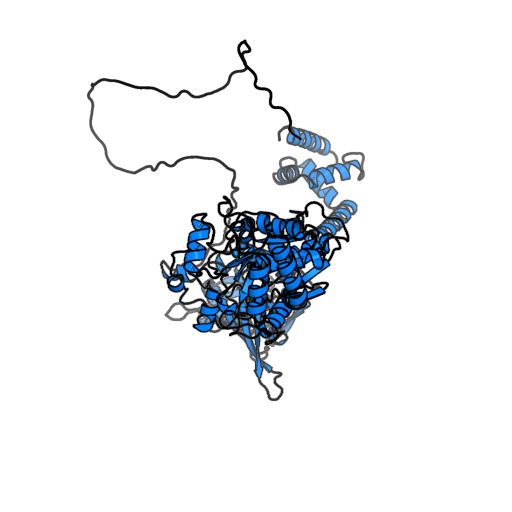? -12.899 1.646 21.235 1.00 93.75 582 LYS A CA 1
ATOM 4645 C C . LYS A 1 582 ? -12.374 1.870 19.818 1.00 93.75 582 LYS A C 1
ATOM 4647 O O . LYS A 1 582 ? -11.443 2.645 19.642 1.00 93.75 582 LYS A O 1
ATOM 4652 N N . GLY A 1 583 ? -12.977 1.254 18.800 1.00 95.75 583 GLY A N 1
ATOM 4653 C CA . GLY A 1 583 ? -12.531 1.431 17.414 1.00 95.75 583 GLY A CA 1
ATOM 4654 C C . GLY A 1 583 ? -12.746 0.212 16.526 1.00 95.75 583 GLY A C 1
ATOM 4655 O O . GLY A 1 583 ? -13.432 -0.738 16.903 1.00 95.75 583 GLY A O 1
ATOM 4656 N N . TYR A 1 584 ? -12.159 0.264 15.332 1.00 98.25 584 TYR A N 1
ATOM 4657 C CA . TYR A 1 584 ? -12.114 -0.857 14.396 1.00 98.25 584 TYR A CA 1
ATOM 4658 C C . TYR A 1 584 ? -10.801 -1.598 14.563 1.00 98.25 584 TYR A C 1
ATOM 4660 O O . TYR A 1 584 ? -9.759 -0.971 14.730 1.00 98.25 584 TYR A O 1
ATOM 4668 N N . TYR A 1 585 ? -10.856 -2.918 14.498 1.00 98.44 585 TYR A N 1
ATOM 4669 C CA . TYR A 1 585 ? -9.696 -3.771 14.683 1.00 98.44 585 TYR A CA 1
ATOM 4670 C C . TYR A 1 585 ? -9.696 -4.896 13.659 1.00 98.44 585 TYR A C 1
ATOM 4672 O O . TYR A 1 585 ? -10.759 -5.370 13.261 1.00 98.44 585 TYR A O 1
ATOM 4680 N N . ILE A 1 586 ? -8.510 -5.333 13.256 1.00 98.44 586 ILE A N 1
ATOM 4681 C CA . ILE A 1 586 ? -8.305 -6.584 12.527 1.00 98.44 586 ILE A CA 1
ATOM 4682 C C . ILE A 1 586 ? -7.639 -7.586 13.466 1.00 98.44 586 ILE A C 1
ATOM 4684 O O . ILE A 1 586 ? -6.709 -7.234 14.189 1.00 98.44 586 ILE A O 1
ATOM 4688 N N . LEU A 1 587 ? -8.147 -8.814 13.497 1.00 98.31 587 LEU A N 1
ATOM 4689 C CA . LEU A 1 587 ? -7.539 -9.907 14.250 1.00 98.31 587 LEU A CA 1
ATOM 4690 C C . LEU A 1 587 ? -6.260 -10.355 13.539 1.00 98.31 587 LEU A C 1
ATOM 4692 O O . LEU A 1 587 ? -6.344 -10.888 12.439 1.00 98.31 587 LEU A O 1
ATOM 4696 N N . ASP A 1 588 ? -5.094 -10.138 14.139 1.00 97.69 588 ASP A N 1
ATOM 4697 C CA . ASP A 1 588 ? -3.808 -10.523 13.549 1.00 97.69 588 ASP A CA 1
ATOM 4698 C C . ASP A 1 588 ? -3.468 -11.985 13.845 1.00 97.69 588 ASP A C 1
ATOM 4700 O O . ASP A 1 588 ? -3.151 -12.755 12.942 1.00 97.69 588 ASP A O 1
ATOM 4704 N N . SER A 1 589 ? -3.583 -12.394 15.111 1.00 95.62 589 SER A N 1
ATOM 4705 C CA . SER A 1 589 ? -3.242 -13.754 15.526 1.00 95.62 589 SER A CA 1
ATOM 4706 C C . SER A 1 589 ? -4.144 -14.285 16.636 1.00 95.62 589 SER A C 1
ATOM 4708 O O . SER A 1 589 ? -4.699 -13.541 17.448 1.00 95.62 589 SER A O 1
ATOM 4710 N N . VAL A 1 590 ? -4.292 -15.612 16.660 1.00 94.12 590 VAL A N 1
ATOM 4711 C CA . VAL A 1 590 ? -5.063 -16.358 17.660 1.00 94.12 590 VAL A CA 1
ATOM 4712 C C . VAL A 1 590 ? -4.135 -17.370 18.322 1.00 94.12 590 VAL A C 1
ATOM 4714 O O . VAL A 1 590 ? -3.561 -18.225 17.650 1.00 94.12 590 VAL A O 1
ATOM 4717 N N . LYS A 1 591 ? -3.997 -17.289 19.644 1.00 90.69 591 LYS A N 1
ATOM 4718 C CA . LYS A 1 591 ? -3.265 -18.256 20.467 1.00 90.69 591 LYS A CA 1
ATOM 4719 C C . LYS A 1 591 ? -4.238 -19.308 20.975 1.00 90.69 591 LYS A C 1
ATOM 4721 O O . LYS A 1 591 ? -5.256 -18.974 21.587 1.00 90.69 591 LYS A O 1
ATOM 4726 N N . ARG A 1 592 ? -3.909 -20.576 20.734 1.00 88.12 592 ARG A N 1
ATOM 4727 C CA . ARG A 1 592 ? -4.730 -21.717 21.141 1.00 88.12 592 ARG A CA 1
ATOM 4728 C C . ARG A 1 592 ? -3.983 -22.655 22.085 1.00 88.12 592 ARG A C 1
ATOM 4730 O O . ARG A 1 592 ? -2.762 -22.764 22.003 1.00 88.12 592 ARG A O 1
ATOM 4737 N N . ALA A 1 593 ? -4.726 -23.309 22.968 1.00 81.12 593 ALA A N 1
ATOM 4738 C CA . ALA A 1 593 ? -4.261 -24.339 23.889 1.00 81.12 593 ALA A CA 1
ATOM 4739 C C . ALA A 1 593 ? -5.201 -25.557 23.864 1.00 81.12 593 ALA A C 1
ATOM 4741 O O . ALA A 1 593 ? -6.141 -25.620 23.069 1.00 81.12 593 ALA A O 1
ATOM 4742 N N . GLY A 1 594 ? -4.915 -26.536 24.725 1.00 73.94 594 GLY A N 1
ATOM 4743 C CA . GLY A 1 594 ? -5.596 -27.829 24.755 1.00 73.94 594 GLY A CA 1
ATOM 4744 C C . GLY A 1 594 ? -4.864 -28.890 23.931 1.00 73.94 594 GLY A C 1
ATOM 4745 O O . GLY A 1 594 ? -4.051 -28.577 23.063 1.00 73.94 594 GLY A O 1
ATOM 4746 N N . SER A 1 595 ? -5.135 -30.163 24.224 1.00 64.81 595 SER A N 1
ATOM 4747 C CA . SER A 1 595 ? -4.500 -31.305 23.541 1.00 64.81 595 SER A CA 1
ATOM 4748 C C . SER A 1 595 ? -4.861 -31.403 22.052 1.00 64.81 595 SER A C 1
ATOM 4750 O O . SER A 1 595 ? -4.110 -31.993 21.281 1.00 64.81 595 SER A O 1
ATOM 4752 N N . ASP A 1 596 ? -5.967 -30.780 21.646 1.00 72.81 596 ASP A N 1
ATOM 4753 C CA . ASP A 1 596 ? -6.465 -30.681 20.273 1.00 72.81 596 ASP A CA 1
ATOM 4754 C C . ASP A 1 596 ? -6.307 -29.270 19.666 1.00 72.81 596 ASP A C 1
ATOM 4756 O O . ASP A 1 596 ? -6.692 -29.044 18.520 1.00 72.81 596 ASP A O 1
ATOM 4760 N N . GLY A 1 597 ? -5.751 -28.309 20.419 1.00 69.69 597 GLY A N 1
ATOM 4761 C CA . GLY A 1 597 ? -5.606 -26.916 19.988 1.00 69.69 597 GLY A CA 1
ATOM 4762 C C . GLY A 1 597 ? -6.935 -26.192 19.745 1.00 69.69 597 GLY A C 1
ATOM 4763 O O . GLY A 1 597 ? -6.971 -25.243 18.957 1.00 69.69 597 GLY A O 1
ATOM 4764 N N . SER A 1 598 ? -8.035 -26.639 20.357 1.00 73.88 598 SER A N 1
ATOM 4765 C CA . SER A 1 598 ? -9.363 -26.051 20.148 1.00 73.88 598 SER A CA 1
ATOM 4766 C C . SER A 1 598 ? -9.649 -24.832 21.033 1.00 73.88 598 SER A C 1
ATOM 4768 O O . SER A 1 598 ? -10.437 -23.969 20.640 1.00 73.88 598 SER A O 1
ATOM 4770 N N . GLU A 1 599 ? -8.993 -24.705 22.191 1.00 81.31 599 GLU A N 1
ATOM 4771 C CA . GLU A 1 599 ? -9.282 -23.646 23.163 1.00 81.31 599 GLU A CA 1
ATOM 4772 C C . GLU A 1 599 ? -8.552 -22.349 22.797 1.00 81.31 599 GLU A C 1
ATOM 4774 O O . GLU A 1 599 ? -7.324 -22.293 22.808 1.00 81.31 599 GLU A O 1
ATOM 4779 N N . VAL A 1 600 ? -9.288 -21.275 22.500 1.00 85.69 600 VAL A N 1
ATOM 4780 C CA . VAL A 1 600 ? -8.699 -19.944 22.286 1.00 85.69 600 VAL A CA 1
ATOM 4781 C C . VAL A 1 600 ? -8.354 -19.318 23.635 1.00 85.69 600 VAL A C 1
ATOM 4783 O O . VAL A 1 600 ? -9.241 -18.983 24.415 1.00 85.69 600 VAL A O 1
ATOM 4786 N N . ILE A 1 601 ? -7.059 -19.128 23.887 1.00 84.25 601 ILE A N 1
ATOM 4787 C CA . ILE A 1 601 ? -6.540 -18.586 25.152 1.00 84.25 601 ILE A CA 1
ATOM 4788 C C . ILE A 1 601 ? -5.989 -17.166 25.027 1.00 84.25 601 ILE A C 1
ATOM 4790 O O . ILE A 1 601 ? -5.722 -16.524 26.038 1.00 84.25 601 ILE A O 1
ATOM 4794 N N . GLY A 1 602 ? -5.800 -16.669 23.804 1.00 92.81 602 GLY A N 1
ATOM 4795 C CA . GLY A 1 602 ? -5.278 -15.331 23.573 1.00 92.81 602 GLY A CA 1
ATOM 4796 C C . GLY A 1 602 ? -5.543 -14.841 22.158 1.00 92.81 602 GLY A C 1
ATOM 4797 O O . GLY A 1 602 ? -5.559 -15.633 21.218 1.00 92.81 602 GLY A O 1
ATOM 4798 N N . MET A 1 603 ? -5.724 -13.537 21.988 1.00 97.06 603 MET A N 1
ATOM 4799 C CA . MET A 1 603 ? -5.929 -12.918 20.675 1.00 97.06 603 MET A CA 1
ATOM 4800 C C . MET A 1 603 ? -5.117 -11.629 20.551 1.00 97.06 603 MET A C 1
ATOM 4802 O O . MET A 1 603 ? -4.904 -10.927 21.535 1.00 97.06 603 MET A O 1
ATOM 4806 N N . GLU A 1 604 ? -4.672 -11.294 19.347 1.00 97.88 604 GLU A N 1
ATOM 4807 C CA . GLU A 1 604 ? -3.998 -10.023 19.078 1.00 97.88 604 GLU A CA 1
ATOM 4808 C C . GLU A 1 604 ? -4.747 -9.250 18.000 1.00 97.88 604 GLU A C 1
ATOM 4810 O O . GLU A 1 604 ? -4.991 -9.763 16.912 1.00 97.88 604 GLU A O 1
ATOM 4815 N N . PHE A 1 605 ? -5.120 -8.013 18.309 1.00 98.50 605 PHE A N 1
ATOM 4816 C CA . PHE A 1 605 ? -5.909 -7.160 17.434 1.00 98.50 605 PHE A CA 1
ATOM 4817 C C . PHE A 1 605 ? -5.145 -5.888 17.097 1.00 98.50 605 PHE A C 1
ATOM 4819 O O . PHE A 1 605 ? -4.710 -5.166 17.992 1.00 98.50 605 PHE A O 1
ATOM 4826 N N . PHE A 1 606 ? -5.058 -5.556 15.814 1.00 98.50 606 PHE A N 1
ATOM 4827 C CA . PHE A 1 606 ? -4.448 -4.315 15.343 1.00 98.50 606 PHE A CA 1
ATOM 4828 C C . PHE A 1 606 ? -5.512 -3.256 15.094 1.00 98.50 606 PHE A C 1
ATOM 4830 O O . PHE A 1 606 ? -6.500 -3.513 14.403 1.00 98.50 606 PHE A O 1
ATOM 4837 N N . LEU A 1 607 ? -5.314 -2.061 15.652 1.00 98.06 607 LEU A N 1
ATOM 4838 C CA . LEU A 1 607 ? -6.201 -0.927 15.436 1.00 98.06 607 LEU A CA 1
ATOM 4839 C C . LEU A 1 607 ? -6.166 -0.514 13.959 1.00 98.06 607 LEU A C 1
ATOM 4841 O O . LEU A 1 607 ? -5.119 -0.151 13.416 1.00 98.06 607 LEU A O 1
ATOM 4845 N N . ILE A 1 608 ? -7.344 -0.505 13.339 1.00 98.06 608 ILE A N 1
ATOM 4846 C CA . ILE A 1 608 ? -7.566 0.054 12.010 1.00 98.06 608 ILE A CA 1
ATOM 4847 C C . ILE A 1 608 ? -7.938 1.530 12.192 1.00 98.06 608 ILE A C 1
ATOM 4849 O O . ILE A 1 608 ? -8.983 1.824 12.789 1.00 98.06 608 ILE A O 1
ATOM 4853 N N . PRO A 1 609 ? -7.135 2.477 11.680 1.00 95.75 609 PRO A N 1
ATOM 4854 C CA . PRO A 1 609 ? -7.470 3.886 11.797 1.00 95.75 609 PRO A CA 1
ATOM 4855 C C . PRO A 1 609 ? -8.778 4.218 11.073 1.00 95.75 609 PRO A C 1
ATOM 4857 O O . PRO A 1 609 ? -9.115 3.640 10.038 1.00 95.75 609 PRO A O 1
ATOM 4860 N N . ASP A 1 610 ? -9.519 5.183 11.613 1.00 90.75 610 ASP A N 1
ATOM 4861 C CA . ASP A 1 610 ? -10.865 5.533 11.145 1.00 90.75 610 ASP A CA 1
ATOM 4862 C C . ASP A 1 610 ? -10.924 6.918 10.467 1.00 90.75 610 ASP A C 1
ATOM 4864 O O . ASP A 1 610 ? -12.006 7.443 10.185 1.00 90.75 610 ASP A O 1
ATOM 4868 N N . GLY A 1 611 ? -9.752 7.512 10.217 1.00 85.81 611 GLY A N 1
ATOM 4869 C CA . GLY A 1 611 ? -9.586 8.825 9.595 1.00 85.81 611 GLY A CA 1
ATOM 4870 C C . GLY A 1 611 ? -9.833 10.010 10.531 1.00 85.81 611 GLY A C 1
ATOM 4871 O O . GLY A 1 611 ? -9.783 11.152 10.084 1.00 85.81 611 GLY A O 1
ATOM 4872 N N . LYS A 1 612 ? -10.122 9.782 11.818 1.00 85.94 612 LYS A N 1
ATOM 4873 C CA . LYS A 1 612 ? -10.203 10.862 12.809 1.00 85.94 612 LYS A CA 1
ATOM 4874 C C . LYS A 1 612 ? -8.821 11.179 13.365 1.00 85.94 612 LYS A C 1
ATOM 4876 O O . LYS A 1 612 ? -7.989 10.292 13.514 1.00 85.94 612 LYS A O 1
ATOM 4881 N N . VAL A 1 613 ? -8.632 12.429 13.793 1.00 75.75 613 VAL A N 1
ATOM 4882 C CA . VAL A 1 613 ? -7.377 12.905 14.402 1.00 75.75 613 VAL A CA 1
ATOM 4883 C C . VAL A 1 613 ? -6.895 11.964 15.513 1.00 75.75 613 VAL A C 1
ATOM 4885 O O . VAL A 1 613 ? -5.736 11.583 15.513 1.00 75.75 613 VAL A O 1
ATOM 4888 N N . GLY A 1 614 ? -7.780 11.493 16.397 1.00 73.19 614 GLY A N 1
ATOM 4889 C CA . GLY A 1 614 ? -7.389 10.609 17.504 1.00 73.19 614 GLY A CA 1
ATOM 4890 C C . GLY A 1 614 ? -6.817 9.241 17.100 1.00 73.19 614 GLY A C 1
ATOM 4891 O O . GLY A 1 614 ? -6.080 8.661 17.885 1.00 73.19 614 GLY A O 1
ATOM 4892 N N . THR A 1 615 ? -7.123 8.725 15.904 1.00 76.38 615 THR A N 1
ATOM 4893 C CA . THR A 1 615 ? -6.622 7.417 15.427 1.00 76.38 615 THR A CA 1
ATOM 4894 C C . THR A 1 615 ? -5.461 7.542 14.436 1.00 76.38 615 THR A C 1
ATOM 4896 O O . THR A 1 615 ? -4.876 6.533 14.049 1.00 76.38 615 THR A O 1
ATOM 4899 N N . VAL A 1 616 ? -5.136 8.767 14.006 1.00 76.62 616 VAL A N 1
ATOM 4900 C CA . VAL A 1 616 ? -4.174 9.051 12.924 1.00 76.62 616 VAL A CA 1
ATOM 4901 C C . VAL A 1 616 ? -3.107 10.078 13.342 1.00 76.62 616 VAL A C 1
ATOM 4903 O O . VAL A 1 616 ? -2.126 10.269 12.630 1.00 76.62 616 VAL A O 1
ATOM 4906 N N . ALA A 1 617 ? -3.264 10.762 14.477 1.00 79.62 617 ALA A N 1
ATOM 4907 C CA . ALA A 1 617 ? -2.272 11.709 14.977 1.00 79.62 617 ALA A CA 1
ATOM 4908 C C . ALA A 1 617 ? -1.021 11.001 15.510 1.00 79.62 617 ALA A C 1
ATOM 4910 O O . ALA A 1 617 ? -1.111 9.940 16.133 1.00 79.62 617 ALA A O 1
ATOM 4911 N N . SER A 1 618 ? 0.125 11.653 15.298 1.00 81.06 618 SER A N 1
ATOM 4912 C CA . SER A 1 618 ? 1.402 11.262 15.890 1.00 81.06 618 SER A CA 1
ATOM 4913 C C . SER A 1 618 ? 1.291 11.256 17.413 1.00 81.06 618 SER A C 1
ATOM 4915 O O . SER A 1 618 ? 0.882 12.251 18.016 1.00 81.06 618 SER A O 1
ATOM 4917 N N . LYS A 1 619 ? 1.650 10.140 18.045 1.00 82.88 619 LYS A N 1
ATOM 4918 C CA . LYS A 1 619 ? 1.689 10.002 19.510 1.00 82.88 619 LYS A CA 1
ATOM 4919 C C . LYS A 1 619 ? 3.044 10.427 20.071 1.00 82.88 619 LYS A C 1
ATOM 4921 O O . LYS A 1 619 ? 3.133 10.803 21.240 1.00 82.88 619 LYS A O 1
ATOM 4926 N N . ALA A 1 620 ? 4.086 10.419 19.242 1.00 68.19 620 ALA A N 1
ATOM 4927 C CA . ALA A 1 620 ? 5.413 10.918 19.585 1.00 68.19 620 ALA A CA 1
ATOM 4928 C C . ALA A 1 620 ? 5.418 12.416 19.947 1.00 68.19 620 ALA A C 1
ATOM 4930 O O . ALA A 1 620 ? 6.133 12.813 20.868 1.00 68.19 620 ALA A O 1
ATOM 4931 N N . ASP A 1 621 ? 4.571 13.224 19.301 1.00 56.62 621 ASP A N 1
ATOM 4932 C CA . ASP A 1 621 ? 4.472 14.671 19.557 1.00 56.62 621 ASP A CA 1
ATOM 4933 C C . ASP A 1 621 ? 3.783 15.000 20.896 1.00 56.62 621 ASP A C 1
ATOM 4935 O O . ASP A 1 621 ? 3.964 16.079 21.453 1.00 56.62 621 ASP A O 1
ATOM 4939 N N . ILE A 1 622 ? 3.026 14.058 21.471 1.00 50.66 622 ILE A N 1
ATOM 4940 C CA . ILE A 1 622 ? 2.280 14.271 22.724 1.00 50.66 622 ILE A CA 1
ATOM 4941 C C . ILE A 1 622 ? 3.225 14.282 23.942 1.00 50.66 622 ILE A C 1
ATOM 4943 O O . ILE A 1 622 ? 2.912 14.870 24.977 1.00 50.66 622 ILE A O 1
ATOM 4947 N N . LYS A 1 623 ? 4.430 13.703 23.831 1.00 40.00 623 LYS A N 1
ATOM 4948 C CA . LYS A 1 623 ? 5.413 13.705 24.930 1.00 40.00 623 LYS A CA 1
ATOM 4949 C C . LYS A 1 623 ? 6.168 15.030 25.098 1.00 40.00 623 LYS A C 1
ATOM 4951 O O . LYS A 1 623 ? 6.843 15.185 26.112 1.00 40.00 623 LYS A O 1
ATOM 4956 N N . THR A 1 624 ? 6.043 15.995 24.181 1.00 30.98 624 THR A N 1
ATOM 4957 C CA . THR A 1 624 ? 6.719 17.305 24.287 1.00 30.98 624 THR A CA 1
ATOM 4958 C C . THR A 1 624 ? 5.830 18.447 24.792 1.00 30.98 624 THR A C 1
ATOM 4960 O O . THR A 1 624 ? 6.311 19.573 24.905 1.00 30.98 624 THR A O 1
ATOM 4963 N N . GLY A 1 625 ? 4.588 18.189 25.222 1.00 27.25 625 GLY A N 1
ATOM 4964 C CA . GLY A 1 625 ? 3.810 19.218 25.918 1.00 27.25 625 GLY A CA 1
ATOM 4965 C C . GLY A 1 625 ? 2.436 18.787 26.425 1.00 27.25 625 GLY A C 1
ATOM 4966 O O . GLY A 1 625 ? 1.498 18.705 25.646 1.00 27.25 625 GLY A O 1
ATOM 4967 N N . GLY A 1 626 ? 2.317 18.644 27.750 1.00 24.31 626 GLY A N 1
ATOM 4968 C CA . GLY A 1 626 ? 1.073 18.832 28.509 1.00 24.31 626 GLY A CA 1
ATOM 4969 C C . GLY A 1 626 ? 0.027 17.714 28.436 1.00 24.31 626 GLY A C 1
ATOM 4970 O O . GLY A 1 626 ? -0.522 17.406 27.386 1.00 24.31 626 GLY A O 1
ATOM 4971 N N . ALA A 1 627 ? -0.312 17.157 29.600 1.00 24.06 627 ALA A N 1
ATOM 4972 C CA . ALA A 1 627 ? -1.420 16.226 29.784 1.00 24.06 627 ALA A CA 1
ATOM 4973 C C . ALA A 1 627 ? -2.737 16.770 29.194 1.00 24.06 627 ALA A C 1
ATOM 4975 O O . ALA A 1 627 ? -3.187 17.857 29.558 1.00 24.06 627 ALA A O 1
ATOM 4976 N N . ILE A 1 628 ? -3.383 15.990 28.325 1.00 26.16 628 ILE A N 1
ATOM 4977 C CA . ILE A 1 628 ? -4.753 16.258 27.880 1.00 26.16 628 ILE A CA 1
ATOM 4978 C C . ILE A 1 628 ? -5.699 15.656 28.922 1.00 26.16 628 ILE A C 1
ATOM 4980 O O . ILE A 1 628 ? -5.796 14.437 29.059 1.00 26.16 628 ILE A O 1
ATOM 4984 N N . ALA A 1 629 ? -6.384 16.522 29.669 1.00 22.61 629 ALA A N 1
ATOM 4985 C CA . ALA A 1 629 ? -7.504 16.140 30.522 1.00 22.61 629 ALA A CA 1
ATOM 4986 C C . ALA A 1 629 ? -8.702 15.667 29.668 1.00 22.61 629 ALA A C 1
ATOM 4988 O O . ALA A 1 629 ? -8.910 16.181 28.564 1.00 22.61 629 ALA A O 1
ATOM 4989 N N . PRO A 1 630 ? -9.509 14.703 30.144 1.00 28.52 630 PRO A N 1
ATOM 4990 C CA . PRO A 1 630 ? -10.623 14.168 29.376 1.00 28.52 630 PRO A CA 1
ATOM 4991 C C . PRO A 1 630 ? -11.856 15.083 29.444 1.00 28.52 630 PRO A C 1
ATOM 4993 O O . PRO A 1 630 ? -12.248 15.535 30.516 1.00 28.52 630 PRO A O 1
ATOM 4996 N N . GLY A 1 631 ? -12.523 15.260 28.299 1.00 23.73 631 GLY A N 1
ATOM 4997 C CA . GLY A 1 631 ? -13.941 15.631 28.231 1.00 23.73 631 GLY A CA 1
ATOM 4998 C C . GLY A 1 631 ? -14.252 17.009 27.644 1.00 23.73 631 GLY A C 1
ATOM 4999 O O . GLY A 1 631 ? -14.113 18.031 28.302 1.00 23.73 631 GLY A O 1
ATOM 5000 N N . THR A 1 632 ? -14.770 17.029 26.414 1.00 22.38 632 THR A N 1
ATOM 5001 C CA . THR A 1 632 ? -16.144 17.476 26.088 1.00 22.38 632 THR A CA 1
ATOM 5002 C C . THR A 1 632 ? -16.326 17.471 24.571 1.00 22.38 632 THR A C 1
ATOM 5004 O O . THR A 1 632 ? -15.697 18.216 23.827 1.00 22.38 632 THR A O 1
ATOM 5007 N N . ALA A 1 633 ? -17.205 16.593 24.094 1.00 25.34 633 ALA A N 1
ATOM 5008 C CA . ALA A 1 633 ? -17.750 16.671 22.751 1.00 25.34 633 ALA A CA 1
ATOM 5009 C C . ALA A 1 633 ? -19.025 17.520 22.810 1.00 25.34 633 ALA A C 1
ATOM 5011 O O . ALA A 1 633 ? -20.024 17.059 23.352 1.00 25.34 633 ALA A O 1
ATOM 5012 N N . ALA A 1 634 ? -19.012 18.726 22.241 1.00 24.06 634 ALA A N 1
ATOM 5013 C CA . ALA A 1 634 ? -20.229 19.416 21.820 1.00 24.06 634 ALA A CA 1
ATOM 5014 C C . ALA A 1 634 ? -19.934 20.486 20.757 1.00 24.06 634 ALA A C 1
ATOM 5016 O O . ALA A 1 634 ? -19.070 21.337 20.919 1.00 24.06 634 ALA A O 1
ATOM 5017 N N . SER A 1 635 ? -20.691 20.374 19.664 1.00 23.81 635 SER A N 1
ATOM 5018 C CA . SER A 1 635 ? -21.082 21.379 18.669 1.00 23.81 635 SER A CA 1
ATOM 5019 C C . SER A 1 635 ? -20.240 22.653 18.498 1.00 23.81 635 SER A C 1
ATOM 5021 O O . SER A 1 635 ? -20.296 23.566 19.311 1.00 23.81 635 SER A O 1
ATOM 5023 N N . THR A 1 636 ? -19.696 22.831 17.296 1.00 23.17 636 THR A N 1
ATOM 5024 C CA . THR A 1 636 ? -20.156 23.897 16.387 1.00 23.17 636 THR A CA 1
ATOM 5025 C C . THR A 1 636 ? -19.670 23.592 14.971 1.00 23.17 636 THR A C 1
ATOM 5027 O O . THR A 1 636 ? -18.482 23.492 14.693 1.00 23.17 636 THR A O 1
ATOM 5030 N N . ILE A 1 637 ? -20.628 23.399 14.067 1.00 24.64 637 ILE A N 1
ATOM 5031 C CA . ILE A 1 637 ? -20.411 23.461 12.624 1.00 24.64 637 ILE A CA 1
ATOM 5032 C C . ILE A 1 637 ? -20.558 24.940 12.273 1.00 24.64 637 ILE A C 1
ATOM 5034 O O . ILE A 1 637 ? -21.658 25.479 12.398 1.00 24.64 637 ILE A O 1
ATOM 5038 N N . SER A 1 638 ? -19.487 25.594 11.836 1.00 24.09 638 SER A N 1
ATOM 5039 C CA . SER A 1 638 ? -19.584 26.860 11.112 1.00 24.09 638 SER A CA 1
ATOM 5040 C C . SER A 1 638 ? -18.888 26.724 9.762 1.00 24.09 638 SER A C 1
ATOM 5042 O O . SER A 1 638 ? -17.824 26.126 9.615 1.00 24.09 638 SER A O 1
ATOM 5044 N N . ALA A 1 639 ? -19.607 27.186 8.746 1.00 25.28 639 ALA A N 1
ATOM 5045 C CA . ALA A 1 639 ? -19.276 27.086 7.342 1.00 25.28 639 ALA A CA 1
ATOM 5046 C C . ALA A 1 639 ? -18.075 27.975 6.990 1.00 25.28 639 ALA A C 1
ATOM 5048 O O . ALA A 1 639 ? -18.057 29.156 7.327 1.00 25.28 639 ALA A O 1
ATOM 5049 N N . ALA A 1 640 ? -17.112 27.425 6.249 1.00 25.61 640 ALA A N 1
ATOM 5050 C CA . ALA A 1 640 ? -16.088 28.210 5.575 1.00 25.61 640 ALA A CA 1
ATOM 5051 C C . ALA A 1 640 ? -16.661 28.769 4.261 1.00 25.61 640 ALA A C 1
ATOM 5053 O O . ALA A 1 640 ? -16.799 28.052 3.270 1.00 25.61 640 ALA A O 1
ATOM 5054 N N . GLY A 1 641 ? -17.016 30.053 4.286 1.00 24.58 641 GLY A N 1
ATOM 5055 C CA . GLY A 1 641 ? -17.093 30.925 3.119 1.00 24.58 641 GLY A CA 1
ATOM 5056 C C . GLY A 1 641 ? -15.859 31.829 3.089 1.00 24.58 641 GLY A C 1
ATOM 5057 O O . GLY A 1 641 ? -15.374 32.254 4.134 1.00 24.58 641 GLY A O 1
ATOM 5058 N N . ALA A 1 642 ? -15.336 32.070 1.890 1.00 25.16 642 ALA A N 1
ATOM 5059 C CA . ALA A 1 642 ? -14.159 32.884 1.609 1.00 25.16 642 ALA A CA 1
ATOM 5060 C C . ALA A 1 642 ? -14.281 34.346 2.090 1.00 25.16 642 ALA A C 1
ATOM 5062 O O . ALA A 1 642 ? -15.364 34.926 2.040 1.00 25.16 642 ALA A O 1
ATOM 5063 N N . GLY A 1 643 ? -13.150 34.965 2.450 1.00 23.81 643 GLY A N 1
ATOM 5064 C CA . GLY A 1 643 ? -13.046 36.416 2.630 1.00 23.81 643 GLY A CA 1
ATOM 5065 C C . GLY A 1 643 ? -11.774 36.866 3.355 1.00 23.81 643 GLY A C 1
ATOM 5066 O O . GLY A 1 643 ? -11.556 36.506 4.503 1.00 23.81 643 GLY A O 1
ATOM 5067 N N . ASN A 1 644 ? -10.949 37.650 2.659 1.00 24.86 644 ASN A N 1
ATOM 5068 C CA . ASN A 1 644 ? -9.691 38.275 3.091 1.00 24.86 644 ASN A CA 1
ATOM 5069 C C . ASN A 1 644 ? -9.792 39.126 4.372 1.00 24.86 644 ASN A C 1
ATOM 5071 O O . ASN A 1 644 ? -10.818 39.758 4.606 1.00 24.86 644 ASN A O 1
ATOM 5075 N N . GLY A 1 645 ? -8.662 39.310 5.075 1.00 25.64 645 GLY A N 1
ATOM 5076 C CA . GLY A 1 645 ? -8.465 40.502 5.913 1.00 25.64 645 GLY A CA 1
ATOM 5077 C C . GLY A 1 645 ? -7.456 40.383 7.056 1.00 25.64 645 GLY A C 1
ATOM 5078 O O . GLY A 1 645 ? -7.818 39.993 8.154 1.00 25.64 645 GLY A O 1
ATOM 5079 N N . SER A 1 646 ? -6.209 40.762 6.766 1.00 25.11 646 SER A N 1
ATOM 5080 C CA . SER A 1 646 ? -5.259 41.527 7.596 1.00 25.11 646 SER A CA 1
ATOM 5081 C C . SER A 1 646 ? -5.474 41.628 9.117 1.00 25.11 646 SER A C 1
ATOM 5083 O O . SER A 1 646 ? -6.459 42.176 9.601 1.00 25.11 646 SER A O 1
ATOM 5085 N N . ALA A 1 647 ? -4.415 41.267 9.843 1.00 25.12 647 ALA A N 1
ATOM 5086 C CA . ALA A 1 647 ? -4.162 41.588 11.241 1.00 25.12 647 ALA A CA 1
ATOM 5087 C C . ALA A 1 647 ? -4.251 43.093 11.558 1.00 25.12 647 ALA A C 1
ATOM 5089 O O . ALA A 1 647 ? -3.786 43.908 10.766 1.00 25.12 647 ALA A O 1
ATOM 5090 N N . THR A 1 648 ? -4.694 43.421 12.775 1.00 25.25 648 THR A N 1
ATOM 5091 C CA . THR A 1 648 ? -3.901 44.220 13.725 1.00 25.25 648 THR A CA 1
ATOM 5092 C C . THR A 1 648 ? -4.310 43.919 15.165 1.00 25.25 648 THR A C 1
ATOM 5094 O O . THR A 1 648 ? -5.483 43.811 15.516 1.00 25.25 648 THR A O 1
ATOM 5097 N N . ALA A 1 649 ? -3.279 43.760 15.990 1.00 26.81 649 ALA A N 1
ATOM 5098 C CA . ALA A 1 649 ? -3.339 43.604 17.428 1.00 26.81 649 ALA A CA 1
ATOM 5099 C C . ALA A 1 649 ? -3.757 44.917 18.109 1.00 26.81 649 ALA A C 1
ATOM 5101 O O . ALA A 1 649 ? -3.225 45.981 17.794 1.00 26.81 649 ALA A O 1
ATOM 5102 N N . GLY A 1 650 ? -4.658 44.824 19.087 1.00 22.66 650 GLY A N 1
ATOM 5103 C CA . GLY A 1 650 ? -4.825 45.835 20.126 1.00 22.66 650 GLY A CA 1
ATOM 5104 C C . GLY A 1 650 ? -3.936 45.480 21.315 1.00 22.66 650 GLY A C 1
ATOM 5105 O O . GLY A 1 650 ? -4.124 44.435 21.934 1.00 22.66 650 GLY A O 1
ATOM 5106 N N . VAL A 1 651 ? -2.962 46.337 21.621 1.00 26.89 651 VAL A N 1
ATOM 5107 C CA . VAL A 1 651 ? -2.182 46.289 22.863 1.00 26.89 651 VAL A CA 1
ATOM 5108 C C . VAL A 1 651 ? -2.863 47.180 23.897 1.00 26.89 651 VAL A C 1
ATOM 5110 O O . VAL A 1 651 ? -3.186 48.336 23.634 1.00 26.89 651 VAL A O 1
ATOM 5113 N N . VAL A 1 652 ? -3.065 46.616 25.083 1.00 23.94 652 VAL A N 1
ATOM 5114 C CA . VAL A 1 652 ? -3.453 47.298 26.318 1.00 23.94 652 VAL A CA 1
ATOM 5115 C C . VAL A 1 652 ? -2.252 48.085 26.848 1.00 23.94 652 VAL A C 1
ATOM 5117 O O . VAL A 1 652 ? -1.213 47.477 27.083 1.00 23.94 652 VAL A O 1
ATOM 5120 N N . ALA A 1 653 ? -2.396 49.386 27.120 1.00 25.89 653 ALA A N 1
ATOM 5121 C CA . ALA A 1 653 ? -1.563 50.075 28.112 1.00 25.89 653 ALA A CA 1
ATOM 5122 C C . ALA A 1 653 ? -2.200 51.387 28.621 1.00 25.89 653 ALA A C 1
ATOM 5124 O O . ALA A 1 653 ? -2.333 52.363 27.894 1.00 25.89 653 ALA A O 1
ATOM 5125 N N . SER A 1 654 ? -2.592 51.349 29.898 1.00 26.23 654 SER A N 1
ATOM 5126 C CA . SER A 1 654 ? -2.419 52.361 30.958 1.00 26.23 654 SER A CA 1
ATOM 5127 C C . SER A 1 654 ? -2.428 53.879 30.671 1.00 26.23 654 SER A C 1
ATOM 5129 O O . SER A 1 654 ? -1.572 54.410 29.976 1.00 26.23 654 SER A O 1
ATOM 5131 N N . ASN A 1 655 ? -3.255 54.556 31.480 1.00 26.11 655 ASN A N 1
ATOM 5132 C CA . ASN A 1 655 ? -3.006 55.809 32.214 1.00 26.11 655 ASN A CA 1
ATOM 5133 C C . ASN A 1 655 ? -2.742 57.128 31.455 1.00 26.11 655 ASN A C 1
ATOM 5135 O O . ASN A 1 655 ? -1.621 57.501 31.151 1.00 26.11 655 ASN A O 1
ATOM 5139 N N . ALA A 1 656 ? -3.823 57.902 31.335 1.00 25.61 656 ALA A N 1
ATOM 5140 C CA . ALA A 1 656 ? -4.033 59.216 31.958 1.00 25.61 656 ALA A CA 1
ATOM 5141 C C . ALA A 1 656 ? -2.882 60.261 32.026 1.00 25.61 656 ALA A C 1
ATOM 5143 O O . ALA A 1 656 ? -1.971 60.145 32.840 1.00 25.61 656 ALA A O 1
ATOM 5144 N N . ARG A 1 657 ? -3.169 61.399 31.363 1.00 25.91 657 ARG A N 1
ATOM 5145 C CA . ARG A 1 657 ? -2.964 62.825 31.737 1.00 25.91 657 ARG A CA 1
ATOM 5146 C C . ARG A 1 657 ? -1.992 63.670 30.892 1.00 25.91 657 ARG A C 1
ATOM 5148 O O . ARG A 1 657 ? -0.837 63.330 30.695 1.00 25.91 657 ARG A O 1
ATOM 5155 N N . HIS A 1 658 ? -2.527 64.864 30.602 1.00 28.22 658 HIS A N 1
ATOM 5156 C CA . HIS A 1 658 ? -1.924 66.166 30.280 1.00 28.22 658 HIS A CA 1
ATOM 5157 C C . HIS A 1 658 ? -1.734 66.602 28.811 1.00 28.22 658 HIS A C 1
ATOM 5159 O O . HIS A 1 658 ? -0.784 66.237 28.138 1.00 28.22 658 HIS A O 1
ATOM 5165 N N . ALA A 1 659 ? -2.695 67.445 28.397 1.00 26.88 659 ALA A N 1
ATOM 5166 C CA . ALA A 1 659 ? -2.562 68.856 27.994 1.00 26.88 659 ALA A CA 1
ATOM 5167 C C . ALA A 1 659 ? -1.676 69.255 26.792 1.00 26.88 659 ALA A C 1
ATOM 5169 O O . ALA A 1 659 ? -0.457 69.226 26.867 1.00 26.88 659 ALA A O 1
ATOM 5170 N N . GLU A 1 660 ? -2.391 69.738 25.763 1.00 25.80 660 GLU A N 1
ATOM 5171 C CA . GLU A 1 660 ? -2.198 70.961 24.954 1.00 25.80 660 GLU A CA 1
ATOM 5172 C C . GLU A 1 660 ? -0.833 71.311 24.331 1.00 25.80 660 GLU A C 1
ATOM 5174 O O . GLU A 1 660 ? 0.178 71.434 25.011 1.00 25.80 660 GLU A O 1
ATOM 5179 N N . GLY A 1 661 ? -0.878 71.696 23.044 1.00 26.39 661 GLY A N 1
ATOM 5180 C CA . GLY A 1 661 ? -0.011 72.771 22.537 1.00 26.39 661 GLY A CA 1
ATOM 5181 C C . GLY A 1 661 ? 0.705 72.543 21.203 1.00 26.39 661 GLY A C 1
ATOM 5182 O O . GLY A 1 661 ? 1.889 72.257 21.179 1.00 26.39 661 GLY A O 1
ATOM 5183 N N . ALA A 1 662 ? -0.032 72.743 20.108 1.00 26.03 662 ALA A N 1
ATOM 5184 C CA . ALA A 1 662 ? 0.344 73.388 18.839 1.00 26.03 662 ALA A CA 1
ATOM 5185 C C . ALA A 1 662 ? 1.769 73.295 18.211 1.00 26.03 662 ALA A C 1
ATOM 5187 O O . ALA A 1 662 ? 2.759 73.801 18.728 1.00 26.03 662 ALA A O 1
ATOM 5188 N N . SER A 1 663 ? 1.720 72.964 16.909 1.00 25.38 663 SER A N 1
ATOM 5189 C CA . SER A 1 663 ? 2.434 73.562 15.754 1.00 25.38 663 SER A CA 1
ATOM 5190 C C . SER A 1 663 ? 3.760 72.955 15.255 1.00 25.38 663 SER A C 1
ATOM 5192 O O . SER A 1 663 ? 4.748 72.854 15.970 1.00 25.38 663 SER A O 1
ATOM 5194 N N . GLY A 1 664 ? 3.772 72.621 13.955 1.00 26.39 664 GLY A N 1
ATOM 5195 C CA . GLY A 1 664 ? 4.950 72.218 13.175 1.00 26.39 664 GLY A CA 1
ATOM 5196 C C . GLY A 1 664 ? 4.574 71.610 11.803 1.00 26.39 664 GLY A C 1
ATOM 5197 O O . GLY A 1 664 ? 3.924 70.569 11.802 1.00 26.39 664 GLY A O 1
ATOM 5198 N N . PRO A 1 665 ? 4.914 72.231 10.649 1.00 31.27 665 PRO A N 1
ATOM 5199 C CA . PRO A 1 665 ? 4.476 71.839 9.292 1.00 31.27 665 PRO A CA 1
ATOM 5200 C C . PRO A 1 665 ? 5.598 71.089 8.506 1.00 31.27 665 PRO A C 1
ATOM 5202 O O . PRO A 1 665 ? 6.613 70.752 9.105 1.00 31.27 665 PRO A O 1
ATOM 5205 N N . PRO A 1 666 ? 5.540 70.925 7.163 1.00 40.19 666 PRO A N 1
ATOM 5206 C CA . PRO A 1 666 ? 4.674 70.048 6.367 1.00 40.19 666 PRO A CA 1
ATOM 5207 C C . PRO A 1 666 ? 5.487 69.190 5.347 1.00 40.19 666 PRO A C 1
ATOM 5209 O O . PRO A 1 666 ? 6.715 69.212 5.325 1.00 40.19 666 PRO A O 1
ATOM 5212 N N . SER A 1 667 ? 4.767 68.575 4.397 1.00 28.62 667 SER A N 1
ATOM 5213 C CA . SER A 1 667 ? 5.219 68.043 3.089 1.00 28.62 667 SER A CA 1
ATOM 5214 C C . SER A 1 667 ? 5.784 66.619 3.087 1.00 28.62 667 SER A C 1
ATOM 5216 O O . SER A 1 667 ? 6.486 66.215 3.998 1.00 28.62 667 SER A O 1
ATOM 5218 N N . ALA A 1 668 ? 5.577 65.788 2.073 1.00 28.28 668 ALA A N 1
ATOM 5219 C CA . ALA A 1 668 ? 4.601 65.684 0.991 1.00 28.28 668 ALA A CA 1
ATOM 5220 C C . ALA A 1 668 ? 4.879 64.309 0.357 1.00 28.28 668 ALA A C 1
ATOM 5222 O O . ALA A 1 668 ? 6.043 63.947 0.223 1.00 28.28 668 ALA A O 1
ATOM 5223 N N . MET A 1 669 ? 3.840 63.581 -0.057 1.00 24.31 669 MET A N 1
ATOM 5224 C CA . MET A 1 669 ? 3.688 63.028 -1.415 1.00 24.31 669 MET A CA 1
ATOM 5225 C C . MET A 1 669 ? 2.741 61.814 -1.448 1.00 24.31 669 MET A C 1
ATOM 5227 O O . MET A 1 669 ? 3.125 60.678 -1.207 1.00 24.31 669 MET A O 1
ATOM 5231 N N . TYR A 1 670 ? 1.512 62.151 -1.849 1.00 28.02 670 TYR A N 1
ATOM 5232 C CA . TYR A 1 670 ? 0.518 61.400 -2.624 1.00 28.02 670 TYR A CA 1
ATOM 5233 C C . TYR A 1 670 ? -0.329 60.271 -2.014 1.00 28.02 670 TYR A C 1
ATOM 5235 O O . TYR A 1 670 ? 0.094 59.425 -1.237 1.00 28.02 670 TYR A O 1
ATOM 5243 N N . SER A 1 671 ? -1.594 60.336 -2.443 1.00 27.88 671 SER A N 1
ATOM 5244 C CA . SER A 1 671 ? -2.790 59.619 -2.013 1.00 27.88 671 SER A CA 1
ATOM 5245 C C . SER A 1 671 ? -3.264 58.612 -3.061 1.00 27.88 671 SER A C 1
ATOM 5247 O O . SER A 1 671 ? -3.208 58.895 -4.258 1.00 27.88 671 SER A O 1
ATOM 5249 N N . VAL A 1 672 ? -3.875 57.520 -2.605 1.00 32.09 672 VAL A N 1
ATOM 5250 C CA . VAL A 1 672 ? -4.687 56.598 -3.414 1.00 32.09 672 VAL A CA 1
ATOM 5251 C C . VAL A 1 672 ? -6.161 57.012 -3.309 1.00 32.09 672 VAL A C 1
ATOM 5253 O O . VAL A 1 672 ? -6.612 57.371 -2.220 1.00 32.09 672 VAL A O 1
ATOM 5256 N N . LYS A 1 673 ? -6.930 56.947 -4.405 1.00 30.34 673 LYS A N 1
ATOM 5257 C CA . LYS A 1 673 ? -8.401 57.038 -4.363 1.00 30.34 673 LYS A CA 1
ATOM 5258 C C . LYS A 1 673 ? -9.064 55.795 -4.949 1.00 30.34 673 LYS A C 1
ATOM 5260 O O . LYS A 1 673 ? -8.596 55.229 -5.931 1.00 30.34 673 LYS A O 1
ATOM 5265 N N . ALA A 1 674 ? -10.145 55.413 -4.276 1.00 28.11 674 ALA A N 1
ATOM 5266 C CA . ALA A 1 674 ? -10.985 54.251 -4.509 1.00 28.11 674 ALA A CA 1
ATOM 5267 C C . ALA A 1 674 ? -11.892 54.405 -5.737 1.00 28.11 674 ALA A C 1
ATOM 5269 O O . ALA A 1 674 ? -12.278 55.516 -6.102 1.00 28.11 674 ALA A O 1
ATOM 5270 N N . VAL A 1 675 ? -12.262 53.265 -6.318 1.00 26.97 675 VAL A N 1
ATOM 5271 C CA . VAL A 1 675 ? -13.236 53.143 -7.405 1.00 26.97 675 VAL A CA 1
ATOM 5272 C C . VAL A 1 675 ? -14.574 52.720 -6.795 1.00 26.97 675 VAL A C 1
ATOM 5274 O O . VAL A 1 675 ? -14.681 51.600 -6.308 1.00 26.97 675 VAL A O 1
ATOM 5277 N N . ASN A 1 676 ? -15.565 53.613 -6.833 1.00 28.62 676 ASN A N 1
ATOM 5278 C CA . ASN A 1 676 ? -16.989 53.276 -6.772 1.00 28.62 676 ASN A CA 1
ATOM 5279 C C . ASN A 1 676 ? -17.661 53.791 -8.052 1.00 28.62 676 ASN A C 1
ATOM 5281 O O . ASN A 1 676 ? -17.324 54.876 -8.522 1.00 28.62 676 ASN A O 1
ATOM 5285 N N . ASP A 1 677 ? -18.610 52.994 -8.545 1.00 34.28 677 ASP A N 1
ATOM 5286 C CA . ASP A 1 677 ? -19.870 53.371 -9.196 1.00 34.28 677 ASP A CA 1
ATOM 5287 C C . ASP A 1 677 ? -19.892 54.598 -10.124 1.00 34.28 677 ASP A C 1
ATOM 5289 O O . ASP A 1 677 ? -20.011 55.733 -9.665 1.00 34.28 677 ASP A O 1
ATOM 5293 N N . ALA A 1 678 ? -19.930 54.348 -11.438 1.00 30.98 678 ALA A N 1
ATOM 5294 C CA . ALA A 1 678 ? -20.785 55.062 -12.397 1.00 30.98 678 ALA A CA 1
ATOM 5295 C C . ALA A 1 678 ? -20.767 54.365 -13.774 1.00 30.98 678 ALA A C 1
ATOM 5297 O O . ALA A 1 678 ? -19.746 53.827 -14.200 1.00 30.98 678 ALA A O 1
ATOM 5298 N N . GLU A 1 679 ? -21.915 54.385 -14.452 1.00 30.69 679 GLU A N 1
ATOM 5299 C CA . GLU A 1 679 ? -22.154 53.905 -15.823 1.00 30.69 679 GLU A CA 1
ATOM 5300 C C . GLU A 1 679 ? 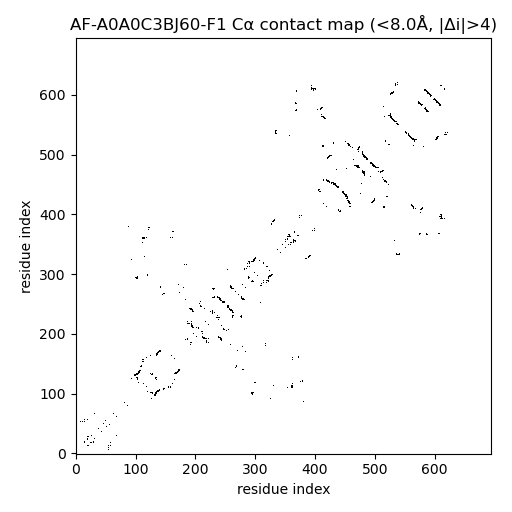-21.387 54.704 -16.917 1.00 30.69 679 GLU A C 1
ATOM 5302 O O . GLU A 1 679 ? -20.795 55.744 -16.620 1.00 30.69 679 GLU A O 1
ATOM 5307 N N . PRO A 1 680 ? -21.324 54.199 -18.172 1.00 45.69 680 PRO A N 1
ATOM 5308 C CA . PRO A 1 680 ? -20.161 54.300 -19.053 1.00 45.69 680 PRO A CA 1
ATOM 5309 C C . PRO A 1 680 ? -20.154 55.543 -19.952 1.00 45.69 680 PRO A C 1
ATOM 5311 O O . PRO A 1 680 ? -21.194 56.099 -20.295 1.00 45.69 680 PRO A O 1
ATOM 5314 N N . ILE A 1 681 ? -18.959 55.917 -20.419 1.00 31.91 681 ILE A N 1
ATOM 5315 C CA . ILE A 1 681 ? -18.755 56.938 -21.453 1.00 31.91 681 ILE A CA 1
ATOM 5316 C C . ILE A 1 681 ? -17.993 56.291 -22.618 1.00 31.91 681 ILE A C 1
ATOM 5318 O O . ILE A 1 681 ? -16.861 55.834 -22.455 1.00 31.91 681 ILE A O 1
ATOM 5322 N N . GLU A 1 682 ? -18.631 56.230 -23.789 1.00 39.09 682 GLU A N 1
ATOM 5323 C CA . GLU A 1 682 ? -17.938 56.082 -25.073 1.00 39.09 682 GLU A CA 1
ATOM 5324 C C . GLU A 1 682 ? -17.045 57.304 -25.315 1.00 39.09 682 GLU A C 1
ATOM 5326 O O . GLU A 1 682 ? -17.427 58.410 -24.943 1.00 39.09 682 GLU A O 1
ATOM 5331 N N . VAL A 1 683 ? -15.907 57.121 -25.993 1.00 33.41 683 VAL A N 1
ATOM 5332 C CA . VAL A 1 683 ? -15.530 57.867 -27.216 1.00 33.41 683 VAL A CA 1
ATOM 5333 C C . VAL A 1 683 ? -14.034 57.682 -27.529 1.00 33.41 683 VAL A C 1
ATOM 5335 O O . VAL A 1 683 ? -13.162 57.830 -26.680 1.00 33.41 683 VAL A O 1
ATOM 5338 N N . GLU A 1 684 ? -13.812 57.325 -28.797 1.00 32.50 684 GLU A N 1
ATOM 5339 C CA . GLU A 1 684 ? -12.657 57.538 -29.687 1.00 32.50 684 GLU A CA 1
ATOM 5340 C C . GLU A 1 684 ? -11.221 57.302 -29.183 1.00 32.50 684 GLU A C 1
ATOM 5342 O O . GLU A 1 684 ? -10.660 58.045 -28.385 1.00 32.50 684 GLU A O 1
ATOM 5347 N N . GLY A 1 685 ? -10.557 56.319 -29.810 1.00 42.47 685 GLY A N 1
ATOM 5348 C CA . GLY A 1 685 ? -9.093 56.184 -29.772 1.00 42.47 685 GLY A CA 1
ATOM 5349 C C . GLY A 1 685 ? -8.537 54.773 -29.565 1.00 42.47 685 GLY A C 1
ATOM 5350 O O . GLY A 1 685 ? -7.323 54.610 -29.451 1.00 42.47 685 GLY A O 1
ATOM 5351 N N . LEU A 1 686 ? -9.372 53.731 -29.525 1.00 28.84 686 LEU A N 1
ATOM 5352 C CA . LEU A 1 686 ? -8.910 52.360 -29.285 1.00 28.84 686 LEU A CA 1
ATOM 5353 C C . LEU A 1 686 ? -8.351 51.694 -30.555 1.00 28.84 686 LEU A C 1
ATOM 5355 O O . LEU A 1 686 ? -9.089 51.264 -31.440 1.00 28.84 686 LEU A O 1
ATOM 5359 N N . LYS A 1 687 ? -7.025 51.502 -30.594 1.00 35.34 687 LYS A N 1
ATOM 5360 C CA . LYS A 1 687 ? -6.409 50.419 -31.375 1.00 35.34 687 LYS A CA 1
ATOM 5361 C C . LYS A 1 687 ? -6.777 49.084 -30.720 1.00 35.34 687 LYS A C 1
ATOM 5363 O O . LYS A 1 687 ? -6.140 48.664 -29.759 1.00 35.34 687 LYS A O 1
ATOM 5368 N N . MET A 1 688 ? -7.801 48.417 -31.247 1.00 34.12 688 MET A N 1
ATOM 5369 C CA . MET A 1 688 ? -8.074 47.013 -30.939 1.00 34.12 688 MET A CA 1
ATOM 5370 C C . MET A 1 688 ? -6.978 46.115 -31.526 1.00 34.12 688 MET A C 1
ATOM 5372 O O . MET A 1 688 ? -6.704 46.182 -32.725 1.00 34.12 688 MET A O 1
ATOM 5376 N N . TYR A 1 689 ? -6.422 45.207 -30.719 1.00 33.56 689 TYR A N 1
ATOM 5377 C CA . TYR A 1 689 ? -5.791 43.997 -31.247 1.00 33.56 689 TYR A CA 1
ATOM 5378 C C . TYR A 1 689 ? -6.803 42.854 -31.250 1.00 33.56 689 TYR A C 1
ATOM 5380 O O . TYR A 1 689 ? -7.392 42.487 -30.237 1.00 33.56 689 TYR A O 1
ATOM 5388 N N . LYS A 1 690 ? -6.997 42.323 -32.453 1.00 30.86 690 LYS A N 1
ATOM 5389 C CA . LYS A 1 690 ? -7.859 41.203 -32.817 1.00 30.86 690 LYS A CA 1
ATOM 5390 C C . LYS A 1 690 ? -7.169 39.901 -32.391 1.00 30.86 690 LYS A C 1
ATOM 5392 O O . LYS A 1 690 ? -6.100 39.596 -32.915 1.00 30.86 690 LYS A O 1
ATOM 5397 N N . VAL A 1 691 ? -7.761 39.115 -31.493 1.00 35.50 691 VAL A N 1
ATOM 5398 C CA . VAL A 1 691 ? -7.292 37.742 -31.232 1.00 35.50 691 VAL A CA 1
ATOM 5399 C C . VAL A 1 691 ? -7.948 36.820 -32.262 1.00 35.50 691 VAL A C 1
ATOM 5401 O O . VAL A 1 691 ? -9.173 36.765 -32.360 1.00 35.50 691 VAL A O 1
ATOM 5404 N N . LYS A 1 692 ? -7.137 36.141 -33.083 1.00 32.84 692 LYS A N 1
ATOM 5405 C CA . LYS A 1 692 ? -7.602 35.072 -33.980 1.00 32.84 692 LYS A CA 1
ATOM 5406 C C . LYS A 1 692 ? -7.805 33.778 -33.180 1.00 32.84 692 LYS A C 1
ATOM 5408 O O . LYS A 1 692 ? -6.973 33.491 -32.321 1.00 32.84 692 LYS A O 1
ATOM 5413 N N . PRO A 1 693 ? -8.825 32.967 -33.504 1.00 37.59 693 PRO A N 1
ATOM 5414 C CA . PRO A 1 693 ? -8.904 31.608 -32.999 1.00 37.59 693 PRO A CA 1
ATOM 5415 C C . PRO A 1 693 ? -7.858 30.761 -33.731 1.00 37.59 693 PRO A C 1
ATOM 5417 O O . PRO A 1 693 ? -7.758 30.814 -34.961 1.00 37.59 693 PRO A O 1
ATOM 5420 N N . VAL A 1 694 ? -7.062 30.011 -32.977 1.00 39.72 694 VAL A N 1
ATOM 5421 C CA . VAL A 1 694 ? -6.207 28.960 -33.530 1.00 39.72 694 VAL A CA 1
ATOM 5422 C C . VAL A 1 694 ? -6.880 27.633 -33.204 1.00 39.72 694 VAL A C 1
ATOM 5424 O O . VAL A 1 694 ? -7.303 27.425 -32.067 1.00 39.72 694 VAL A O 1
ATOM 5427 N N . TYR A 1 695 ? -7.047 26.835 -34.259 1.00 37.94 695 TYR A N 1
ATOM 5428 C CA . TYR A 1 695 ? -7.455 25.434 -34.242 1.00 37.94 695 TYR A CA 1
ATOM 5429 C C . TYR A 1 695 ? -6.573 24.579 -33.334 1.00 37.94 695 TYR A C 1
ATOM 5431 O O . TYR A 1 695 ? -5.360 24.882 -33.254 1.00 37.94 695 TYR A O 1
#

Solvent-accessible surface area (backbone atoms only — not comparable to full-atom values): 39767 Å² total; per-residue (Å²): 111,68,68,60,50,55,52,49,51,56,48,18,62,65,26,67,88,40,84,40,87,56,78,92,50,94,44,73,65,47,55,50,52,45,49,53,40,72,73,30,71,70,51,49,51,45,43,73,68,57,79,36,60,37,41,39,50,38,47,58,53,54,53,72,35,71,66,51,43,52,50,51,52,52,50,51,54,47,45,58,57,39,69,74,50,76,83,86,58,87,78,79,67,87,92,66,46,80,59,64,34,19,22,47,39,63,53,55,32,61,50,82,56,27,58,50,49,50,47,53,44,50,50,30,46,48,52,9,60,76,28,58,31,36,25,34,34,31,37,47,58,54,51,40,84,59,43,43,70,72,25,48,59,49,40,53,52,50,32,49,68,52,75,50,80,58,79,42,79,50,49,51,59,83,39,48,71,60,54,51,52,53,51,51,49,33,26,73,70,66,36,29,28,45,40,64,67,55,68,70,58,45,53,49,28,42,74,74,33,46,73,61,93,37,66,80,54,53,57,68,60,30,51,53,46,50,53,33,17,51,71,46,37,81,70,16,56,55,34,30,36,24,37,56,73,37,42,62,50,91,54,63,58,43,22,40,42,70,33,32,39,50,45,80,86,44,54,28,74,86,65,36,75,78,54,16,49,36,52,29,69,75,50,47,51,42,53,50,37,32,76,76,52,29,42,38,48,64,40,51,52,91,50,54,72,42,48,64,42,31,52,45,54,19,59,78,69,73,45,61,80,56,47,74,45,68,32,36,60,66,42,44,52,31,61,80,84,51,65,73,61,53,49,47,39,40,78,71,60,77,41,90,45,74,51,27,57,74,38,64,20,49,51,0,35,43,63,29,54,51,46,42,66,27,55,48,54,46,53,55,67,62,52,77,51,63,64,81,51,77,38,66,69,36,62,51,25,36,44,26,35,70,64,44,63,78,66,32,43,55,45,42,63,31,41,52,89,46,48,22,47,33,40,39,42,86,49,51,94,57,64,43,75,46,83,39,65,21,30,93,91,32,73,89,71,37,68,44,76,46,64,42,41,32,29,29,35,28,36,39,78,58,60,66,70,64,50,78,73,37,57,33,23,41,67,100,77,40,25,28,30,29,71,44,77,42,58,48,99,86,67,49,61,59,37,36,35,28,38,56,34,75,89,51,61,71,86,75,34,89,48,74,43,64,67,46,46,65,36,91,82,39,71,69,62,29,44,30,38,43,33,42,73,37,50,60,30,74,48,56,73,84,57,91,89,52,68,61,77,80,33,51,41,94,70,36,73,46,78,42,55,23,36,31,47,49,79,56,66,79,65,54,66,71,43,56,32,25,34,64,99,76,46,36,30,16,28,66,44,75,42,57,38,70,101,82,51,75,44,64,63,31,37,34,30,33,52,31,46,58,37,43,64,92,56,63,54,65,61,69,66,54,78,79,59,74,88,83,78,88,86,84,92,75,90,81,92,77,84,91,73,90,83,90,81,81,91,80,87,86,81,89,79,85,83,90,87,83,83,89,82,86,89,86,90,84,89,86,87,90,82,89,83,86,90,75,90,80,88,88,80,90,82,89,83,83,84,79,83,82,82,76,89,78,133

InterPro domains:
  IPR000924 Glutamyl/glutaminyl-tRNA synthetase [PR00987] (104-116)
  IPR000924 Glutamyl/glutaminyl-tRNA synthetase [PR00987] (118-129)
  IPR000924 Glutamyl/glutaminyl-tRNA synthetase [PR00987] (133-146)
  IPR000924 Glutamyl/glutaminyl-tRNA synthetase [PR00987] (279-289)
  IPR000924 Glutamyl/glutaminyl-tRNA synthetase [PR00987] (295-303)
  IPR001412 Aminoacyl-tRNA synthetase, class I, conserved site [PS00178] (107-118)
  IPR004046 Glutathione S-transferase, C-terminal [PF00043] (6-66)
  IPR004526 Glutamyl-tRNA synthetase, archaeal/eukaryotic cytosolic [MF_02076] (28-600)
  IPR004526 Glutamyl-tRNA synthetase, archaeal/eukaryotic cytosolic [TIGR00463] (70-594)
  IPR010987 Glutathione S-transferase, C-terminal-like [PS50405] (1-84)
  IPR011035 Large ribosomal subunit protein bL25/Gln-tRNA synthetase, anti-codon-binding domain superfamily [SSF50715] (408-611)
  IPR014729 Rossmann-like alpha/beta/alpha sandwich fold [G3DSA:3.40.50.620] (101-316)
  IPR020056 Large ribosomal subunit protein bL25/Gln-tRNA synthetase, N-terminal [G3DSA:2.40.240.10] (520-598)
  IPR020058 Glutamyl/glutaminyl-tRNA synthetase, class Ib, catalytic domain [PF00749] (100-405)
  IPR020059 Glutamyl/glutaminyl-tRNA synthetase, class Ib, anti-codon binding domain [PF03950] (408-500)
  IPR020061 Glutamine-tRNA ligase, alpha-bundle domain superfamily [G3DSA:1.10.1160.10] (329-406)
  IPR036282 Glutathione S-transferase, C-terminal domain superfamily [SSF47616] (3-72)
  IPR049437 tRNA synthetases class I (E and Q), anti-codon binding domain [PF20974] (512-588)
  IPR050132 Glutamine/Glutamate--tRNA Ligase [PTHR43097] (3-612)